Protein AF-A0A942N7I1-F1 (afdb_monomer)

Radius of gyration: 23.76 Å; Cα contacts (8 Å, |Δi|>4): 567; chains: 1; bounding box: 70×74×56 Å

Foldseek 3Di:
DVVVVVVVVVVVVVVVVVLVVCLVPLLLQLLVLLQVLLPALVCCCQPVVQADPDLDGPNVVSLVSNVSSVVSVVFPVVVVVPLPLNVVLLVLLVVLVCLLLPQLQPVLCVVVVQHPNVVVCSVLVLLVSLSSLLVSLLRSLLVDCLSNVVSLLVSLLVSLVQLVCCLQVVPCSGRWDWDQDDPDDDRPVDIFIARPTNRLNLLLLLLLLLLVLVVVPDVFDDPCNVSSVVSNLSSVLRLLSRLDLLSVLLSVLSNVLLVVLCCVLPVCPPSPPVCVVCVSVVVSLVVCCVRPVVSSVSSVLSVQQSVCCVPPCAGPVRHHDCLVVCDDLSVLLVVQLVVPAAFANSDDQPDDDPDDPDGRPVDPSVVSNCVSQLQPQVSNQSNSGHPNSVVSLVVSLVSLVVLLVLLSVLCSVCVVVVSVVVVLVSLNSSLNSVNVCCVPSVVSCSNPCSRSVNSNVNSSSVSSSSSSSVSSVVVVVCVVVVVDDDDDD

pLDDT: mean 83.3, std 14.59, range [28.11, 98.31]

Secondary structure (DSSP, 8-state):
-HHHHHHHHHHHHHHHHHHHHHHHSHHHHHHHHHHHHT-GGGHHHHHH-SEEETTEEHHHHHHHHHHHHHHHTT--HHHHTT-HHHHHHHHHHHHHHHIIIIIIIIIHHHTTT---HHHHHHHHHHHHHHHHHHHHHHHHHHH-SHHHHHHHHHHHHHHHHHHHHHHHH---SS-EEEEES--SSS----EEEEES--TTGGGHHHHHHHHHHHHTTS----TTHHHHHHHHHHHHHHHHHTT-HHHHHHHHHHHHHHHHHHHHHH--TT---HHHHHHHHHHHHHHHHHH-HHHHHHHHHHHHHHHHHHHHSB-TTSPBPHHHHT-THHHHHHHHHHTTTTT----------TTS----TT-HHHHHHHHHHHTSHHHHHHHHHHHHHHHHHHHHHHHHHHHHHHHHHHHHHTHHHHTTSHHHHHHHHHHHHHHHHHTTTTGGGGGTTTSHHHHHHHHHHHHHHHHHHHHHHHHHHHHHHTTS-----

Solvent-accessible surface area (backbone atoms only — not comparable to full-atom values): 26107 Å² total; per-residue (Å²): 108,72,67,59,54,50,52,50,51,53,50,51,51,54,51,52,51,49,52,53,57,34,52,77,42,18,68,55,50,30,45,48,29,54,44,55,50,46,27,58,30,11,53,46,56,65,74,55,69,37,56,70,60,84,95,42,35,56,53,56,56,26,50,51,48,36,52,52,18,52,63,51,56,65,68,64,58,73,63,58,68,64,38,58,70,59,49,53,50,52,51,51,52,50,53,46,47,49,42,47,57,45,44,27,46,37,51,44,17,50,82,64,80,62,62,53,52,69,64,47,49,66,70,44,43,43,35,58,47,10,54,54,41,21,57,47,35,23,59,47,41,57,74,50,52,64,50,48,52,53,51,42,49,54,52,36,36,53,40,50,51,34,42,53,48,21,74,75,69,68,49,86,70,51,42,69,41,80,42,74,51,60,89,58,103,60,76,72,80,45,66,26,45,37,67,63,22,60,38,70,36,65,51,35,36,58,51,26,50,51,52,53,60,50,46,76,80,40,93,72,85,57,86,65,51,69,57,39,45,51,36,14,51,49,46,52,53,52,49,57,54,28,68,41,65,69,58,54,53,48,52,56,48,50,52,52,44,46,50,52,50,49,33,72,64,63,70,49,82,77,70,82,48,61,66,74,67,45,46,62,53,52,52,48,52,54,54,37,49,76,74,43,50,75,52,48,58,52,48,51,54,50,49,51,33,53,50,33,34,77,76,71,51,19,38,81,85,70,51,65,47,50,79,81,70,50,45,72,51,42,46,54,32,51,52,54,21,68,78,23,46,57,54,19,55,27,67,69,87,55,76,94,58,101,80,72,86,62,66,63,92,76,44,67,71,51,53,50,20,47,60,46,19,50,66,36,22,68,49,25,24,30,34,39,31,1,53,58,43,41,54,52,53,49,51,54,49,53,51,52,52,51,50,43,55,54,38,53,54,49,49,53,75,42,42,82,63,40,65,76,40,52,63,60,46,51,51,49,52,49,39,48,36,51,55,52,34,40,76,59,81,37,40,41,46,62,40,42,41,81,33,39,91,34,16,43,65,44,18,45,53,50,14,40,44,54,17,50,43,46,47,62,48,49,56,48,54,44,67,74,39,68,88,59,90,80,83,87,128

Sequence (489 aa):
MLPLIFTALVGVIIFTAFIIIIHNKPDFWFWLFLNLYFDPGGYIRGYLGGALIGPLNMSDIFIVGIVICLISARVNWNLIGKDKLFVNFLSMLIIFGVYHFVIFGGIVPYYKDDLNYFSFLIKNRIYIYGIIIFVSVYAFALRNLNYYYTITLSVGIICLTAYWITLTTGINLIPVVELKRYSGKVDTGMTRLGIYSFGIFYQLFLLALICFLLTQKEKIKLYYKTWLYYGGILMVMTALVSLTRRLQIDILASVLLVIILIVYLYGLEKLFKPLKLVLPIILIVIAMLFTLPEYTDHIVKTGEDTFSILFTGEDAGGVEEYRVKGTGDLEIVKNLIGDNLFFGNGFSHIDWGNENGITSTRGDKFAVAWDAAEEVPIYFSLFAYGIAGVILIALLYVFLIKLSFNLLKKIKMHYAINLKEPLILLFSIYFLSSVAKMFTSNLYQLGSAFFATNLSSTAVLIGIGFALYSKIFFDLVQGIQNNIRYSFK

Structure (mmCIF, N/CA/C/O backbone):
data_AF-A0A942N7I1-F1
#
_entry.id   AF-A0A942N7I1-F1
#
loop_
_atom_site.group_PDB
_atom_site.id
_atom_site.type_symbol
_atom_site.label_atom_id
_atom_site.label_alt_id
_atom_site.label_comp_id
_atom_site.label_asym_id
_atom_site.label_entity_id
_atom_site.label_seq_id
_atom_site.pdbx_PDB_ins_code
_atom_site.Cartn_x
_atom_site.Cartn_y
_atom_site.Cartn_z
_atom_site.occupancy
_atom_site.B_iso_or_equiv
_atom_site.auth_seq_id
_atom_site.auth_comp_id
_atom_site.auth_asym_id
_atom_site.auth_atom_id
_atom_site.pdbx_PDB_model_num
ATOM 1 N N . MET A 1 1 ? 6.686 -46.224 1.872 1.00 70.94 1 MET A N 1
ATOM 2 C CA . MET A 1 1 ? 5.259 -45.817 1.864 1.00 70.94 1 MET A CA 1
ATOM 3 C C . MET A 1 1 ? 4.736 -45.425 3.245 1.00 70.94 1 MET A C 1
ATOM 5 O O . MET A 1 1 ? 4.178 -44.344 3.343 1.00 70.94 1 MET A O 1
ATOM 9 N N . LEU A 1 2 ? 4.943 -46.224 4.304 1.00 74.25 2 LEU A N 1
ATOM 10 C CA . LEU A 1 2 ? 4.469 -45.907 5.668 1.00 74.25 2 LEU A CA 1
ATOM 11 C C . LEU A 1 2 ? 4.855 -44.496 6.183 1.00 74.25 2 LEU A C 1
ATOM 13 O O . LEU A 1 2 ? 3.980 -43.813 6.710 1.00 74.25 2 LEU A O 1
ATOM 17 N N . PRO A 1 3 ? 6.099 -44.007 5.974 1.00 81.25 3 PRO A N 1
ATOM 18 C CA . PRO A 1 3 ? 6.486 -42.660 6.405 1.00 81.25 3 PRO A CA 1
ATOM 19 C C . PRO A 1 3 ? 5.725 -41.556 5.665 1.00 81.25 3 PRO A C 1
ATOM 21 O O . PRO A 1 3 ? 5.311 -40.584 6.278 1.00 81.25 3 PRO A O 1
ATOM 24 N N . LEU A 1 4 ? 5.467 -41.738 4.365 1.00 80.69 4 LEU A N 1
ATOM 25 C CA . LEU A 1 4 ? 4.742 -40.768 3.540 1.00 80.69 4 LEU A CA 1
ATOM 26 C C . LEU A 1 4 ? 3.269 -40.661 3.964 1.00 80.69 4 LEU A C 1
ATOM 28 O O . LEU A 1 4 ? 2.732 -39.563 4.064 1.00 80.69 4 LEU A O 1
ATOM 32 N N . ILE A 1 5 ? 2.633 -41.801 4.256 1.00 86.44 5 ILE A N 1
ATOM 33 C CA . ILE A 1 5 ? 1.253 -41.854 4.758 1.00 86.44 5 ILE A CA 1
ATOM 34 C C . ILE A 1 5 ? 1.169 -41.195 6.138 1.00 86.44 5 ILE A C 1
ATOM 36 O O . ILE A 1 5 ? 0.253 -40.416 6.386 1.00 86.44 5 ILE A O 1
ATOM 40 N N . PHE A 1 6 ? 2.141 -41.455 7.018 1.00 87.50 6 PHE A N 1
ATOM 41 C CA . PHE A 1 6 ? 2.201 -40.825 8.335 1.00 87.50 6 PHE A CA 1
ATOM 42 C C . PHE A 1 6 ? 2.376 -39.303 8.233 1.00 87.50 6 PHE A C 1
ATOM 44 O O . PHE A 1 6 ? 1.618 -38.561 8.852 1.00 87.50 6 PHE A O 1
ATOM 51 N N . THR A 1 7 ? 3.302 -38.818 7.399 1.00 84.88 7 THR A N 1
ATOM 52 C CA . THR A 1 7 ? 3.489 -37.378 7.159 1.00 84.88 7 THR A CA 1
ATOM 53 C C . THR A 1 7 ? 2.235 -36.733 6.569 1.00 84.88 7 THR A C 1
ATOM 55 O O . THR A 1 7 ? 1.842 -35.655 7.013 1.00 84.88 7 THR A O 1
ATOM 58 N N . ALA A 1 8 ? 1.564 -37.397 5.623 1.00 86.00 8 ALA A N 1
ATOM 59 C CA . ALA A 1 8 ? 0.307 -36.913 5.059 1.00 86.00 8 ALA A CA 1
ATOM 60 C C . ALA A 1 8 ? -0.800 -36.828 6.123 1.00 86.00 8 ALA A C 1
ATOM 62 O O . ALA A 1 8 ? -1.489 -35.814 6.210 1.00 86.00 8 ALA A O 1
ATOM 63 N N . LEU A 1 9 ? -0.933 -37.848 6.975 1.00 90.44 9 LEU A N 1
ATOM 64 C CA . LEU A 1 9 ? -1.921 -37.876 8.054 1.00 90.44 9 LEU A CA 1
ATOM 65 C C . LEU A 1 9 ? -1.673 -36.758 9.078 1.00 90.44 9 LEU A C 1
ATOM 67 O O . LEU A 1 9 ? -2.599 -36.032 9.432 1.00 90.44 9 LEU A O 1
ATOM 71 N N . VAL A 1 10 ? -0.421 -36.570 9.506 1.00 89.19 10 VAL A N 1
ATOM 72 C CA . VAL A 1 10 ? -0.031 -35.467 10.400 1.00 89.19 10 VAL A CA 1
ATOM 73 C C . VAL A 1 10 ? -0.324 -34.113 9.750 1.00 89.19 10 VAL A C 1
ATOM 75 O O . VAL A 1 10 ? -0.893 -33.237 10.399 1.00 89.19 10 VAL A O 1
ATOM 78 N N . GLY A 1 11 ? -0.017 -33.953 8.459 1.00 87.44 11 GLY A N 1
ATOM 79 C CA . GLY A 1 11 ? -0.333 -32.742 7.701 1.00 87.44 11 GLY A CA 1
ATOM 80 C C . GLY A 1 11 ? -1.832 -32.434 7.675 1.00 87.44 11 GLY A C 1
ATOM 81 O O . GLY A 1 11 ? -2.229 -31.300 7.942 1.00 87.44 11 GLY A O 1
ATOM 82 N N . VAL A 1 12 ? -2.676 -33.444 7.441 1.00 90.75 12 VAL A N 1
ATOM 83 C CA . VAL A 1 12 ? -4.143 -33.304 7.475 1.00 90.75 12 VAL A CA 1
ATOM 84 C C . VAL A 1 12 ? -4.634 -32.921 8.871 1.00 90.75 12 VAL A C 1
ATOM 86 O O . VAL A 1 12 ? -5.493 -32.046 8.990 1.00 90.75 12 VAL A O 1
ATOM 89 N N . ILE A 1 13 ? -4.082 -33.517 9.932 1.00 91.12 13 ILE A N 1
ATOM 90 C CA . ILE A 1 13 ? -4.443 -33.182 11.318 1.00 91.12 13 ILE A CA 1
ATOM 91 C C . ILE A 1 13 ? -4.093 -31.723 11.628 1.00 91.12 13 ILE A C 1
ATOM 93 O O . ILE A 1 13 ? -4.948 -30.989 12.124 1.00 91.12 13 ILE A O 1
ATOM 97 N N . ILE A 1 14 ? -2.877 -31.280 11.293 1.00 88.56 14 ILE A N 1
ATOM 98 C CA . ILE A 1 14 ? -2.432 -29.894 11.509 1.00 88.56 14 ILE A CA 1
ATOM 99 C C . ILE A 1 14 ? -3.312 -28.922 10.720 1.00 88.56 14 ILE A C 1
ATOM 101 O O . ILE A 1 14 ? -3.793 -27.937 11.279 1.00 88.56 14 ILE A O 1
ATOM 105 N N . PHE A 1 15 ? -3.577 -29.215 9.446 1.00 87.94 15 PHE A N 1
ATOM 106 C CA . PHE A 1 15 ? -4.423 -28.382 8.595 1.00 87.94 15 PHE A CA 1
ATOM 107 C C . PHE A 1 15 ? -5.856 -28.276 9.135 1.00 87.94 15 PHE A C 1
ATOM 109 O O . PHE A 1 15 ? -6.416 -27.183 9.218 1.00 87.94 15 PHE A O 1
ATOM 116 N N . THR A 1 16 ? -6.431 -29.392 9.585 1.00 88.94 16 THR A N 1
ATOM 117 C CA . THR A 1 16 ? -7.782 -29.424 10.162 1.00 88.94 16 THR A CA 1
ATOM 118 C C . THR A 1 16 ? -7.842 -28.653 11.480 1.00 88.94 16 THR A C 1
ATOM 120 O O . THR A 1 16 ? -8.740 -27.834 11.676 1.00 88.94 16 THR A O 1
ATOM 123 N N . ALA A 1 17 ? -6.861 -28.849 12.367 1.00 89.06 17 ALA A N 1
ATOM 124 C CA . ALA A 1 17 ? -6.750 -28.092 13.612 1.00 89.06 17 ALA A CA 1
ATOM 125 C C . ALA A 1 17 ? -6.636 -26.584 13.340 1.00 89.06 17 ALA A C 1
ATOM 127 O O . ALA A 1 17 ? -7.290 -25.776 14.001 1.00 89.06 17 ALA A O 1
ATOM 128 N N . PHE A 1 18 ? -5.867 -26.203 12.322 1.00 89.44 18 PHE A N 1
ATOM 129 C CA . PHE A 1 18 ? -5.709 -24.814 11.919 1.00 89.44 18 PHE A CA 1
ATOM 130 C C . PHE A 1 18 ? -7.012 -24.202 11.388 1.00 89.44 18 PHE A C 1
ATOM 132 O O . PHE A 1 18 ? -7.368 -23.092 11.783 1.00 89.44 18 PHE A O 1
ATOM 139 N N . ILE A 1 19 ? -7.782 -24.940 10.580 1.00 90.56 19 ILE A N 1
ATOM 140 C CA . ILE A 1 19 ? -9.118 -24.507 10.137 1.00 90.56 19 ILE A CA 1
ATOM 141 C C . ILE A 1 19 ? -10.048 -24.279 11.334 1.00 90.56 19 ILE A C 1
ATOM 143 O O . ILE A 1 19 ? -10.744 -23.266 11.374 1.00 90.56 19 ILE A O 1
ATOM 147 N N . ILE A 1 20 ? -10.042 -25.171 12.330 1.00 91.19 20 ILE A N 1
ATOM 148 C CA . ILE A 1 20 ? -10.860 -25.020 13.546 1.00 91.19 20 ILE A CA 1
ATOM 149 C C . ILE A 1 20 ? -10.468 -23.744 14.307 1.00 91.19 20 ILE A C 1
ATOM 151 O O . ILE A 1 20 ? -11.331 -22.979 14.741 1.00 91.19 20 ILE A O 1
ATOM 155 N N . ILE A 1 21 ? -9.166 -23.476 14.432 1.00 92.06 21 ILE A N 1
ATOM 156 C CA . ILE A 1 21 ? -8.651 -22.265 15.081 1.00 92.06 21 ILE A CA 1
ATOM 157 C C . ILE A 1 21 ? -9.087 -20.999 14.324 1.00 92.06 21 ILE A C 1
ATOM 159 O O . ILE A 1 21 ? -9.518 -20.031 14.961 1.00 92.06 21 ILE A O 1
ATOM 163 N N . ILE A 1 22 ? -9.023 -21.009 12.987 1.00 93.06 22 ILE A N 1
ATOM 164 C CA . ILE A 1 22 ? -9.508 -19.904 12.148 1.00 93.06 22 ILE A CA 1
ATOM 165 C C . ILE A 1 22 ? -11.011 -19.704 12.344 1.00 93.06 22 ILE A C 1
ATOM 167 O O . ILE A 1 22 ? -11.453 -18.571 12.537 1.00 93.06 22 ILE A O 1
ATOM 171 N N . HIS A 1 23 ? -11.789 -20.789 12.355 1.00 91.69 23 HIS A N 1
ATOM 172 C CA . HIS A 1 23 ? -13.243 -20.737 12.482 1.00 91.69 23 HIS A CA 1
ATOM 173 C C . HIS A 1 23 ? -13.707 -20.041 13.766 1.00 91.69 23 HIS A C 1
ATOM 175 O O . HIS A 1 23 ? -14.714 -19.336 13.760 1.00 91.69 23 HIS A O 1
ATOM 181 N N . ASN A 1 24 ? -12.944 -20.180 14.852 1.00 92.56 24 ASN A N 1
ATOM 182 C CA . ASN A 1 24 ? -13.268 -19.560 16.135 1.00 92.56 24 ASN A CA 1
ATOM 183 C C . ASN A 1 24 ? -13.072 -18.036 16.147 1.00 92.56 24 ASN A C 1
ATOM 185 O O . ASN A 1 24 ? -13.769 -17.337 16.882 1.00 92.56 24 ASN A O 1
ATOM 189 N N . LYS A 1 25 ? -12.103 -17.505 15.385 1.00 94.31 25 LYS A N 1
ATOM 190 C CA . LYS A 1 25 ? -11.774 -16.064 15.350 1.00 94.31 25 LYS A CA 1
ATOM 191 C C . LYS A 1 25 ? -11.382 -15.598 13.939 1.00 94.31 25 LYS A C 1
ATOM 193 O O . LYS A 1 25 ? -10.256 -15.126 13.751 1.00 94.31 25 LYS A O 1
ATOM 198 N N . PRO A 1 26 ? -12.286 -15.689 12.948 1.00 95.50 26 PRO A N 1
ATOM 199 C CA . PRO A 1 26 ? -11.938 -15.465 11.546 1.00 95.50 26 PRO A CA 1
ATOM 200 C C . PRO A 1 26 ? -11.440 -14.038 11.289 1.00 95.50 26 PRO A C 1
ATOM 202 O O . PRO A 1 26 ? -10.501 -13.853 10.522 1.00 95.50 26 PRO A O 1
ATOM 205 N N . ASP A 1 27 ? -11.995 -13.040 11.982 1.00 95.19 27 ASP A N 1
ATOM 206 C CA . ASP A 1 27 ? -11.598 -11.635 11.854 1.00 95.19 27 ASP A CA 1
ATOM 207 C C . ASP A 1 27 ? -10.133 -11.418 12.268 1.00 95.19 27 ASP A C 1
ATOM 209 O O . ASP A 1 27 ? -9.376 -10.776 11.546 1.00 95.19 27 ASP A O 1
ATOM 213 N N . PHE A 1 28 ? -9.703 -11.990 13.399 1.00 96.44 28 PHE A N 1
ATOM 214 C CA . PHE A 1 28 ? -8.315 -11.881 13.863 1.00 96.44 28 PHE A CA 1
ATOM 215 C C . PHE A 1 28 ? -7.341 -12.497 12.851 1.00 96.44 28 PHE A C 1
ATOM 217 O O . PHE A 1 28 ? -6.376 -11.850 12.443 1.00 96.44 28 PHE A O 1
ATOM 224 N N . TRP A 1 29 ? -7.617 -13.731 12.421 1.00 97.19 29 TRP A N 1
ATOM 225 C CA . TRP A 1 29 ? -6.749 -14.457 11.495 1.00 97.19 29 TRP A CA 1
ATOM 226 C C . TRP A 1 29 ? -6.712 -13.821 10.111 1.00 97.19 29 TRP A C 1
ATOM 228 O O . TRP A 1 29 ? -5.642 -13.752 9.514 1.00 97.19 29 TRP A O 1
ATOM 238 N N . PHE A 1 30 ? -7.835 -13.289 9.620 1.00 97.88 30 PHE A N 1
ATOM 239 C CA . PHE A 1 30 ? -7.871 -12.531 8.371 1.00 97.88 30 PHE A CA 1
ATOM 240 C C . PHE A 1 30 ? -6.875 -11.366 8.391 1.00 97.88 30 PHE A C 1
ATOM 242 O O . PHE A 1 30 ? -6.022 -11.269 7.511 1.00 97.88 30 PHE A O 1
ATOM 249 N N . TRP A 1 31 ? -6.946 -10.507 9.411 1.00 97.81 31 TRP A N 1
ATOM 250 C CA . TRP A 1 31 ? -6.069 -9.339 9.506 1.00 97.81 31 TRP A CA 1
ATOM 251 C C . TRP A 1 31 ? -4.599 -9.717 9.735 1.00 97.81 31 TRP A C 1
ATOM 253 O O . TRP A 1 31 ? -3.709 -8.985 9.290 1.00 97.81 31 TRP A O 1
ATOM 263 N N . LEU A 1 32 ? -4.335 -10.860 10.378 1.00 97.00 32 LEU A N 1
ATOM 264 C CA . LEU A 1 32 ? -2.989 -11.414 10.514 1.00 97.00 32 LEU A CA 1
ATOM 265 C C . LEU A 1 32 ? -2.440 -11.911 9.170 1.00 97.00 32 LEU A C 1
ATOM 267 O O . LEU A 1 32 ? -1.355 -11.486 8.782 1.00 97.00 32 LEU A O 1
ATOM 271 N N . PHE A 1 33 ? -3.183 -12.742 8.431 1.00 97.69 33 PHE A N 1
ATOM 272 C CA . PHE A 1 33 ? -2.763 -13.198 7.100 1.00 97.69 33 PHE A CA 1
ATOM 273 C C . PHE A 1 33 ? -2.589 -12.042 6.129 1.00 97.69 33 PHE A C 1
ATOM 275 O O . PHE A 1 33 ? -1.636 -12.041 5.357 1.00 97.69 33 PHE A O 1
ATOM 282 N N . LEU A 1 34 ? -3.470 -11.041 6.195 1.00 97.75 34 LEU A N 1
ATOM 283 C CA . LEU A 1 34 ? -3.332 -9.842 5.387 1.00 97.75 34 LEU A CA 1
ATOM 284 C C . LEU A 1 34 ? -2.019 -9.121 5.705 1.00 97.75 34 LEU A C 1
ATOM 286 O O . LEU A 1 34 ? -1.301 -8.778 4.780 1.00 97.75 34 LEU A O 1
ATOM 290 N N . ASN A 1 35 ? -1.664 -8.934 6.981 1.00 96.75 35 ASN A N 1
ATOM 291 C CA . ASN A 1 35 ? -0.376 -8.332 7.332 1.00 96.75 35 ASN A CA 1
ATOM 292 C C . ASN A 1 35 ? 0.799 -9.168 6.808 1.00 96.75 35 ASN A C 1
ATOM 294 O O . ASN A 1 35 ? 1.676 -8.606 6.162 1.00 96.75 35 ASN A O 1
ATOM 298 N N . LEU A 1 36 ? 0.785 -10.488 7.023 1.00 95.56 36 LEU A N 1
ATOM 299 C CA . LEU A 1 36 ? 1.840 -11.403 6.568 1.00 95.56 36 LEU A CA 1
ATOM 300 C C . LEU A 1 36 ? 1.987 -11.444 5.040 1.00 95.56 36 LEU A C 1
ATOM 302 O O . LEU A 1 36 ? 3.103 -11.553 4.541 1.00 95.56 36 LEU A O 1
ATOM 306 N N . TYR A 1 37 ? 0.889 -11.293 4.294 1.00 95.44 37 TYR A N 1
ATOM 307 C CA . TYR A 1 37 ? 0.902 -11.225 2.831 1.00 95.44 37 TYR A CA 1
ATOM 308 C C . TYR A 1 37 ? 1.780 -10.086 2.295 1.00 95.44 37 TYR A C 1
ATOM 310 O O . TYR A 1 37 ? 2.457 -10.259 1.283 1.00 95.44 37 TYR A O 1
ATOM 318 N N . PHE A 1 38 ? 1.811 -8.941 2.983 1.00 94.56 38 PHE A N 1
ATOM 319 C CA . PHE A 1 38 ? 2.667 -7.812 2.606 1.00 94.56 38 PHE A CA 1
ATOM 320 C C . PHE A 1 38 ? 4.103 -7.921 3.141 1.00 94.56 38 PHE A C 1
ATOM 322 O O . PHE A 1 38 ? 4.867 -6.967 3.004 1.00 94.56 38 PHE A O 1
ATOM 329 N N . ASP A 1 39 ? 4.471 -9.065 3.728 1.00 94.06 39 ASP A N 1
ATOM 330 C CA . ASP A 1 39 ? 5.815 -9.370 4.223 1.00 94.06 39 ASP A CA 1
ATOM 331 C C . ASP A 1 39 ? 6.380 -8.245 5.115 1.00 94.06 39 ASP A C 1
ATOM 333 O O . ASP A 1 39 ? 7.296 -7.522 4.718 1.00 94.06 39 ASP A O 1
ATOM 337 N N . PRO A 1 40 ? 5.790 -8.010 6.299 1.00 94.06 40 PRO A N 1
ATOM 338 C CA . PRO A 1 40 ? 6.158 -6.889 7.147 1.00 94.06 40 PRO A CA 1
ATOM 339 C C . PRO A 1 40 ? 7.583 -7.097 7.668 1.00 94.06 40 PRO A C 1
ATOM 341 O O . PRO A 1 40 ? 7.886 -8.116 8.283 1.00 94.06 40 PRO A O 1
ATOM 344 N N . GLY A 1 41 ? 8.468 -6.138 7.411 1.00 91.50 41 GLY A N 1
ATOM 345 C CA . GLY A 1 41 ? 9.893 -6.256 7.713 1.00 91.50 41 GLY A CA 1
ATOM 346 C C . GLY A 1 41 ? 10.704 -6.977 6.635 1.00 91.50 41 GLY A C 1
ATOM 347 O O . GLY A 1 41 ? 11.923 -6.883 6.652 1.00 91.50 41 GLY A O 1
ATOM 348 N N . GLY A 1 42 ? 10.055 -7.638 5.672 1.00 90.38 42 GLY A N 1
ATOM 349 C CA . GLY A 1 42 ? 10.714 -8.317 4.559 1.00 90.38 42 GLY A CA 1
ATOM 350 C C . GLY A 1 42 ? 11.346 -9.663 4.909 1.00 90.38 42 GLY A C 1
ATOM 351 O O . GLY A 1 42 ? 12.257 -10.089 4.211 1.00 90.38 42 GLY A O 1
ATOM 352 N N . TYR A 1 43 ? 10.919 -10.327 5.986 1.00 90.62 43 TYR A N 1
ATOM 353 C CA . TYR A 1 43 ? 11.484 -11.613 6.415 1.00 90.62 43 TYR A CA 1
ATOM 354 C C . TYR A 1 43 ? 11.372 -12.694 5.336 1.00 90.62 43 TYR A C 1
ATOM 356 O O . TYR A 1 43 ? 12.288 -13.495 5.156 1.00 90.62 43 TYR A O 1
ATOM 364 N N . ILE A 1 44 ? 10.257 -12.726 4.610 1.00 87.56 44 ILE A N 1
ATOM 365 C CA . ILE A 1 44 ? 9.989 -13.774 3.628 1.00 87.56 44 ILE A CA 1
ATOM 366 C C . ILE A 1 44 ? 10.874 -13.584 2.404 1.00 87.56 44 ILE A C 1
ATOM 368 O O . ILE A 1 44 ? 11.556 -14.516 1.992 1.00 87.56 44 ILE A O 1
ATOM 372 N N . ARG A 1 45 ? 10.898 -12.386 1.825 1.00 84.31 45 ARG A N 1
ATOM 373 C CA . ARG A 1 45 ? 11.726 -12.128 0.642 1.00 84.31 45 ARG A CA 1
ATOM 374 C C . ARG A 1 45 ? 13.206 -11.982 0.994 1.00 84.31 45 ARG A C 1
ATOM 376 O O . ARG A 1 45 ? 14.051 -12.497 0.275 1.00 84.31 45 ARG A O 1
ATOM 383 N N . GLY A 1 46 ? 13.512 -11.316 2.104 1.00 83.44 46 GLY A N 1
ATOM 384 C CA . GLY A 1 46 ? 14.873 -10.996 2.530 1.00 83.44 46 GLY A CA 1
ATOM 385 C C . GLY A 1 46 ? 15.656 -12.176 3.108 1.00 83.44 46 GLY A C 1
ATOM 386 O O . GLY A 1 46 ? 16.863 -12.231 2.902 1.00 83.44 46 GLY A O 1
ATOM 387 N N . TYR A 1 47 ? 15.007 -13.127 3.795 1.00 85.56 47 TYR A N 1
ATOM 388 C CA . TYR A 1 47 ? 15.695 -14.309 4.344 1.00 85.56 47 TYR A CA 1
ATOM 389 C C . TYR A 1 47 ? 15.293 -15.638 3.700 1.00 85.56 47 TYR A C 1
ATOM 391 O O . TYR A 1 47 ? 16.114 -16.550 3.666 1.00 85.56 47 TYR A O 1
ATOM 399 N N . LEU A 1 48 ? 14.054 -15.779 3.214 1.00 82.06 48 LEU A N 1
ATOM 400 C CA . LEU A 1 48 ? 13.548 -17.048 2.667 1.00 82.06 48 LEU A CA 1
ATOM 401 C C . LEU A 1 48 ? 13.478 -17.069 1.130 1.00 82.06 48 LEU A C 1
ATOM 403 O O . LEU A 1 48 ? 12.995 -18.048 0.573 1.00 82.06 48 LEU A O 1
ATOM 407 N N . GLY A 1 49 ? 13.888 -15.999 0.436 1.00 74.12 49 GLY A N 1
ATOM 408 C CA . GLY A 1 49 ? 13.847 -15.890 -1.035 1.00 74.12 49 GLY A CA 1
ATOM 409 C C . GLY A 1 49 ? 12.443 -15.717 -1.640 1.00 74.12 49 GLY A C 1
ATOM 410 O O . GLY A 1 49 ? 12.295 -15.314 -2.787 1.00 74.12 49 GLY A O 1
ATOM 411 N N . GLY A 1 50 ? 11.378 -15.941 -0.865 1.00 70.69 50 GLY A N 1
ATOM 412 C CA . GLY A 1 50 ? 9.982 -15.711 -1.258 1.00 70.69 50 GLY A CA 1
ATOM 413 C C . GLY A 1 50 ? 9.289 -16.869 -1.986 1.00 70.69 50 GLY A C 1
ATOM 414 O O . GLY A 1 50 ? 8.056 -16.976 -1.901 1.00 70.69 50 GLY A O 1
ATOM 415 N N . ALA A 1 51 ? 10.047 -17.754 -2.635 1.00 75.81 51 ALA A N 1
ATOM 416 C CA . ALA A 1 51 ? 9.541 -18.991 -3.223 1.00 75.81 51 ALA A CA 1
ATOM 417 C C . ALA A 1 51 ? 9.343 -20.075 -2.150 1.00 75.81 51 ALA A C 1
ATOM 419 O O . ALA A 1 51 ? 10.138 -20.208 -1.223 1.00 75.81 51 ALA A O 1
ATOM 420 N N . LEU A 1 52 ? 8.267 -20.857 -2.268 1.00 73.62 52 LEU A N 1
ATOM 421 C CA . LEU A 1 52 ? 8.024 -22.014 -1.406 1.00 73.62 52 LEU A CA 1
ATOM 422 C C . LEU A 1 52 ? 8.484 -23.300 -2.104 1.00 73.62 52 LEU A C 1
ATOM 424 O O . LEU A 1 52 ? 9.415 -23.955 -1.646 1.00 73.62 52 LEU A O 1
ATOM 428 N N . ILE A 1 53 ? 7.806 -23.676 -3.197 1.00 76.19 53 ILE A N 1
ATOM 429 C CA . ILE A 1 53 ? 8.097 -24.868 -4.010 1.00 76.19 53 ILE A CA 1
ATOM 430 C C . ILE A 1 53 ? 7.661 -24.592 -5.456 1.00 76.19 53 ILE A C 1
ATOM 432 O O . ILE A 1 53 ? 6.474 -24.398 -5.729 1.00 76.19 53 ILE A O 1
ATOM 436 N N . GLY A 1 54 ? 8.604 -24.624 -6.402 1.00 74.81 54 GLY A N 1
ATOM 437 C CA . GLY A 1 54 ? 8.317 -24.372 -7.817 1.00 74.81 54 GLY A CA 1
ATOM 438 C C . GLY A 1 54 ? 7.674 -22.989 -8.029 1.00 74.81 54 GLY A C 1
ATOM 439 O O . GLY A 1 54 ? 8.209 -22.005 -7.529 1.00 74.81 54 GLY A O 1
ATOM 440 N N . PRO A 1 55 ? 6.531 -22.876 -8.737 1.00 74.25 55 PRO A N 1
ATOM 441 C CA . PRO A 1 55 ? 5.866 -21.588 -8.959 1.00 74.25 55 PRO A CA 1
ATOM 442 C C . PRO A 1 55 ? 5.069 -21.070 -7.744 1.00 74.25 55 PRO A C 1
ATOM 444 O O . PRO A 1 55 ? 4.537 -19.956 -7.807 1.00 74.25 55 PRO A O 1
ATOM 447 N N . LEU A 1 56 ? 4.937 -21.867 -6.672 1.00 81.56 56 LEU A N 1
ATOM 448 C CA . LEU A 1 56 ? 4.198 -21.490 -5.466 1.00 81.56 56 LEU A CA 1
ATOM 449 C C . LEU A 1 56 ? 5.049 -20.591 -4.570 1.00 81.56 56 LEU A C 1
ATOM 451 O O . LEU A 1 56 ? 6.153 -20.964 -4.172 1.00 81.56 56 LEU A O 1
ATOM 455 N N . ASN A 1 57 ? 4.482 -19.450 -4.185 1.00 85.44 57 ASN A N 1
ATOM 456 C CA . ASN A 1 57 ? 5.090 -18.478 -3.280 1.00 85.44 57 ASN A CA 1
ATOM 457 C C . ASN A 1 57 ? 4.368 -18.460 -1.931 1.00 85.44 57 ASN A C 1
ATOM 459 O O . ASN A 1 57 ? 3.193 -18.814 -1.818 1.00 85.44 57 ASN A O 1
ATOM 463 N N . MET A 1 58 ? 5.042 -17.938 -0.907 1.00 86.94 58 MET A N 1
ATOM 464 C CA . MET A 1 58 ? 4.446 -17.734 0.423 1.00 86.94 58 MET A CA 1
ATOM 465 C C . MET A 1 58 ? 3.190 -16.846 0.390 1.00 86.94 58 MET A C 1
ATOM 467 O O . MET A 1 58 ? 2.246 -17.074 1.148 1.00 86.94 58 MET A O 1
ATOM 471 N N . SER A 1 59 ? 3.128 -15.882 -0.537 1.00 89.88 59 SER A N 1
ATOM 472 C CA . SER A 1 59 ? 1.932 -15.063 -0.781 1.00 89.88 59 SER A CA 1
ATOM 473 C C . SER A 1 59 ? 0.686 -15.899 -1.067 1.00 89.88 59 SER A C 1
ATOM 475 O O . SER A 1 59 ? -0.413 -15.528 -0.660 1.00 89.88 59 SER A O 1
ATOM 477 N N . ASP A 1 60 ? 0.853 -17.036 -1.741 1.00 91.75 60 ASP A N 1
ATOM 478 C CA . ASP A 1 60 ? -0.246 -17.880 -2.198 1.00 91.75 60 ASP A CA 1
ATOM 479 C C . ASP A 1 60 ? -0.887 -18.589 -0.993 1.00 91.75 60 ASP A C 1
ATOM 481 O O . ASP A 1 60 ? -2.112 -18.660 -0.888 1.00 91.75 60 ASP A O 1
ATOM 485 N N . ILE A 1 61 ? -0.069 -19.003 -0.016 1.00 92.00 61 ILE A N 1
ATOM 486 C CA . ILE A 1 61 ? -0.526 -19.578 1.258 1.00 92.00 61 ILE A CA 1
ATOM 487 C C . ILE A 1 61 ? -1.344 -18.555 2.050 1.00 92.00 61 ILE A C 1
ATOM 489 O O . ILE A 1 61 ? -2.422 -18.880 2.552 1.00 92.00 61 ILE A O 1
ATOM 493 N N . PHE A 1 62 ? -0.873 -17.309 2.151 1.00 95.12 62 PHE A N 1
ATOM 494 C CA . PHE A 1 62 ? -1.615 -16.273 2.875 1.00 95.12 62 PHE A CA 1
ATOM 495 C C . PHE A 1 62 ? -2.935 -15.916 2.193 1.00 95.12 62 PHE A C 1
ATOM 497 O O . PHE A 1 62 ? -3.923 -15.677 2.885 1.00 95.12 62 PHE A O 1
ATOM 504 N N . ILE A 1 63 ? -2.992 -15.945 0.858 1.00 96.94 63 ILE A N 1
ATOM 505 C CA . ILE A 1 63 ? -4.245 -15.759 0.117 1.00 96.94 63 ILE A CA 1
ATOM 506 C C . ILE A 1 63 ? -5.221 -16.904 0.382 1.00 96.94 63 ILE A C 1
ATOM 508 O O . ILE A 1 63 ? -6.397 -16.643 0.635 1.00 96.94 63 ILE A O 1
ATOM 512 N N . VAL A 1 64 ? -4.755 -18.155 0.408 1.00 95.69 64 VAL A N 1
ATOM 513 C CA . VAL A 1 64 ? -5.591 -19.295 0.817 1.00 95.69 64 VAL A CA 1
ATOM 514 C C . VAL A 1 64 ? -6.111 -19.094 2.245 1.00 95.69 64 VAL A C 1
ATOM 516 O O . VAL A 1 64 ? -7.306 -19.261 2.486 1.00 95.69 64 VAL A O 1
ATOM 519 N N . GLY A 1 65 ? -5.260 -18.646 3.173 1.00 96.12 65 GLY A N 1
ATOM 520 C CA . GLY A 1 65 ? -5.661 -18.283 4.536 1.00 96.12 65 GLY A CA 1
ATOM 521 C C . GLY A 1 65 ? -6.747 -17.201 4.574 1.00 96.12 65 GLY A C 1
ATOM 522 O O . GLY A 1 65 ? -7.755 -17.367 5.260 1.00 96.12 65 GLY A O 1
ATOM 523 N N . ILE A 1 66 ? -6.600 -16.131 3.784 1.00 97.88 66 ILE A N 1
ATOM 524 C CA . ILE A 1 66 ? -7.604 -15.063 3.636 1.00 97.88 66 ILE A CA 1
ATOM 525 C C . ILE A 1 66 ? -8.946 -15.625 3.145 1.00 97.88 66 ILE A C 1
ATOM 527 O O . ILE A 1 66 ? -9.988 -15.302 3.719 1.00 97.88 66 ILE A O 1
ATOM 531 N N . VAL A 1 67 ? -8.936 -16.493 2.129 1.00 97.19 67 VAL A N 1
ATOM 532 C CA . VAL A 1 67 ? -10.156 -17.117 1.588 1.00 97.19 67 VAL A CA 1
ATOM 533 C C . VAL A 1 67 ? -10.821 -18.031 2.624 1.00 97.19 67 VAL A C 1
ATOM 535 O O . VAL A 1 67 ? -12.037 -17.965 2.803 1.00 97.19 67 VAL A O 1
ATOM 538 N N . ILE A 1 68 ? -10.049 -18.834 3.365 1.00 96.44 68 ILE A N 1
ATOM 539 C CA . ILE A 1 68 ? -10.577 -19.680 4.450 1.00 96.44 68 ILE A CA 1
ATOM 540 C C . ILE A 1 68 ? -11.223 -18.821 5.545 1.00 96.44 68 ILE A C 1
ATOM 542 O O . ILE A 1 68 ? -12.313 -19.157 6.021 1.00 96.44 68 ILE A O 1
ATOM 546 N N . CYS A 1 69 ? -10.603 -17.698 5.925 1.00 97.12 69 CYS A N 1
ATOM 547 C CA . CYS A 1 69 ? -11.193 -16.752 6.871 1.00 97.12 69 CYS A CA 1
ATOM 548 C C . CYS A 1 69 ? -12.510 -16.176 6.342 1.00 97.12 69 CYS A C 1
ATOM 550 O O . CYS A 1 69 ? -13.489 -16.119 7.085 1.00 97.12 69 CYS A O 1
ATOM 552 N N . LEU A 1 70 ? -12.558 -15.786 5.064 1.00 95.31 70 LEU A N 1
ATOM 553 C CA . LEU A 1 70 ? -13.753 -15.233 4.425 1.00 95.31 70 LEU A CA 1
ATOM 554 C C . LEU A 1 70 ? -14.923 -16.232 4.427 1.00 95.31 70 LEU A C 1
ATOM 556 O O . LEU A 1 70 ? -16.045 -15.864 4.779 1.00 95.31 70 LEU A O 1
ATOM 560 N N . ILE A 1 71 ? -14.656 -17.502 4.104 1.00 95.06 71 ILE A N 1
ATOM 561 C CA . ILE A 1 71 ? -15.646 -18.591 4.173 1.00 95.06 71 ILE A CA 1
ATOM 562 C C . ILE A 1 71 ? -16.096 -18.806 5.626 1.00 95.06 71 ILE A C 1
ATOM 564 O O . ILE A 1 71 ? -17.293 -18.859 5.916 1.00 95.06 71 ILE A O 1
ATOM 568 N N . SER A 1 72 ? -15.143 -18.871 6.559 1.00 94.56 72 SER A N 1
ATOM 569 C CA . SER A 1 72 ? -15.405 -19.110 7.984 1.00 94.56 72 SER A CA 1
ATOM 570 C C . SER A 1 72 ? -16.208 -17.991 8.644 1.00 94.56 72 SER A C 1
ATOM 572 O O . SER A 1 72 ? -17.010 -18.256 9.535 1.00 94.56 72 SER A O 1
ATOM 574 N N . ALA A 1 73 ? -16.042 -16.750 8.184 1.00 91.00 73 ALA A N 1
ATOM 575 C CA . ALA A 1 73 ? -16.744 -15.584 8.704 1.00 91.00 73 ALA A CA 1
ATOM 576 C C . ALA A 1 73 ? -18.248 -15.565 8.379 1.00 91.00 73 ALA A C 1
ATOM 578 O O . ALA A 1 73 ? -18.961 -14.742 8.959 1.00 91.00 73 ALA A O 1
ATOM 579 N N . ARG A 1 74 ? -18.733 -16.440 7.479 1.00 90.06 74 ARG A N 1
ATOM 580 C CA . ARG A 1 74 ? -20.142 -16.518 7.039 1.00 90.06 74 ARG A CA 1
ATOM 581 C C . ARG A 1 74 ? -20.700 -15.148 6.635 1.00 90.06 74 ARG A C 1
ATOM 583 O O . ARG A 1 74 ? -21.743 -14.706 7.114 1.00 90.06 74 ARG A O 1
ATOM 590 N N . VAL A 1 75 ? -19.957 -14.448 5.779 1.00 88.62 75 VAL A N 1
ATOM 591 C CA . VAL A 1 75 ? -20.296 -13.096 5.320 1.00 88.62 75 VAL A CA 1
ATOM 592 C C . VAL A 1 75 ? -21.664 -13.076 4.627 1.00 88.62 75 VAL A C 1
ATOM 594 O O . VAL A 1 75 ? -21.961 -13.915 3.778 1.00 88.62 75 VAL A O 1
ATOM 597 N N . ASN A 1 76 ? -22.499 -12.088 4.966 1.00 87.25 76 ASN A N 1
ATOM 598 C CA . ASN A 1 76 ? -23.796 -11.890 4.324 1.00 87.25 76 ASN A CA 1
ATOM 599 C C . ASN A 1 76 ? -23.629 -11.210 2.954 1.00 87.25 76 ASN A C 1
ATOM 601 O O . ASN A 1 76 ? -23.712 -9.985 2.829 1.00 87.25 76 ASN A O 1
ATOM 605 N N . TRP A 1 77 ? -23.416 -12.018 1.917 1.00 88.38 77 TRP A N 1
ATOM 606 C CA . TRP A 1 77 ? -23.236 -11.550 0.540 1.00 88.38 77 TRP A CA 1
ATOM 607 C C . TRP A 1 77 ? -24.430 -10.762 -0.008 1.00 88.38 77 TRP A C 1
ATOM 609 O O . TRP A 1 77 ? -24.238 -9.855 -0.813 1.00 88.38 77 TRP A O 1
ATOM 619 N N . ASN A 1 78 ? -25.648 -11.022 0.482 1.00 87.31 78 ASN A N 1
ATOM 620 C CA . ASN A 1 78 ? -26.834 -10.266 0.074 1.00 87.31 78 ASN A CA 1
ATOM 621 C C . ASN A 1 78 ? -26.779 -8.808 0.543 1.00 87.31 78 ASN A C 1
ATOM 623 O O . ASN A 1 78 ? -27.311 -7.931 -0.132 1.00 87.31 78 ASN A O 1
ATOM 627 N N . LEU A 1 79 ? -26.159 -8.532 1.696 1.00 83.62 79 LEU A N 1
ATOM 628 C CA . LEU A 1 79 ? -25.948 -7.159 2.154 1.00 83.62 79 LEU A CA 1
ATOM 629 C C . LEU A 1 79 ? -24.885 -6.457 1.303 1.00 83.62 79 LEU A C 1
ATOM 631 O O . LEU A 1 79 ? -25.109 -5.331 0.870 1.00 83.62 79 LEU A O 1
ATOM 635 N N . ILE A 1 80 ? -23.776 -7.143 1.018 1.00 88.56 80 ILE A N 1
ATOM 636 C CA . ILE A 1 80 ? -22.692 -6.624 0.169 1.00 88.56 80 ILE A CA 1
ATOM 637 C C . ILE A 1 80 ? -23.215 -6.290 -1.233 1.00 88.56 80 ILE A C 1
ATOM 639 O O . ILE A 1 80 ? -22.960 -5.206 -1.748 1.00 88.56 80 ILE A O 1
ATOM 643 N N . GLY A 1 81 ? -24.027 -7.172 -1.821 1.00 88.38 81 GLY A N 1
ATOM 644 C CA . GLY A 1 81 ? -24.626 -6.963 -3.141 1.00 88.38 81 GLY A CA 1
ATOM 645 C C . GLY A 1 81 ? -25.592 -5.773 -3.228 1.00 88.38 81 GLY A C 1
ATOM 646 O O . GLY A 1 81 ? -25.894 -5.314 -4.328 1.00 88.38 81 GLY A O 1
ATOM 647 N N . LYS A 1 82 ? -26.077 -5.241 -2.094 1.00 88.81 82 LYS A N 1
ATOM 648 C CA . LYS A 1 82 ? -26.932 -4.041 -2.065 1.00 88.81 82 LYS A CA 1
ATOM 649 C C . LYS A 1 82 ? -26.140 -2.736 -2.148 1.00 88.81 82 LYS A C 1
ATOM 651 O O . LYS A 1 82 ? -26.723 -1.712 -2.514 1.00 88.81 82 LYS A O 1
ATOM 656 N N . ASP A 1 83 ? -24.845 -2.745 -1.833 1.00 90.81 83 ASP A N 1
ATOM 657 C CA . ASP A 1 83 ? -23.990 -1.572 -2.005 1.00 90.81 83 ASP A CA 1
ATOM 658 C C . ASP A 1 83 ? -23.639 -1.388 -3.487 1.00 90.81 83 ASP A C 1
ATOM 660 O O . ASP A 1 83 ? -22.644 -1.895 -4.005 1.00 90.81 83 ASP A O 1
ATOM 664 N N . LYS A 1 84 ? -24.485 -0.623 -4.186 1.00 91.94 84 LYS A N 1
ATOM 665 C CA . LYS A 1 84 ? -24.324 -0.342 -5.618 1.00 91.94 84 LYS A CA 1
ATOM 666 C C . LYS A 1 84 ? -22.985 0.318 -5.944 1.00 91.94 84 LYS A C 1
ATOM 668 O O . LYS A 1 84 ? -22.458 0.088 -7.027 1.00 91.94 84 LYS A O 1
ATOM 673 N N . LEU A 1 85 ? -22.450 1.162 -5.058 1.00 92.25 85 LEU A N 1
ATOM 674 C CA . LEU A 1 85 ? -21.187 1.849 -5.323 1.00 92.25 85 LEU A CA 1
ATOM 675 C C . LEU A 1 85 ? -20.043 0.825 -5.324 1.00 92.25 85 LEU A C 1
ATOM 677 O O . LEU A 1 85 ? -19.249 0.814 -6.264 1.00 92.25 85 LEU A O 1
ATOM 681 N N . PHE A 1 86 ? -20.003 -0.049 -4.313 1.00 94.88 86 PHE A N 1
ATOM 682 C CA . PHE A 1 86 ? -19.029 -1.138 -4.214 1.00 94.88 86 PHE A CA 1
ATOM 683 C C . PHE A 1 86 ? -19.147 -2.126 -5.378 1.00 94.88 86 PHE A C 1
ATOM 685 O O . PHE A 1 86 ? -18.152 -2.405 -6.044 1.00 94.88 86 PHE A O 1
ATOM 692 N N . VAL A 1 87 ? -20.357 -2.608 -5.678 1.00 96.06 87 VAL A N 1
ATOM 693 C CA . VAL A 1 87 ? -20.590 -3.585 -6.757 1.00 96.06 87 VAL A CA 1
ATOM 694 C C . VAL A 1 87 ? -20.202 -3.019 -8.124 1.00 96.06 87 VAL A C 1
ATOM 696 O O . VAL A 1 87 ? -19.565 -3.714 -8.915 1.00 96.06 87 VAL A O 1
ATOM 699 N N . ASN A 1 88 ? -20.526 -1.753 -8.402 1.00 96.62 88 ASN A N 1
ATOM 700 C CA . ASN A 1 88 ? -20.147 -1.114 -9.663 1.00 96.62 88 ASN A CA 1
ATOM 701 C C . ASN A 1 88 ? -18.626 -0.966 -9.782 1.00 96.62 88 ASN A C 1
ATOM 703 O O . ASN A 1 88 ? -18.070 -1.232 -10.845 1.00 96.62 88 ASN A O 1
ATOM 707 N N . PHE A 1 89 ? -17.946 -0.586 -8.696 1.00 97.12 89 PHE A N 1
ATOM 708 C CA . PHE A 1 89 ? -16.488 -0.506 -8.687 1.00 97.12 89 PHE A CA 1
ATOM 709 C C . PHE A 1 89 ? -15.839 -1.879 -8.882 1.00 97.12 89 PHE A C 1
ATOM 711 O O . PHE A 1 89 ? -14.954 -2.016 -9.720 1.00 97.12 89 PHE A O 1
ATOM 718 N N . LEU A 1 90 ? -16.315 -2.907 -8.170 1.00 97.25 90 LEU A N 1
ATOM 719 C CA . LEU A 1 90 ? -15.846 -4.284 -8.329 1.00 97.25 90 LEU A CA 1
ATOM 720 C C . LEU A 1 90 ? -16.041 -4.778 -9.767 1.00 97.25 90 LEU A C 1
ATOM 722 O O . LEU A 1 90 ? -15.139 -5.383 -10.335 1.00 97.25 90 LEU A O 1
ATOM 726 N N . SER A 1 91 ? -17.192 -4.479 -10.371 1.00 97.06 91 SER A N 1
ATOM 727 C CA . SER A 1 91 ? -17.482 -4.842 -11.761 1.00 97.06 91 SER A CA 1
ATOM 728 C C . SER A 1 91 ? -16.499 -4.178 -12.723 1.00 97.06 91 SER A C 1
ATOM 730 O O . SER A 1 91 ? -15.945 -4.848 -13.588 1.00 97.06 91 SER A O 1
ATOM 732 N N . MET A 1 92 ? -16.212 -2.885 -12.538 1.00 96.94 92 MET A N 1
ATOM 733 C CA . MET A 1 92 ? -15.203 -2.182 -13.337 1.00 96.94 92 MET A CA 1
ATOM 734 C C . MET A 1 92 ? -13.793 -2.732 -13.120 1.00 96.94 92 MET A C 1
ATOM 736 O O . MET A 1 92 ? -13.033 -2.839 -14.079 1.00 96.94 92 MET A O 1
ATOM 740 N N . LEU A 1 93 ? -13.449 -3.119 -11.890 1.00 96.19 93 LEU A N 1
ATOM 741 C CA . LEU A 1 93 ? -12.161 -3.736 -11.585 1.00 96.19 93 LEU A CA 1
ATOM 742 C C . LEU A 1 93 ? -12.026 -5.103 -12.269 1.00 96.19 93 LEU A C 1
ATOM 744 O O . LEU A 1 93 ? -10.975 -5.410 -12.817 1.00 96.19 93 LEU A O 1
ATOM 748 N N . ILE A 1 94 ? -13.099 -5.899 -12.309 1.00 96.94 94 ILE A N 1
ATOM 749 C CA . ILE A 1 94 ? -13.137 -7.171 -13.044 1.00 96.94 94 ILE A CA 1
ATOM 750 C C . ILE A 1 94 ? -13.025 -6.930 -14.553 1.00 96.94 94 ILE A C 1
ATOM 752 O O . ILE A 1 94 ? -12.256 -7.626 -15.207 1.00 96.94 94 ILE A O 1
ATOM 756 N N . ILE A 1 95 ? -13.729 -5.937 -15.110 1.00 97.19 95 ILE A N 1
ATOM 757 C CA . ILE A 1 95 ? -13.612 -5.564 -16.532 1.00 97.19 95 ILE A CA 1
ATOM 758 C C . ILE A 1 95 ? -12.167 -5.179 -16.863 1.00 97.19 95 ILE A C 1
ATOM 760 O O . ILE A 1 95 ? -11.614 -5.650 -17.857 1.00 97.19 95 ILE A O 1
ATOM 764 N N . PHE A 1 96 ? -11.530 -4.372 -16.012 1.00 95.44 96 PHE A N 1
ATOM 765 C CA . PHE A 1 96 ? -10.121 -4.032 -16.174 1.00 95.44 96 PHE A CA 1
ATOM 766 C C . PHE A 1 96 ? -9.212 -5.263 -16.018 1.00 95.44 96 PHE A C 1
ATOM 768 O O . PHE A 1 96 ? -8.246 -5.401 -16.759 1.00 95.44 96 PHE A O 1
ATOM 775 N N . GLY A 1 97 ? -9.552 -6.212 -15.145 1.00 95.25 97 GLY A N 1
ATOM 776 C CA . GLY A 1 97 ? -8.844 -7.486 -15.023 1.00 95.25 97 GLY A CA 1
ATOM 777 C C . GLY A 1 97 ? -8.947 -8.348 -16.278 1.00 95.25 97 GLY A C 1
ATOM 778 O O . GLY A 1 97 ? -7.945 -8.890 -16.734 1.00 95.25 97 GLY A O 1
ATOM 779 N N . VAL A 1 98 ? -10.129 -8.429 -16.892 1.00 96.19 98 VAL A N 1
ATOM 780 C CA . VAL A 1 98 ? -10.314 -9.104 -18.185 1.00 96.19 98 VAL A CA 1
ATOM 781 C C . VAL A 1 98 ? -9.467 -8.422 -19.257 1.00 96.19 98 VAL A C 1
ATOM 783 O O . VAL A 1 98 ? -8.775 -9.107 -20.005 1.00 96.19 98 VAL A O 1
ATOM 786 N N . TYR A 1 99 ? -9.446 -7.087 -19.294 1.00 95.75 99 TYR A N 1
ATOM 787 C CA . TYR A 1 99 ? -8.552 -6.346 -20.183 1.00 95.75 99 TYR A CA 1
ATOM 788 C C . TYR A 1 99 ? -7.074 -6.698 -19.937 1.00 95.75 99 TYR A C 1
ATOM 790 O O . TYR A 1 99 ? -6.354 -7.023 -20.881 1.00 95.75 99 TYR A O 1
ATOM 798 N N . HIS A 1 100 ? -6.639 -6.708 -18.673 1.00 92.81 100 HIS A N 1
ATOM 799 C CA . HIS A 1 100 ? -5.267 -7.028 -18.266 1.00 92.81 100 HIS A CA 1
ATOM 800 C C . HIS A 1 100 ? -4.843 -8.437 -18.698 1.00 92.81 100 HIS A C 1
ATOM 802 O O . HIS A 1 100 ? -3.783 -8.629 -19.288 1.00 92.81 100 HIS A O 1
ATOM 808 N N . PHE A 1 101 ? -5.679 -9.442 -18.442 1.00 94.00 101 PHE A N 1
ATOM 809 C CA . PHE A 1 101 ? -5.332 -10.834 -18.723 1.00 94.00 101 PHE A CA 1
ATOM 810 C C . PHE A 1 101 ? -5.552 -11.247 -20.176 1.00 94.00 101 PHE A C 1
ATOM 812 O O . PHE A 1 101 ? -4.808 -12.090 -20.670 1.00 94.00 101 PHE A O 1
ATOM 819 N N . VAL A 1 102 ? -6.555 -10.701 -20.864 1.00 95.00 102 VAL A N 1
ATOM 820 C CA . VAL A 1 102 ? -6.882 -11.103 -22.239 1.00 95.00 102 VAL A CA 1
ATOM 821 C C . VAL A 1 102 ? -6.164 -10.213 -23.241 1.00 95.00 102 VAL A C 1
ATOM 823 O O . VAL A 1 102 ? -5.430 -10.721 -24.083 1.00 95.00 102 VAL A O 1
ATOM 826 N N . ILE A 1 103 ? -6.338 -8.893 -23.151 1.00 93.75 103 ILE A N 1
ATOM 827 C CA . ILE A 1 103 ? -5.779 -7.960 -24.135 1.00 93.75 103 ILE A CA 1
ATOM 828 C C . ILE A 1 103 ? -4.288 -7.753 -23.877 1.00 93.75 103 ILE A C 1
ATOM 830 O O . ILE A 1 103 ? -3.469 -8.081 -24.733 1.00 93.75 103 ILE A O 1
ATOM 834 N N . PHE A 1 104 ? -3.942 -7.257 -22.687 1.00 90.62 104 PHE A N 1
ATOM 835 C CA . PHE A 1 104 ? -2.569 -6.882 -22.342 1.00 90.62 104 PHE A CA 1
ATOM 836 C C . PHE A 1 104 ? -1.636 -8.097 -22.240 1.00 90.62 104 PHE A C 1
ATOM 838 O O . PHE A 1 104 ? -0.540 -8.057 -22.786 1.00 90.62 104 PHE A O 1
ATOM 845 N N . GLY A 1 105 ? -2.065 -9.183 -21.591 1.00 89.12 105 GLY A N 1
ATOM 846 C CA . GLY A 1 105 ? -1.238 -10.380 -21.401 1.00 89.12 105 GLY A CA 1
ATOM 847 C C . GLY A 1 105 ? -1.316 -11.443 -22.496 1.00 89.12 105 GLY A C 1
ATOM 848 O O . GLY A 1 105 ? -0.418 -12.274 -22.594 1.00 89.12 105 GLY A O 1
ATOM 849 N N . GLY A 1 106 ? -2.393 -11.459 -23.286 1.00 90.69 106 GLY A N 1
ATOM 850 C CA . GLY A 1 106 ? -2.662 -12.508 -24.273 1.00 90.69 106 GLY A CA 1
ATOM 851 C C . GLY A 1 106 ? -2.546 -12.008 -25.708 1.00 90.69 106 GLY A C 1
ATOM 852 O O . GLY A 1 106 ? -1.623 -12.371 -26.431 1.00 90.69 106 GLY A O 1
ATOM 853 N N . ILE A 1 107 ? -3.486 -11.159 -26.122 1.00 92.69 107 ILE A N 1
ATOM 854 C CA . ILE A 1 107 ? -3.631 -10.730 -27.517 1.00 92.69 107 ILE A CA 1
ATOM 855 C C . ILE A 1 107 ? -2.441 -9.884 -27.979 1.00 92.69 107 ILE A C 1
ATOM 857 O O . ILE A 1 107 ? -1.875 -10.157 -29.035 1.00 92.69 107 ILE A O 1
ATOM 861 N N . VAL A 1 108 ? -2.046 -8.864 -27.210 1.00 90.31 108 VAL A N 1
ATOM 862 C CA . VAL A 1 108 ? -0.957 -7.960 -27.616 1.00 90.31 108 VAL A CA 1
ATOM 863 C C . VAL A 1 108 ? 0.385 -8.705 -27.735 1.00 90.31 108 VAL A C 1
ATOM 865 O O . VAL A 1 108 ? 1.030 -8.552 -28.773 1.00 90.31 108 VAL A O 1
ATOM 868 N N . PRO A 1 109 ? 0.810 -9.546 -26.768 1.00 87.62 109 PRO A N 1
ATOM 869 C CA . PRO A 1 109 ? 2.032 -10.342 -26.906 1.00 87.62 109 PRO A CA 1
ATOM 870 C C . PRO A 1 109 ? 1.967 -11.381 -28.031 1.00 87.62 109 PRO A C 1
ATOM 872 O O . PRO A 1 109 ? 2.981 -11.613 -28.682 1.00 87.62 109 PRO A O 1
ATOM 875 N N . TYR A 1 110 ? 0.791 -11.966 -28.304 1.00 88.81 110 TYR A N 1
ATOM 876 C CA . TYR A 1 110 ? 0.596 -12.909 -29.414 1.00 88.81 110 TYR A CA 1
ATOM 877 C C . TYR A 1 110 ? 0.899 -12.280 -30.776 1.00 88.81 110 TYR A C 1
ATOM 879 O O . TYR A 1 110 ? 1.670 -12.840 -31.542 1.00 88.81 110 TYR A O 1
ATOM 887 N N . TYR A 1 111 ? 0.371 -11.084 -31.055 1.00 87.81 111 TYR A N 1
ATOM 888 C CA . TYR A 1 111 ? 0.654 -10.369 -32.311 1.00 87.81 111 TYR A CA 1
ATOM 889 C C . TYR A 1 111 ? 2.096 -9.860 -32.434 1.00 87.81 111 TYR A C 1
ATOM 891 O O . TYR A 1 111 ? 2.479 -9.330 -33.473 1.00 87.81 111 TYR A O 1
ATOM 899 N N . LYS A 1 112 ? 2.873 -9.961 -31.356 1.00 83.31 112 LYS A N 1
ATOM 900 C CA . LYS A 1 112 ? 4.244 -9.463 -31.244 1.00 83.31 112 LYS A CA 1
ATOM 901 C C . LYS A 1 112 ? 5.262 -10.597 -31.103 1.00 83.31 112 LYS A C 1
ATOM 903 O O . LYS A 1 112 ? 6.409 -10.310 -30.771 1.00 83.31 112 LYS A O 1
ATOM 908 N N . ASP A 1 113 ? 4.828 -11.841 -31.317 1.00 82.00 113 ASP A N 1
ATOM 909 C CA . ASP A 1 113 ? 5.634 -13.062 -31.227 1.00 82.00 113 ASP A CA 1
ATOM 910 C C . ASP A 1 113 ? 6.384 -13.232 -29.883 1.00 82.00 113 ASP A C 1
ATOM 912 O O . ASP A 1 113 ? 7.435 -13.863 -29.823 1.00 82.00 113 ASP A O 1
ATOM 916 N N . ASP A 1 114 ? 5.830 -12.702 -28.780 1.00 77.75 114 ASP A N 1
ATOM 917 C CA . ASP A 1 114 ? 6.409 -12.759 -27.416 1.00 77.75 114 ASP A CA 1
ATOM 918 C C . ASP A 1 114 ? 5.435 -13.399 -26.403 1.00 77.75 114 ASP A C 1
ATOM 920 O O . ASP A 1 114 ? 5.443 -13.105 -25.205 1.00 77.75 114 ASP A O 1
ATOM 924 N N . LEU A 1 115 ? 4.516 -14.253 -26.870 1.00 82.75 115 LEU A N 1
ATOM 925 C CA . LEU A 1 115 ? 3.511 -14.855 -25.995 1.00 82.75 115 LEU A CA 1
ATOM 926 C C . LEU A 1 115 ? 4.103 -15.983 -25.139 1.00 82.75 115 LEU A C 1
ATOM 928 O O . LEU A 1 115 ? 4.218 -17.126 -25.575 1.00 82.75 115 LEU A O 1
ATOM 932 N N . ASN A 1 116 ? 4.324 -15.692 -23.858 1.00 84.12 116 ASN A N 1
ATOM 933 C CA . ASN A 1 116 ? 4.444 -16.706 -22.811 1.00 84.12 116 ASN A CA 1
ATOM 934 C C . ASN A 1 116 ? 3.315 -16.553 -21.781 1.00 84.12 116 ASN A C 1
ATOM 936 O O . ASN A 1 116 ? 3.496 -16.036 -20.673 1.00 84.12 116 ASN A O 1
ATOM 940 N N . TYR A 1 117 ? 2.119 -17.007 -22.167 1.00 86.12 117 TYR A N 1
ATOM 941 C CA . TYR A 1 117 ? 0.909 -16.764 -21.385 1.00 86.12 117 TYR A CA 1
ATOM 942 C C . TYR A 1 117 ? 0.936 -17.424 -20.003 1.00 86.12 117 TYR A C 1
ATOM 944 O O . TYR A 1 117 ? 0.498 -16.835 -19.020 1.00 86.12 117 TYR A O 1
ATOM 952 N N . PHE A 1 118 ? 1.493 -18.631 -19.888 1.00 84.75 118 PHE A N 1
ATOM 953 C CA . PHE A 1 118 ? 1.547 -19.339 -18.609 1.00 84.75 118 PHE A CA 1
ATOM 954 C C . PHE A 1 118 ? 2.434 -18.612 -17.590 1.00 84.75 118 PHE A C 1
ATOM 956 O O . PHE A 1 118 ? 2.020 -18.380 -16.452 1.00 84.75 118 PHE A O 1
ATOM 963 N N . SER A 1 119 ? 3.631 -18.178 -18.000 1.00 81.94 119 SER A N 1
ATOM 964 C CA . SER A 1 119 ? 4.499 -17.377 -17.133 1.00 81.94 119 SER A CA 1
ATOM 965 C C . SER A 1 119 ? 3.894 -16.009 -16.819 1.00 81.94 119 SER A C 1
ATOM 967 O O . SER A 1 119 ? 4.027 -15.536 -15.687 1.00 81.94 119 SER A O 1
ATOM 969 N N . PHE A 1 120 ? 3.188 -15.403 -17.779 1.00 84.62 120 PHE A N 1
ATOM 970 C CA . PHE A 1 120 ? 2.424 -14.180 -17.550 1.00 84.62 120 PHE A CA 1
ATOM 971 C C . PHE A 1 120 ? 1.370 -14.375 -16.450 1.00 84.62 120 PHE A C 1
ATOM 973 O O . PHE A 1 120 ? 1.337 -13.581 -15.509 1.00 84.62 120 PHE A O 1
ATOM 980 N N . LEU A 1 121 ? 0.566 -15.445 -16.517 1.00 88.38 121 LEU A N 1
ATOM 981 C CA . LEU A 1 121 ? -0.461 -15.769 -15.520 1.00 88.38 121 LEU A CA 1
ATOM 982 C C . LEU A 1 121 ? 0.136 -15.975 -14.128 1.00 88.38 121 LEU A C 1
ATOM 984 O O . LEU A 1 121 ? -0.359 -15.396 -13.162 1.00 88.38 121 LEU A O 1
ATOM 988 N N . ILE A 1 122 ? 1.217 -16.755 -14.018 1.00 84.25 122 ILE A N 1
ATOM 989 C CA . ILE A 1 122 ? 1.892 -16.985 -12.735 1.00 84.25 122 ILE A CA 1
ATOM 990 C C . ILE A 1 122 ? 2.352 -15.656 -12.137 1.00 84.25 122 ILE A C 1
ATOM 992 O O . ILE A 1 122 ? 2.089 -15.397 -10.967 1.00 84.25 122 ILE A O 1
ATOM 996 N N . LYS A 1 123 ? 3.006 -14.784 -12.907 1.00 80.31 123 LYS A N 1
ATOM 997 C CA . LYS A 1 123 ? 3.541 -13.516 -12.379 1.00 80.31 123 LYS A CA 1
ATOM 998 C C . LYS A 1 123 ? 2.445 -12.508 -12.054 1.00 80.31 123 LYS A C 1
ATOM 1000 O O . LYS A 1 123 ? 2.496 -11.849 -11.019 1.00 80.31 123 LYS A O 1
ATOM 1005 N N . ASN A 1 124 ? 1.413 -12.445 -12.887 1.00 86.62 124 ASN A N 1
ATOM 1006 C CA . ASN A 1 124 ? 0.313 -11.500 -12.730 1.00 86.62 124 ASN A CA 1
ATOM 1007 C C . ASN A 1 124 ? -0.814 -12.012 -11.823 1.00 86.62 124 ASN A C 1
ATOM 1009 O O . ASN A 1 124 ? -1.780 -11.285 -11.602 1.00 86.62 124 ASN A O 1
ATOM 1013 N N . ARG A 1 125 ? -0.692 -13.201 -11.212 1.00 89.38 125 ARG A N 1
ATOM 1014 C CA . ARG A 1 125 ? -1.668 -13.721 -10.232 1.00 89.38 125 ARG A CA 1
ATOM 1015 C C . ARG A 1 125 ? -1.931 -12.767 -9.064 1.00 89.38 125 ARG A C 1
ATOM 1017 O O . ARG A 1 125 ? -3.027 -12.765 -8.510 1.00 89.38 125 ARG A O 1
ATOM 1024 N N . ILE A 1 126 ? -0.956 -11.914 -8.737 1.00 90.00 126 ILE A N 1
ATOM 1025 C CA . ILE A 1 126 ? -1.068 -10.861 -7.716 1.00 90.00 126 ILE A CA 1
ATOM 1026 C C . ILE A 1 126 ? -2.225 -9.902 -8.040 1.00 90.00 126 ILE A C 1
ATOM 1028 O O . ILE A 1 126 ? -2.890 -9.415 -7.132 1.00 90.00 126 ILE A O 1
ATOM 1032 N N . TYR A 1 127 ? -2.562 -9.714 -9.318 1.00 92.50 127 TYR A N 1
ATOM 1033 C CA . TYR A 1 127 ? -3.749 -8.963 -9.714 1.00 92.50 127 TYR A CA 1
ATOM 1034 C C . TYR A 1 127 ? -5.041 -9.612 -9.179 1.00 92.50 127 TYR A C 1
ATOM 1036 O O . TYR A 1 127 ? -5.888 -8.958 -8.571 1.00 92.50 127 TYR A O 1
ATOM 1044 N N . ILE A 1 128 ? -5.185 -10.930 -9.345 1.00 95.38 128 ILE A N 1
ATOM 1045 C CA . ILE A 1 128 ? -6.337 -11.680 -8.818 1.00 95.38 128 ILE A CA 1
ATOM 1046 C C . ILE A 1 128 ? -6.344 -11.611 -7.286 1.00 95.38 128 ILE A C 1
ATOM 1048 O O . ILE A 1 128 ? -7.399 -11.428 -6.677 1.00 95.38 128 ILE A O 1
ATOM 1052 N N . TYR A 1 129 ? -5.167 -11.681 -6.659 1.00 96.06 129 TYR A N 1
ATOM 1053 C CA . TYR A 1 129 ? -5.023 -11.497 -5.214 1.00 96.06 129 TYR A CA 1
ATOM 1054 C C . TYR A 1 129 ? -5.511 -10.124 -4.765 1.00 96.06 129 TYR A C 1
ATOM 1056 O O . TYR A 1 129 ? -6.230 -10.044 -3.775 1.00 96.06 129 TYR A O 1
ATOM 1064 N N . GLY A 1 130 ? -5.219 -9.069 -5.524 1.00 96.50 130 GLY A N 1
ATOM 1065 C CA . GLY A 1 130 ? -5.743 -7.730 -5.287 1.00 96.50 130 GLY A CA 1
ATOM 1066 C C . GLY A 1 130 ? -7.274 -7.673 -5.282 1.00 96.50 130 GLY A C 1
ATOM 1067 O O . GLY A 1 130 ? -7.851 -7.067 -4.382 1.00 96.50 130 GLY A O 1
ATOM 1068 N N . ILE A 1 131 ? -7.953 -8.368 -6.203 1.00 97.38 131 ILE A N 1
ATOM 1069 C CA . ILE A 1 131 ? -9.427 -8.467 -6.203 1.00 97.38 131 ILE A CA 1
ATOM 1070 C C . ILE A 1 131 ? -9.932 -9.211 -4.957 1.00 97.38 131 ILE A C 1
ATOM 1072 O O . ILE A 1 131 ? -10.856 -8.742 -4.288 1.00 97.38 131 ILE A O 1
ATOM 1076 N N . ILE A 1 132 ? -9.321 -10.351 -4.614 1.00 97.75 132 ILE A N 1
ATOM 1077 C CA . ILE A 1 132 ? -9.689 -11.136 -3.421 1.00 97.75 132 ILE A CA 1
ATOM 1078 C C . ILE A 1 132 ? -9.500 -10.298 -2.151 1.00 97.75 132 ILE A C 1
ATOM 1080 O O . ILE A 1 132 ? -10.389 -10.260 -1.296 1.00 97.75 132 ILE A O 1
ATOM 1084 N N . ILE A 1 133 ? -8.370 -9.598 -2.038 1.00 98.31 133 ILE A N 1
ATOM 1085 C CA . ILE A 1 133 ? -8.057 -8.691 -0.933 1.00 98.31 133 ILE A CA 1
ATOM 1086 C C . ILE A 1 133 ? -9.080 -7.560 -0.882 1.00 98.31 133 ILE A C 1
ATOM 1088 O O . ILE A 1 133 ? -9.614 -7.306 0.190 1.00 98.31 133 ILE A O 1
ATOM 1092 N N . PHE A 1 134 ? -9.411 -6.924 -2.007 1.00 98.12 134 PHE A N 1
ATOM 1093 C CA . PHE A 1 134 ? -10.385 -5.832 -2.051 1.00 98.12 134 PHE A CA 1
ATOM 1094 C C . PHE A 1 134 ? -11.741 -6.255 -1.467 1.00 98.12 134 PHE A C 1
ATOM 1096 O O . PHE A 1 134 ? -12.261 -5.602 -0.558 1.00 98.12 134 PHE A O 1
ATOM 1103 N N . VAL A 1 135 ? -12.283 -7.384 -1.939 1.00 97.75 135 VAL A N 1
ATOM 1104 C CA . VAL A 1 135 ? -13.567 -7.923 -1.463 1.00 97.75 135 VAL A CA 1
ATOM 1105 C C . VAL A 1 135 ? -13.490 -8.316 0.013 1.00 97.75 135 VAL A C 1
ATOM 1107 O O . VAL A 1 135 ? -14.386 -7.989 0.794 1.00 97.75 135 VAL A O 1
ATOM 1110 N N . SER A 1 136 ? -12.410 -8.989 0.413 1.00 97.88 136 SER A N 1
ATOM 1111 C CA . SER A 1 136 ? -12.243 -9.471 1.786 1.00 97.88 136 SER A CA 1
ATOM 1112 C C . SER A 1 136 ? -12.070 -8.315 2.771 1.00 97.88 136 SER A C 1
ATOM 1114 O O . SER A 1 136 ? -12.749 -8.268 3.793 1.00 97.88 136 SER A O 1
ATOM 1116 N N . VAL A 1 137 ? -11.221 -7.339 2.446 1.00 98.19 137 VAL A N 1
ATOM 1117 C CA . VAL A 1 137 ? -10.995 -6.146 3.270 1.00 98.19 137 VAL A CA 1
ATOM 1118 C C . VAL A 1 137 ? -12.288 -5.369 3.445 1.00 98.19 137 VAL A C 1
ATOM 1120 O O . VAL A 1 137 ? -12.599 -5.004 4.573 1.00 98.19 137 VAL A O 1
ATOM 1123 N N . TYR A 1 138 ? -13.073 -5.167 2.382 1.00 97.56 138 TYR A N 1
ATOM 1124 C CA . TYR A 1 138 ? -14.387 -4.534 2.501 1.00 97.56 138 TYR A CA 1
ATOM 1125 C C . TYR A 1 138 ? -15.292 -5.283 3.495 1.00 97.56 138 TYR A C 1
ATOM 1127 O O . TYR A 1 138 ? -15.819 -4.680 4.434 1.00 97.56 138 TYR A O 1
ATOM 1135 N N . ALA A 1 139 ? -15.418 -6.606 3.348 1.00 95.62 139 ALA A N 1
ATOM 1136 C CA . ALA A 1 139 ? -16.270 -7.431 4.204 1.00 95.62 139 ALA A CA 1
ATOM 1137 C C . ALA A 1 139 ? -15.842 -7.417 5.684 1.00 95.62 139 ALA A C 1
ATOM 1139 O O . ALA A 1 139 ? -16.683 -7.284 6.575 1.00 95.62 139 ALA A O 1
ATOM 1140 N N . PHE A 1 140 ? -14.543 -7.533 5.967 1.00 95.94 140 PHE A N 1
ATOM 1141 C CA . PHE A 1 140 ? -14.026 -7.538 7.338 1.00 95.94 140 PHE A CA 1
ATOM 1142 C C . PHE A 1 140 ? -13.961 -6.136 7.960 1.00 95.94 140 PHE A C 1
ATOM 1144 O O . PHE A 1 140 ? -14.216 -5.993 9.156 1.00 95.94 140 PHE A O 1
ATOM 1151 N N . ALA A 1 141 ? -13.695 -5.089 7.174 1.00 95.25 141 ALA A N 1
ATOM 1152 C CA . ALA A 1 141 ? -13.715 -3.706 7.654 1.00 95.25 141 ALA A CA 1
ATOM 1153 C C . ALA A 1 141 ? -15.129 -3.243 8.039 1.00 95.25 141 ALA A C 1
ATOM 1155 O O . ALA A 1 141 ? -15.274 -2.488 9.001 1.00 95.25 141 ALA A O 1
ATOM 1156 N N . LEU A 1 142 ? -16.169 -3.730 7.348 1.00 91.62 142 LEU A N 1
ATOM 1157 C CA . LEU A 1 142 ? -17.566 -3.508 7.739 1.00 91.62 142 LEU A CA 1
ATOM 1158 C C . LEU A 1 142 ? -17.894 -4.102 9.113 1.00 91.62 142 LEU A C 1
ATOM 1160 O O . LEU A 1 142 ? -18.683 -3.523 9.857 1.00 91.62 142 LEU A O 1
ATOM 1164 N N . ARG A 1 143 ? -17.287 -5.246 9.453 1.00 90.00 143 ARG A N 1
ATOM 1165 C CA . ARG A 1 143 ? -17.479 -5.913 10.747 1.00 90.00 143 ARG A CA 1
ATOM 1166 C C . ARG A 1 143 ? -16.732 -5.175 11.848 1.00 90.00 143 ARG A C 1
ATOM 1168 O O . ARG A 1 143 ? -17.345 -4.725 12.813 1.00 90.00 143 ARG A O 1
ATOM 1175 N N . ASN A 1 144 ? -15.406 -5.068 11.727 1.00 87.56 144 ASN A N 1
ATOM 1176 C CA . ASN A 1 144 ? -14.584 -4.477 12.777 1.00 87.56 144 ASN A CA 1
ATOM 1177 C C . ASN A 1 144 ? -13.175 -4.066 12.307 1.00 87.56 144 ASN A C 1
ATOM 1179 O O . ASN A 1 144 ? -12.381 -4.899 11.871 1.00 87.56 144 ASN A O 1
ATOM 1183 N N . LEU A 1 145 ? -12.821 -2.793 12.520 1.00 93.50 145 LEU A N 1
ATOM 1184 C CA . LEU A 1 145 ? -11.476 -2.252 12.276 1.00 93.50 145 LEU A CA 1
ATOM 1185 C C . LEU A 1 145 ? -10.524 -2.381 13.477 1.00 93.50 145 LEU A C 1
ATOM 1187 O O . LEU A 1 145 ? -9.332 -2.121 13.328 1.00 93.50 145 LEU A O 1
ATOM 1191 N N . ASN A 1 146 ? -11.006 -2.789 14.659 1.00 94.38 146 ASN A N 1
ATOM 1192 C CA . ASN A 1 146 ? -10.169 -2.934 15.856 1.00 94.38 146 ASN A CA 1
ATOM 1193 C C . ASN A 1 146 ? -9.014 -3.904 15.608 1.00 94.38 146 ASN A C 1
ATOM 1195 O O . ASN A 1 146 ? -7.870 -3.555 15.877 1.00 94.38 146 ASN A O 1
ATOM 1199 N N . TYR A 1 147 ? -9.303 -5.089 15.061 1.00 95.50 147 TYR A N 1
ATOM 1200 C CA . TYR A 1 147 ? -8.278 -6.096 14.787 1.00 95.50 147 TYR A CA 1
ATOM 1201 C C . TYR A 1 147 ? -7.267 -5.618 13.745 1.00 95.50 147 TYR A C 1
ATOM 1203 O O . TYR A 1 147 ? -6.069 -5.793 13.954 1.00 95.50 147 TYR A O 1
ATOM 1211 N N . TYR A 1 148 ? -7.727 -4.951 12.679 1.00 96.56 148 TYR A N 1
ATOM 1212 C CA . TYR A 1 148 ? -6.838 -4.333 11.695 1.00 96.56 148 TYR A CA 1
ATOM 1213 C C . TYR A 1 148 ? -5.865 -3.357 12.355 1.00 96.56 148 TYR A C 1
ATOM 1215 O O . TYR A 1 148 ? -4.652 -3.457 12.164 1.00 96.56 148 TYR A O 1
ATOM 1223 N N . TYR A 1 149 ? -6.401 -2.446 13.170 1.00 96.88 149 TYR A N 1
ATOM 1224 C CA . TYR A 1 149 ? -5.617 -1.454 13.890 1.00 96.88 149 TYR A CA 1
ATOM 1225 C C . TYR A 1 149 ? -4.614 -2.107 14.843 1.00 96.88 149 TYR A C 1
ATOM 1227 O O . TYR A 1 149 ? -3.425 -1.813 14.759 1.00 96.88 149 TYR A O 1
ATOM 1235 N N . THR A 1 150 ? -5.061 -3.014 15.718 1.00 96.69 150 THR A N 1
ATOM 1236 C CA . THR A 1 150 ? -4.191 -3.616 16.736 1.00 96.69 150 THR A CA 1
ATOM 1237 C C . THR A 1 150 ? -3.109 -4.494 16.125 1.00 96.69 150 THR A C 1
ATOM 1239 O O . THR A 1 150 ? -1.961 -4.391 16.534 1.00 96.69 150 THR A O 1
ATOM 1242 N N . ILE A 1 151 ? -3.441 -5.326 15.131 1.00 96.81 151 ILE A N 1
ATOM 1243 C CA . ILE A 1 151 ? -2.466 -6.232 14.508 1.00 96.81 151 ILE A CA 1
ATOM 1244 C C . ILE A 1 151 ? -1.433 -5.427 13.725 1.00 96.81 151 ILE A C 1
ATOM 1246 O O . ILE A 1 151 ? -0.239 -5.620 13.932 1.00 96.81 151 ILE A O 1
ATOM 1250 N N . THR A 1 152 ? -1.870 -4.478 12.890 1.00 96.88 152 THR A N 1
ATOM 1251 C CA . THR A 1 152 ? -0.940 -3.659 12.098 1.00 96.88 152 THR A CA 1
ATOM 1252 C C . THR A 1 152 ? -0.046 -2.799 12.993 1.00 96.88 152 THR A C 1
ATOM 1254 O O . THR A 1 152 ? 1.136 -2.627 12.705 1.00 96.88 152 THR A O 1
ATOM 1257 N N . LEU A 1 153 ? -0.583 -2.292 14.109 1.00 97.50 153 LEU A N 1
ATOM 1258 C CA . LEU A 1 153 ? 0.187 -1.560 15.111 1.00 97.50 153 LEU A CA 1
ATOM 1259 C C . LEU A 1 153 ? 1.237 -2.446 15.789 1.00 97.50 153 LEU A C 1
ATOM 1261 O O . LEU A 1 153 ? 2.403 -2.065 15.840 1.00 97.50 153 LEU A O 1
ATOM 1265 N N . SER A 1 154 ? 0.841 -3.617 16.291 1.00 96.88 154 SER A N 1
ATOM 1266 C CA . SER A 1 154 ? 1.758 -4.541 16.962 1.00 96.88 154 SER A CA 1
ATOM 1267 C C . SER A 1 154 ? 2.860 -5.029 16.026 1.00 96.88 154 SER A C 1
ATOM 1269 O O . SER A 1 154 ? 4.030 -4.949 16.386 1.00 96.88 154 SER A O 1
ATOM 1271 N N . VAL A 1 155 ? 2.504 -5.469 14.815 1.00 96.19 155 VAL A N 1
ATOM 1272 C CA . VAL A 1 155 ? 3.468 -5.908 13.795 1.00 96.19 155 VAL A CA 1
ATOM 1273 C C . VAL A 1 155 ? 4.421 -4.769 13.435 1.00 96.19 155 VAL A C 1
ATOM 1275 O O . VAL A 1 155 ? 5.633 -4.956 13.465 1.00 96.19 155 VAL A O 1
ATOM 1278 N N . GLY A 1 156 ? 3.892 -3.572 13.168 1.00 96.62 156 GLY A N 1
ATOM 1279 C CA . GLY A 1 156 ? 4.715 -2.422 12.809 1.00 96.62 156 GLY A CA 1
ATOM 1280 C C . GLY A 1 156 ? 5.691 -2.009 13.905 1.00 96.62 156 GLY A C 1
ATOM 1281 O O . GLY A 1 156 ? 6.852 -1.755 13.607 1.00 96.62 156 GLY A O 1
ATOM 1282 N N . ILE A 1 157 ? 5.266 -1.993 15.172 1.00 96.94 157 ILE A N 1
ATOM 1283 C CA . ILE A 1 157 ? 6.172 -1.705 16.292 1.00 96.94 157 ILE A CA 1
ATOM 1284 C C . ILE A 1 157 ? 7.266 -2.762 16.396 1.00 96.94 157 ILE A C 1
ATOM 1286 O O . ILE A 1 157 ? 8.429 -2.395 16.510 1.00 96.94 157 ILE A O 1
ATOM 1290 N N . ILE A 1 158 ? 6.918 -4.050 16.324 1.00 96.56 158 ILE A N 1
ATOM 1291 C CA . ILE A 1 158 ? 7.904 -5.134 16.405 1.00 96.56 158 ILE A CA 1
ATOM 1292 C C . ILE A 1 158 ? 8.954 -4.976 15.298 1.00 96.56 158 ILE A C 1
ATOM 1294 O O . ILE A 1 158 ? 10.147 -4.958 15.597 1.00 96.56 158 ILE A O 1
ATOM 1298 N N . CYS A 1 159 ? 8.527 -4.787 14.046 1.00 96.56 159 CYS A N 1
ATOM 1299 C CA . CYS A 1 159 ? 9.437 -4.626 12.911 1.00 96.56 159 CYS A CA 1
ATOM 1300 C C . CYS A 1 159 ? 10.284 -3.350 13.017 1.00 96.56 159 CYS A C 1
ATOM 1302 O O . CYS A 1 159 ? 11.494 -3.399 12.820 1.00 96.56 159 CYS A O 1
ATOM 1304 N N . LEU A 1 160 ? 9.679 -2.206 13.350 1.00 96.06 160 LEU A N 1
ATOM 1305 C CA . LEU A 1 160 ? 10.403 -0.938 13.463 1.00 96.06 160 LEU A CA 1
ATOM 1306 C C . LEU A 1 160 ? 11.404 -0.962 14.626 1.00 96.06 160 LEU A C 1
ATOM 1308 O O . LEU A 1 160 ? 12.532 -0.504 14.469 1.00 96.06 160 LEU A O 1
ATOM 1312 N N . THR A 1 161 ? 11.037 -1.526 15.778 1.00 96.00 161 THR A N 1
ATOM 1313 C CA . THR A 1 161 ? 11.959 -1.683 16.908 1.00 96.00 161 THR A CA 1
ATOM 1314 C C . THR A 1 161 ? 13.096 -2.645 16.560 1.00 96.00 161 THR A C 1
ATOM 1316 O O . THR A 1 161 ? 14.252 -2.315 16.814 1.00 96.00 161 THR A O 1
ATOM 1319 N N . ALA A 1 162 ? 12.808 -3.788 15.924 1.00 95.75 162 ALA A N 1
ATOM 1320 C CA . ALA A 1 162 ? 13.837 -4.725 15.464 1.00 95.75 162 ALA A CA 1
ATOM 1321 C C . ALA A 1 162 ? 14.800 -4.079 14.454 1.00 95.75 162 ALA A C 1
ATOM 1323 O O . ALA A 1 162 ? 16.009 -4.296 14.537 1.00 95.75 162 ALA A O 1
ATOM 1324 N N . TYR A 1 163 ? 14.286 -3.237 13.552 1.00 95.00 163 TYR A N 1
ATOM 1325 C CA . TYR A 1 163 ? 15.094 -2.457 12.614 1.00 95.00 163 TYR A CA 1
ATOM 1326 C C . TYR A 1 163 ? 16.050 -1.507 13.325 1.00 95.00 163 TYR A C 1
ATOM 1328 O O . TYR A 1 163 ? 17.247 -1.530 13.060 1.00 95.00 163 TYR A O 1
ATOM 1336 N N . TRP A 1 164 ? 15.553 -0.720 14.277 1.00 92.62 164 TRP A N 1
ATOM 1337 C CA . TRP A 1 164 ? 16.399 0.210 15.022 1.00 92.62 164 TRP A CA 1
ATOM 1338 C C . TRP A 1 164 ? 17.435 -0.494 15.900 1.00 92.62 164 TRP A C 1
ATOM 1340 O O . TRP A 1 164 ? 18.575 -0.035 15.970 1.00 92.62 164 TRP A O 1
ATOM 1350 N N . ILE A 1 165 ? 17.089 -1.628 16.516 1.00 93.81 165 ILE A N 1
ATOM 1351 C CA . ILE A 1 165 ? 18.070 -2.478 17.209 1.00 93.81 165 ILE A CA 1
ATOM 1352 C C . ILE A 1 165 ? 19.124 -2.985 16.218 1.00 93.81 165 ILE A C 1
ATOM 1354 O O . ILE A 1 165 ? 20.312 -2.894 16.512 1.00 93.81 165 ILE A O 1
ATOM 1358 N N . THR A 1 166 ? 18.718 -3.451 15.034 1.00 92.81 166 THR A N 1
ATOM 1359 C CA . THR A 1 166 ? 19.649 -3.933 13.999 1.00 92.81 166 THR A CA 1
ATOM 1360 C C . THR A 1 166 ? 20.627 -2.841 13.575 1.00 92.81 166 THR A C 1
ATOM 1362 O O . THR A 1 166 ? 21.831 -3.076 13.578 1.00 92.81 166 THR A O 1
ATOM 1365 N N . LEU A 1 167 ? 20.139 -1.625 13.311 1.00 89.94 167 LEU A N 1
ATOM 1366 C CA . LEU A 1 167 ? 20.988 -0.493 12.928 1.00 89.94 167 LEU A CA 1
ATOM 1367 C C . LEU A 1 167 ? 21.960 -0.055 14.031 1.00 89.94 167 LEU A C 1
ATOM 1369 O O . LEU A 1 167 ? 23.087 0.322 13.737 1.00 89.94 167 LEU A O 1
ATOM 1373 N N . THR A 1 168 ? 21.528 -0.067 15.293 1.00 88.75 168 THR A N 1
ATOM 1374 C CA . THR A 1 168 ? 22.330 0.472 16.407 1.00 88.75 168 THR A CA 1
ATOM 1375 C C . THR A 1 168 ? 23.295 -0.541 17.012 1.00 88.75 168 THR A C 1
ATOM 1377 O O . THR A 1 168 ? 24.332 -0.154 17.540 1.00 88.75 168 THR A O 1
ATOM 1380 N N . THR A 1 169 ? 22.964 -1.832 16.955 1.00 90.38 169 THR A N 1
ATOM 1381 C CA . THR A 1 169 ? 23.762 -2.902 17.580 1.00 90.38 169 THR A CA 1
ATOM 1382 C C . THR A 1 169 ? 24.509 -3.767 16.570 1.00 90.38 169 THR A C 1
ATOM 1384 O O . THR A 1 169 ? 25.408 -4.508 16.958 1.00 90.38 169 THR A O 1
ATOM 1387 N N . GLY A 1 170 ? 24.122 -3.725 15.291 1.00 86.69 170 GLY A N 1
ATOM 1388 C CA . GLY A 1 170 ? 24.611 -4.639 14.258 1.00 86.69 170 GLY A CA 1
ATOM 1389 C C . GLY A 1 170 ? 24.039 -6.061 14.350 1.00 86.69 170 GLY A C 1
ATOM 1390 O O . GLY A 1 170 ? 24.384 -6.910 13.531 1.00 86.69 170 GLY A O 1
ATOM 1391 N N . ILE A 1 171 ? 23.162 -6.356 15.320 1.00 93.31 171 ILE A N 1
ATOM 1392 C CA . ILE A 1 171 ? 22.520 -7.672 15.439 1.00 93.31 171 ILE A CA 1
ATOM 1393 C C . ILE A 1 171 ? 21.457 -7.800 14.347 1.00 93.31 171 ILE A C 1
ATOM 1395 O O . ILE A 1 171 ? 20.466 -7.078 14.360 1.00 93.31 171 ILE A O 1
ATOM 1399 N N . ASN A 1 172 ? 21.633 -8.750 13.429 1.00 91.19 172 ASN A N 1
ATOM 1400 C CA . ASN A 1 172 ? 20.743 -8.965 12.286 1.00 91.19 172 ASN A CA 1
ATOM 1401 C C . ASN A 1 172 ? 19.386 -9.575 12.710 1.00 91.19 172 ASN A C 1
ATOM 1403 O O . ASN A 1 172 ? 19.194 -10.788 12.634 1.00 91.19 172 ASN A O 1
ATOM 1407 N N . LEU A 1 173 ? 18.462 -8.739 13.202 1.00 92.38 173 LEU A N 1
ATOM 1408 C CA . LEU A 1 173 ? 17.112 -9.151 13.623 1.00 92.38 173 LEU A CA 1
ATOM 1409 C C . LEU A 1 173 ? 16.062 -9.013 12.515 1.00 92.38 173 LEU A C 1
ATOM 1411 O O . LEU A 1 173 ? 14.997 -9.628 12.603 1.00 92.38 173 LEU A O 1
ATOM 1415 N N . ILE A 1 174 ? 16.314 -8.165 11.519 1.00 93.88 174 ILE A N 1
ATOM 1416 C CA . ILE A 1 174 ? 15.427 -7.888 10.384 1.00 93.88 174 ILE A CA 1
ATOM 1417 C C . ILE A 1 174 ? 16.286 -7.611 9.140 1.00 93.88 174 ILE A C 1
ATOM 1419 O O . ILE A 1 174 ? 17.370 -7.037 9.286 1.00 93.88 174 ILE A O 1
ATOM 1423 N N . PRO A 1 175 ? 15.847 -7.977 7.920 1.00 91.56 175 PRO A N 1
ATOM 1424 C CA . PRO A 1 175 ? 16.653 -7.728 6.737 1.00 91.56 175 PRO A CA 1
ATOM 1425 C C . PRO A 1 175 ? 16.692 -6.230 6.422 1.00 91.56 175 PRO A C 1
ATOM 1427 O O . PRO A 1 175 ? 15.662 -5.576 6.218 1.00 91.56 175 PRO A O 1
ATOM 1430 N N . VAL A 1 176 ? 17.911 -5.700 6.374 1.00 90.00 176 VAL A N 1
ATOM 1431 C CA . VAL A 1 176 ? 18.212 -4.316 6.006 1.00 90.00 176 VAL A CA 1
ATOM 1432 C C . VAL A 1 176 ? 18.769 -4.298 4.591 1.00 90.00 176 VAL A C 1
ATOM 1434 O O . VAL A 1 176 ? 19.606 -5.120 4.227 1.00 90.00 176 VAL A O 1
ATOM 1437 N N . VAL A 1 177 ? 18.273 -3.367 3.784 1.00 86.25 177 VAL A N 1
ATOM 1438 C CA . VAL A 1 177 ? 18.744 -3.133 2.421 1.00 86.25 177 VAL A CA 1
ATOM 1439 C C . VAL A 1 177 ? 19.680 -1.938 2.435 1.00 86.25 177 VAL A C 1
ATOM 1441 O O . VAL A 1 177 ? 19.286 -0.846 2.854 1.00 86.25 177 VAL A O 1
ATOM 1444 N N . GLU A 1 178 ? 20.895 -2.150 1.939 1.00 83.94 178 GLU A N 1
ATOM 1445 C CA . GLU A 1 178 ? 21.911 -1.115 1.786 1.00 83.94 178 GLU A CA 1
ATOM 1446 C C . GLU A 1 178 ? 22.097 -0.792 0.304 1.00 83.94 178 GLU A C 1
ATOM 1448 O O . GLU A 1 178 ? 22.410 -1.668 -0.503 1.00 83.94 178 GLU A O 1
ATOM 1453 N N . LEU A 1 179 ? 21.891 0.468 -0.077 1.00 77.38 179 LEU A N 1
ATOM 1454 C CA . LEU A 1 179 ? 22.067 0.916 -1.460 1.00 77.38 179 LEU A CA 1
ATOM 1455 C C . LEU A 1 179 ? 22.957 2.149 -1.499 1.00 77.38 179 LEU A C 1
ATOM 1457 O O . LEU A 1 179 ? 22.615 3.185 -0.929 1.00 77.38 179 LEU A O 1
ATOM 1461 N N . LYS A 1 180 ? 24.079 2.074 -2.218 1.00 72.19 180 LYS A N 1
ATOM 1462 C CA . LYS A 1 180 ? 24.938 3.242 -2.436 1.00 72.19 180 LYS A CA 1
ATOM 1463 C C . LYS A 1 180 ? 24.191 4.295 -3.250 1.00 72.19 180 LYS A C 1
ATOM 1465 O O . LYS A 1 180 ? 23.629 4.010 -4.307 1.00 72.19 180 LYS A O 1
ATOM 1470 N N . ARG A 1 181 ? 24.182 5.529 -2.756 1.00 57.16 181 ARG A N 1
ATOM 1471 C CA . ARG A 1 181 ? 23.601 6.679 -3.439 1.00 57.16 181 ARG A CA 1
ATOM 1472 C C . ARG A 1 181 ? 24.711 7.369 -4.228 1.00 57.16 181 ARG A C 1
ATOM 1474 O O . ARG A 1 181 ? 25.675 7.830 -3.632 1.00 57.16 181 ARG A O 1
ATOM 1481 N N . TYR A 1 182 ? 24.544 7.443 -5.550 1.00 58.94 182 TYR A N 1
ATOM 1482 C CA . TYR A 1 182 ? 25.549 7.929 -6.509 1.00 58.94 182 TYR A CA 1
ATOM 1483 C C . TYR A 1 182 ? 26.723 6.955 -6.718 1.00 58.94 182 TYR A C 1
ATOM 1485 O O . TYR A 1 182 ? 27.868 7.254 -6.397 1.00 58.94 182 TYR A O 1
ATOM 1493 N N . SER A 1 183 ? 26.458 5.780 -7.299 1.00 44.62 183 SER A N 1
ATOM 1494 C CA . SER A 1 183 ? 27.526 4.948 -7.868 1.00 44.62 183 SER A CA 1
ATOM 1495 C C . SER A 1 183 ? 28.018 5.590 -9.172 1.00 44.62 183 SER A C 1
ATOM 1497 O O . SER A 1 183 ? 27.349 5.496 -10.201 1.00 44.62 183 SER A O 1
ATOM 1499 N N . GLY A 1 184 ? 29.146 6.302 -9.130 1.00 55.75 184 GLY A N 1
ATOM 1500 C CA . GLY A 1 184 ? 29.679 7.029 -10.286 1.00 55.75 184 GLY A CA 1
ATOM 1501 C C . GLY A 1 184 ? 30.854 7.952 -9.946 1.00 55.75 184 GLY A C 1
ATOM 1502 O O . GLY A 1 184 ? 31.470 7.810 -8.897 1.00 55.75 184 GLY A O 1
ATOM 1503 N N . LYS A 1 185 ? 31.161 8.902 -10.847 1.00 38.78 185 LYS A N 1
ATOM 1504 C CA . LYS A 1 185 ? 32.377 9.756 -10.856 1.00 38.78 185 LYS A CA 1
ATOM 1505 C C . LYS A 1 185 ? 32.666 10.563 -9.574 1.00 38.78 185 LYS A C 1
ATOM 1507 O O . LYS A 1 185 ? 33.758 11.110 -9.466 1.00 38.78 185 LYS A O 1
ATOM 1512 N N . VAL A 1 186 ? 31.740 10.634 -8.619 1.00 48.28 186 VAL A N 1
ATOM 1513 C CA . VAL A 1 186 ? 31.965 11.214 -7.289 1.00 48.28 186 VAL A CA 1
ATOM 1514 C C . VAL A 1 186 ? 31.373 10.253 -6.263 1.00 48.28 186 VAL A C 1
ATOM 1516 O O . VAL A 1 186 ? 30.165 10.259 -6.030 1.00 48.28 186 VAL A O 1
ATOM 1519 N N . ASP A 1 187 ? 32.215 9.402 -5.677 1.00 52.34 187 ASP A N 1
ATOM 1520 C CA . ASP A 1 187 ? 31.802 8.534 -4.576 1.00 52.34 187 ASP A CA 1
ATOM 1521 C C . ASP A 1 187 ? 31.592 9.414 -3.339 1.00 52.34 187 ASP A C 1
ATOM 1523 O O . ASP A 1 187 ? 32.537 9.882 -2.706 1.00 52.34 187 ASP A O 1
ATOM 1527 N N . THR A 1 188 ? 30.334 9.741 -3.052 1.00 55.81 188 THR A N 1
ATOM 1528 C CA . THR A 1 188 ? 29.987 10.600 -1.907 1.00 55.81 188 THR A CA 1
ATOM 1529 C C . THR A 1 188 ? 30.001 9.845 -0.577 1.00 55.81 188 THR A C 1
ATOM 1531 O O . THR A 1 188 ? 29.749 10.461 0.456 1.00 55.81 188 THR A O 1
ATOM 1534 N N . GLY A 1 189 ? 30.228 8.523 -0.589 1.00 62.66 189 GLY A N 1
ATOM 1535 C CA . GLY A 1 189 ? 30.150 7.662 0.597 1.00 62.66 189 GLY A CA 1
ATOM 1536 C C . GLY A 1 189 ? 28.729 7.457 1.145 1.00 62.66 189 GLY A C 1
ATOM 1537 O O . GLY A 1 189 ? 28.542 6.703 2.096 1.00 62.66 189 GLY A O 1
ATOM 1538 N N . MET A 1 190 ? 27.708 8.084 0.547 1.00 69.31 190 MET A N 1
ATOM 1539 C CA . MET A 1 190 ? 26.332 8.025 1.037 1.00 69.31 190 MET A CA 1
ATOM 1540 C C . MET A 1 190 ? 25.704 6.653 0.793 1.00 69.31 190 MET A C 1
ATOM 1542 O O . MET A 1 190 ? 25.429 6.275 -0.348 1.00 69.31 190 MET A O 1
ATOM 1546 N N . THR A 1 191 ? 25.378 5.943 1.867 1.00 77.88 191 THR A N 1
ATOM 1547 C CA . THR A 1 191 ? 24.624 4.685 1.803 1.00 77.88 191 THR A CA 1
ATOM 1548 C C . THR A 1 191 ? 23.183 4.933 2.242 1.00 77.88 191 THR A C 1
ATOM 1550 O O . THR A 1 191 ? 22.931 5.675 3.183 1.00 77.88 191 THR A O 1
ATOM 1553 N N . ARG A 1 192 ? 22.207 4.377 1.524 1.00 78.25 192 ARG A N 1
ATOM 1554 C CA . ARG A 1 192 ? 20.798 4.355 1.931 1.00 78.25 192 ARG A CA 1
ATOM 1555 C C . ARG A 1 192 ? 20.555 3.090 2.729 1.00 78.25 192 ARG A C 1
ATOM 1557 O O . ARG A 1 192 ? 20.869 2.013 2.229 1.00 78.25 192 ARG A O 1
ATOM 1564 N N . LEU A 1 193 ? 19.940 3.226 3.898 1.00 85.12 193 LEU A N 1
ATOM 1565 C CA . LEU A 1 193 ? 19.524 2.096 4.723 1.00 85.12 193 LEU A CA 1
ATOM 1566 C C . LEU A 1 193 ? 18.002 2.041 4.771 1.00 85.12 193 LEU A C 1
ATOM 1568 O O . LEU A 1 193 ? 17.344 2.996 5.189 1.00 85.12 193 LEU A O 1
ATOM 1572 N N . GLY A 1 194 ? 17.436 0.930 4.316 1.00 85.81 194 GLY A N 1
ATOM 1573 C CA . GLY A 1 194 ? 15.996 0.713 4.293 1.00 85.81 194 GLY A CA 1
ATOM 1574 C C . GLY A 1 194 ? 15.603 -0.615 4.919 1.00 85.81 194 GLY A C 1
ATOM 1575 O O . GLY A 1 194 ? 16.366 -1.577 4.915 1.00 85.81 194 GLY A O 1
ATOM 1576 N N . ILE A 1 195 ? 14.368 -0.684 5.414 1.00 89.25 195 ILE A N 1
ATOM 1577 C CA . ILE A 1 195 ? 13.720 -1.971 5.678 1.00 89.25 195 ILE A CA 1
ATOM 1578 C C . ILE A 1 195 ? 13.385 -2.599 4.325 1.00 89.25 195 ILE A C 1
ATOM 1580 O O . ILE A 1 195 ? 12.863 -1.908 3.449 1.00 89.25 195 ILE A O 1
ATOM 1584 N N . TYR A 1 196 ? 13.635 -3.900 4.171 1.00 87.00 196 TYR A N 1
ATOM 1585 C CA . TYR A 1 196 ? 13.358 -4.612 2.921 1.00 87.00 196 TYR A CA 1
ATOM 1586 C C . TYR A 1 196 ? 11.884 -4.492 2.480 1.00 87.00 196 TYR A C 1
ATOM 1588 O O . TYR A 1 196 ? 11.594 -4.302 1.301 1.00 87.00 196 TYR A O 1
ATOM 1596 N N . SER A 1 197 ? 10.936 -4.552 3.421 1.00 89.88 197 SER A N 1
ATOM 1597 C CA . SER A 1 197 ? 9.519 -4.263 3.165 1.00 89.88 197 SER A CA 1
ATOM 1598 C C . SER A 1 197 ? 8.840 -3.605 4.367 1.00 89.88 197 SER A C 1
ATOM 1600 O O . SER A 1 197 ? 8.887 -4.107 5.490 1.00 89.88 197 SER A O 1
ATOM 1602 N N . PHE A 1 198 ? 8.145 -2.491 4.129 1.00 87.06 198 PHE A N 1
ATOM 1603 C CA . PHE A 1 198 ? 7.335 -1.806 5.145 1.00 87.06 198 PHE A CA 1
ATOM 1604 C C . PHE A 1 198 ? 5.958 -2.449 5.373 1.00 87.06 198 PHE A C 1
ATOM 1606 O O . PHE A 1 198 ? 5.233 -2.061 6.289 1.00 87.06 198 PHE A O 1
ATOM 1613 N N . GLY A 1 199 ? 5.557 -3.392 4.518 1.00 91.00 199 GLY A N 1
ATOM 1614 C CA . GLY A 1 199 ? 4.216 -3.963 4.509 1.00 91.00 199 GLY A CA 1
ATOM 1615 C C . GLY A 1 199 ? 3.091 -2.916 4.600 1.00 91.00 199 GLY A C 1
ATOM 1616 O O . GLY A 1 199 ? 3.158 -1.843 4.000 1.00 91.00 199 GLY A O 1
ATOM 1617 N N . ILE A 1 200 ? 2.047 -3.212 5.384 1.00 92.50 200 ILE A N 1
ATOM 1618 C CA . ILE A 1 200 ? 0.920 -2.285 5.616 1.00 92.50 200 ILE A CA 1
ATOM 1619 C C . ILE A 1 200 ? 1.264 -1.223 6.675 1.00 92.50 200 ILE A C 1
ATOM 1621 O O . ILE A 1 200 ? 0.678 -0.139 6.696 1.00 92.50 200 ILE A O 1
ATOM 1625 N N . PHE A 1 201 ? 2.226 -1.492 7.564 1.00 92.81 201 PHE A N 1
ATOM 1626 C CA . PHE A 1 201 ? 2.496 -0.628 8.717 1.00 92.81 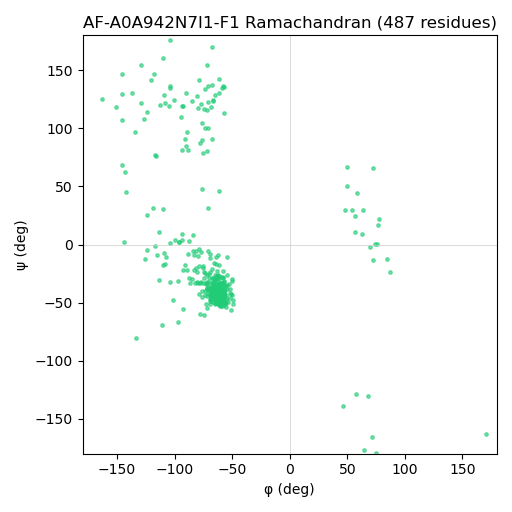201 PHE A CA 1
ATOM 1627 C C . PHE A 1 201 ? 3.138 0.720 8.355 1.00 92.81 201 PHE A C 1
ATOM 1629 O O . PHE A 1 201 ? 3.219 1.598 9.213 1.00 92.81 201 PHE A O 1
ATOM 1636 N N . TYR A 1 202 ? 3.488 0.953 7.085 1.00 89.56 202 TYR A N 1
ATOM 1637 C CA . TYR A 1 202 ? 3.825 2.287 6.570 1.00 89.56 202 TYR A CA 1
ATOM 1638 C C . TYR A 1 202 ? 2.761 3.350 6.929 1.00 89.56 202 TYR A C 1
ATOM 1640 O O . TYR A 1 202 ? 3.077 4.518 7.155 1.00 89.56 202 TYR A O 1
ATOM 1648 N N . GLN A 1 203 ? 1.490 2.949 7.069 1.00 93.50 203 GLN A N 1
ATOM 1649 C CA . GLN A 1 203 ? 0.396 3.847 7.455 1.00 93.50 203 GLN A CA 1
ATOM 1650 C C . GLN A 1 203 ? 0.495 4.412 8.887 1.00 93.50 203 GLN A C 1
ATOM 1652 O O . GLN A 1 203 ? -0.213 5.369 9.210 1.00 93.50 203 GLN A O 1
ATOM 1657 N N . LEU A 1 204 ? 1.335 3.839 9.762 1.00 94.94 204 LEU A N 1
ATOM 1658 C CA . LEU A 1 204 ? 1.391 4.203 11.184 1.00 94.94 204 LEU A CA 1
ATOM 1659 C C . LEU A 1 204 ? 1.754 5.670 11.412 1.00 94.94 204 LEU A C 1
ATOM 1661 O O . LEU A 1 204 ? 1.166 6.295 12.293 1.00 94.94 204 LEU A O 1
ATOM 1665 N N . PHE A 1 205 ? 2.650 6.238 10.599 1.00 93.25 205 PHE A N 1
ATOM 1666 C CA . PHE A 1 205 ? 2.966 7.666 10.660 1.00 93.25 205 PHE A CA 1
ATOM 1667 C C . PHE A 1 205 ? 1.707 8.522 10.473 1.00 93.25 205 PHE A C 1
ATOM 1669 O O . PHE A 1 205 ? 1.398 9.387 11.296 1.00 93.25 205 PHE A O 1
ATOM 1676 N N . LEU A 1 206 ? 0.946 8.244 9.413 1.00 93.44 206 LEU A N 1
ATOM 1677 C CA . LEU A 1 206 ? -0.213 9.048 9.053 1.00 93.44 206 LEU A CA 1
ATOM 1678 C C . LEU A 1 206 ? -1.335 8.905 10.086 1.00 93.44 206 LEU A C 1
ATOM 1680 O O . LEU A 1 206 ? -1.930 9.898 10.504 1.00 93.44 206 LEU A O 1
ATOM 1684 N N . LEU A 1 207 ? -1.574 7.684 10.571 1.00 95.50 207 LEU A N 1
ATOM 1685 C CA . LEU A 1 207 ? -2.530 7.428 11.649 1.00 95.50 207 LEU A CA 1
ATOM 1686 C C . LEU A 1 207 ? -2.118 8.123 12.957 1.00 95.50 207 LEU A C 1
ATOM 1688 O O . LEU A 1 207 ? -2.962 8.725 13.623 1.00 95.50 207 LEU A O 1
ATOM 1692 N N . ALA A 1 208 ? -0.835 8.090 13.325 1.00 95.06 208 ALA A N 1
ATOM 1693 C CA . ALA A 1 208 ? -0.331 8.782 14.509 1.00 95.06 208 ALA A CA 1
ATOM 1694 C C . ALA A 1 208 ? -0.530 10.298 14.403 1.00 95.06 208 ALA A C 1
ATOM 1696 O O . ALA A 1 208 ? -1.018 10.917 15.352 1.00 95.06 208 ALA A O 1
ATOM 1697 N N . LEU A 1 209 ? -0.237 10.882 13.238 1.00 92.00 209 LEU A N 1
ATOM 1698 C CA . LEU A 1 209 ? -0.436 12.304 12.974 1.00 92.00 209 LEU A CA 1
ATOM 1699 C C . LEU A 1 209 ? -1.912 12.709 13.091 1.00 92.00 209 LEU A C 1
ATOM 1701 O O . LEU A 1 209 ? -2.233 13.674 13.787 1.00 92.00 209 LEU A O 1
ATOM 1705 N N . ILE A 1 210 ? -2.817 11.965 12.447 1.00 92.94 210 ILE A N 1
ATOM 1706 C CA . ILE A 1 210 ? -4.257 12.245 12.513 1.00 92.94 210 ILE A CA 1
ATOM 1707 C C . ILE A 1 210 ? -4.735 12.144 13.967 1.00 92.94 210 ILE A C 1
ATOM 1709 O O . ILE A 1 210 ? -5.398 13.053 14.465 1.00 92.94 210 ILE A O 1
ATOM 1713 N N . CYS A 1 211 ? -4.359 11.079 14.684 1.00 92.88 211 CYS A N 1
ATOM 1714 C CA . CYS A 1 211 ? -4.717 10.902 16.091 1.00 92.88 211 CYS A CA 1
ATOM 1715 C C . CYS A 1 211 ? -4.197 12.056 16.965 1.00 92.88 211 CYS A C 1
ATOM 1717 O O . CYS A 1 211 ? -4.930 12.559 17.824 1.00 92.88 211 CYS A O 1
ATOM 1719 N N . PHE A 1 212 ? -2.957 12.500 16.740 1.00 90.38 212 PHE A N 1
ATOM 1720 C CA . PHE A 1 212 ? -2.349 13.617 17.459 1.00 90.38 212 PHE A CA 1
ATOM 1721 C C . PHE A 1 212 ? -3.128 14.915 17.244 1.00 90.38 212 PHE A C 1
ATOM 1723 O O . PHE A 1 212 ? -3.520 15.558 18.221 1.00 90.38 212 PHE A O 1
ATOM 1730 N N . LEU A 1 213 ? -3.401 15.267 15.986 1.00 87.31 213 LEU A N 1
ATOM 1731 C CA . LEU A 1 213 ? -4.107 16.493 15.617 1.00 87.31 213 LEU A CA 1
ATOM 1732 C C . LEU A 1 213 ? -5.537 16.520 16.154 1.00 87.31 213 LEU A C 1
ATOM 1734 O O . LEU A 1 213 ? -5.956 17.517 16.742 1.00 87.31 213 LEU A O 1
ATOM 1738 N N . LEU A 1 214 ? -6.267 15.413 16.027 1.00 86.69 214 LEU A N 1
ATOM 1739 C CA . LEU A 1 214 ? -7.623 15.322 16.559 1.00 86.69 214 LEU A CA 1
ATOM 1740 C C . LEU A 1 214 ? -7.654 15.404 18.095 1.00 86.69 214 LEU A C 1
ATOM 1742 O O . LEU A 1 214 ? -8.550 16.030 18.659 1.00 86.69 214 LEU A O 1
ATOM 1746 N N . THR A 1 215 ? -6.647 14.840 18.775 1.00 86.94 215 THR A N 1
ATOM 1747 C CA . THR A 1 215 ? -6.538 14.888 20.245 1.00 86.94 215 THR A CA 1
ATOM 1748 C C . THR A 1 215 ? -6.372 16.311 20.788 1.00 86.94 215 THR A C 1
ATOM 1750 O O . THR A 1 215 ? -6.753 16.575 21.926 1.00 86.94 215 THR A O 1
ATOM 1753 N N . GLN A 1 216 ? -5.815 17.241 20.003 1.00 80.25 216 GLN A N 1
ATOM 1754 C CA . GLN A 1 216 ? -5.659 18.636 20.437 1.00 80.25 216 GLN A CA 1
ATOM 1755 C C . GLN A 1 216 ? -7.007 19.340 20.648 1.00 80.25 216 GLN A C 1
ATOM 1757 O O . GLN A 1 216 ? -7.075 20.290 21.426 1.00 80.25 216 GLN A O 1
ATOM 1762 N N . LYS A 1 217 ? -8.063 18.891 19.957 1.00 74.25 217 LYS A N 1
ATOM 1763 C CA . LYS A 1 217 ? -9.416 19.448 20.069 1.00 74.25 217 LYS A CA 1
ATOM 1764 C C . LYS A 1 217 ? -10.314 18.578 20.943 1.00 74.25 217 LYS A C 1
ATOM 1766 O O . LYS A 1 217 ? -10.990 19.091 21.826 1.00 74.25 217 LYS A O 1
ATOM 1771 N N . GLU A 1 218 ? -10.309 17.271 20.695 1.00 76.56 218 GLU A N 1
ATOM 1772 C CA . GLU A 1 218 ? -11.258 16.324 21.277 1.00 76.56 218 GLU A CA 1
ATOM 1773 C C . GLU A 1 218 ? -10.531 15.253 22.086 1.00 76.56 218 GLU A C 1
ATOM 1775 O O . GLU A 1 218 ? -9.489 14.734 21.681 1.00 76.56 218 GLU A O 1
ATOM 1780 N N . LYS A 1 219 ? -11.100 14.835 23.220 1.00 79.94 219 LYS A N 1
ATOM 1781 C CA . LYS A 1 219 ? -10.542 13.723 24.006 1.00 79.94 219 LYS A CA 1
ATOM 1782 C C . LYS A 1 219 ? -10.839 12.380 23.329 1.00 79.94 219 LYS A C 1
ATOM 1784 O O . LYS A 1 219 ? -11.724 11.642 23.754 1.00 79.94 219 LYS A O 1
ATOM 1789 N N . ILE A 1 220 ? -10.067 12.044 22.295 1.00 83.50 220 ILE A N 1
ATOM 1790 C CA . ILE A 1 220 ? -10.141 10.740 21.627 1.00 83.50 220 ILE A CA 1
ATOM 1791 C C . ILE A 1 220 ? -9.634 9.638 22.559 1.00 83.50 220 ILE A C 1
ATOM 1793 O O . ILE A 1 220 ? -8.454 9.614 22.937 1.00 83.50 220 ILE A O 1
ATOM 1797 N N . LYS A 1 221 ? -10.535 8.700 22.873 1.00 86.06 221 LYS A N 1
ATOM 1798 C CA . LYS A 1 221 ? -10.249 7.450 23.584 1.00 86.06 221 LYS A CA 1
ATOM 1799 C C . LYS A 1 221 ? -9.930 6.352 22.570 1.00 86.06 221 LYS A C 1
ATOM 1801 O O . LYS A 1 221 ? -10.825 5.667 22.091 1.00 86.06 221 LYS A O 1
ATOM 1806 N N . LEU A 1 222 ? -8.652 6.210 22.235 1.00 89.81 222 LEU A N 1
ATOM 1807 C CA . LEU A 1 222 ? -8.151 5.145 21.368 1.00 89.81 222 LEU A CA 1
ATOM 1808 C C . LEU A 1 222 ? -7.335 4.153 22.205 1.00 89.81 222 LEU A C 1
ATOM 1810 O O . LEU A 1 222 ? -6.438 4.564 22.946 1.00 89.81 222 LEU A O 1
ATOM 1814 N N . TYR A 1 223 ? -7.638 2.860 22.094 1.00 89.25 223 TYR A N 1
ATOM 1815 C CA . TYR A 1 223 ? -6.807 1.811 22.692 1.00 89.25 223 TYR A CA 1
ATOM 1816 C C . TYR A 1 223 ? -5.402 1.856 22.087 1.00 89.25 223 TYR A C 1
ATOM 1818 O O . TYR A 1 223 ? -5.259 2.140 20.908 1.00 89.25 223 TYR A O 1
ATOM 1826 N N . TYR A 1 224 ? -4.361 1.612 22.887 1.00 93.25 224 TYR A N 1
ATOM 1827 C CA . TYR A 1 224 ? -2.961 1.631 22.430 1.00 93.25 224 TYR A CA 1
ATOM 1828 C C . TYR A 1 224 ? -2.491 2.949 21.780 1.00 93.25 224 TYR A C 1
ATOM 1830 O O . TYR A 1 224 ? -1.504 2.976 21.051 1.00 93.25 224 TYR A O 1
ATOM 1838 N N . LYS A 1 225 ? -3.130 4.079 22.104 1.00 94.12 225 LYS A N 1
ATOM 1839 C CA . LYS A 1 225 ? -2.755 5.414 21.606 1.00 94.12 225 LYS A CA 1
ATOM 1840 C C . LYS A 1 225 ? -1.267 5.752 21.769 1.00 94.12 225 LYS A C 1
ATOM 1842 O O . LYS A 1 225 ? -0.660 6.284 20.847 1.00 94.12 225 LYS A O 1
ATOM 1847 N N . THR A 1 226 ? -0.674 5.439 22.921 1.00 94.00 226 THR A N 1
ATOM 1848 C CA . THR A 1 226 ? 0.756 5.685 23.178 1.00 94.00 226 THR A CA 1
ATOM 1849 C C . THR A 1 226 ? 1.646 4.864 22.249 1.00 94.00 226 THR A C 1
ATOM 1851 O O . THR A 1 226 ? 2.606 5.388 21.694 1.00 94.00 226 THR A O 1
ATOM 1854 N N . TRP A 1 227 ? 1.284 3.602 22.022 1.00 96.19 227 TRP A N 1
ATOM 1855 C CA . TRP A 1 227 ? 1.974 2.718 21.087 1.00 96.19 227 TRP A CA 1
ATOM 1856 C C . TRP A 1 227 ? 1.853 3.225 19.647 1.00 96.19 227 TRP A C 1
ATOM 1858 O O . TRP A 1 227 ? 2.836 3.203 18.916 1.00 96.19 227 TRP A O 1
ATOM 1868 N N . LEU A 1 228 ? 0.697 3.771 19.250 1.00 96.50 228 LEU A N 1
ATOM 1869 C CA . LEU A 1 228 ? 0.545 4.417 17.943 1.00 96.50 228 LEU A CA 1
ATOM 1870 C C . LEU A 1 228 ? 1.506 5.599 17.768 1.00 96.50 228 LEU A C 1
ATOM 1872 O O . LEU A 1 228 ? 2.136 5.710 16.721 1.00 96.50 228 LEU A O 1
ATOM 1876 N N . TYR A 1 229 ? 1.650 6.461 18.778 1.00 94.62 229 TYR A N 1
ATOM 1877 C CA . TYR A 1 229 ? 2.616 7.560 18.711 1.00 94.62 229 TYR A CA 1
ATOM 1878 C C . TYR A 1 229 ? 4.057 7.063 18.643 1.00 94.62 229 TYR A C 1
ATOM 1880 O O . TYR A 1 229 ? 4.824 7.567 17.828 1.00 94.62 229 TYR A O 1
ATOM 1888 N N . TYR A 1 230 ? 4.404 6.047 19.433 1.00 94.62 230 TYR A N 1
ATOM 1889 C CA . TYR A 1 230 ? 5.720 5.417 19.375 1.00 94.62 230 TYR A CA 1
ATOM 1890 C C . TYR A 1 230 ? 6.022 4.851 17.978 1.00 94.62 230 TYR A C 1
ATOM 1892 O O . TYR A 1 230 ? 7.030 5.212 17.376 1.00 94.62 230 TYR A O 1
ATOM 1900 N N . GLY A 1 231 ? 5.109 4.056 17.409 1.00 95.50 231 GLY A N 1
ATOM 1901 C CA . GLY A 1 231 ? 5.252 3.513 16.056 1.00 95.50 231 GLY A CA 1
ATOM 1902 C C . GLY A 1 231 ? 5.312 4.600 14.977 1.00 95.50 231 GLY A C 1
ATOM 1903 O O . GLY A 1 231 ? 6.109 4.503 14.050 1.00 95.50 231 GLY A O 1
ATOM 1904 N N . GLY A 1 232 ? 4.527 5.673 15.119 1.00 94.00 232 GLY A N 1
ATOM 1905 C CA . GLY A 1 232 ? 4.575 6.824 14.217 1.00 94.00 232 GLY A CA 1
ATOM 1906 C C . GLY A 1 232 ? 5.924 7.547 14.236 1.00 94.00 232 GLY A C 1
ATOM 1907 O O . GLY A 1 232 ? 6.438 7.886 13.174 1.00 94.00 232 GLY A O 1
ATOM 1908 N N . ILE A 1 233 ? 6.520 7.738 15.419 1.00 91.38 233 ILE A N 1
ATOM 1909 C CA . ILE A 1 233 ? 7.857 8.334 15.568 1.00 91.38 233 ILE A CA 1
ATOM 1910 C C . ILE A 1 233 ? 8.913 7.437 14.922 1.00 91.38 233 ILE A C 1
ATOM 1912 O O . ILE A 1 233 ? 9.676 7.919 14.086 1.00 91.38 233 ILE A O 1
ATOM 1916 N N . LEU A 1 234 ? 8.923 6.138 15.243 1.00 92.81 234 LEU A N 1
ATOM 1917 C CA . LEU A 1 234 ? 9.877 5.199 14.648 1.00 92.81 234 LEU A CA 1
ATOM 1918 C C . LEU A 1 234 ? 9.774 5.172 13.120 1.00 92.81 234 LEU A C 1
ATOM 1920 O O . LEU A 1 234 ? 10.797 5.155 12.443 1.00 92.81 234 LEU A O 1
ATOM 1924 N N . MET A 1 235 ? 8.555 5.230 12.575 1.00 92.75 235 MET A N 1
ATOM 1925 C CA . MET A 1 235 ? 8.328 5.265 11.132 1.00 92.75 235 MET A CA 1
ATOM 1926 C C . MET A 1 235 ? 8.929 6.523 10.483 1.00 92.75 235 MET A C 1
ATOM 1928 O O . MET A 1 235 ? 9.545 6.419 9.424 1.00 92.75 235 MET A O 1
ATOM 1932 N N . VAL A 1 236 ? 8.803 7.699 11.115 1.00 88.94 236 VAL A N 1
ATOM 1933 C CA . VAL A 1 236 ? 9.446 8.943 10.640 1.00 88.94 236 VAL A CA 1
ATOM 1934 C C . VAL A 1 236 ? 10.965 8.842 10.719 1.00 88.94 236 VAL A C 1
ATOM 1936 O O . VAL A 1 236 ? 11.653 9.252 9.789 1.00 88.94 236 VAL A O 1
ATOM 1939 N N . MET A 1 237 ? 11.506 8.274 11.794 1.00 87.19 237 MET A N 1
ATOM 1940 C CA . MET A 1 237 ? 12.951 8.087 11.901 1.00 87.19 237 MET A CA 1
ATOM 1941 C C . MET A 1 237 ? 13.461 7.154 10.792 1.00 87.19 237 MET A C 1
ATOM 1943 O O . MET A 1 237 ? 14.411 7.490 10.089 1.00 87.19 237 MET A O 1
ATOM 1947 N N . THR A 1 238 ? 12.810 6.005 10.586 1.00 89.75 238 THR A N 1
ATOM 1948 C CA . THR A 1 238 ? 13.173 5.051 9.525 1.00 89.75 238 THR A CA 1
ATOM 1949 C C . THR A 1 238 ? 13.080 5.694 8.141 1.00 89.75 238 THR A C 1
ATOM 1951 O O . THR A 1 238 ? 13.955 5.509 7.298 1.00 89.75 238 THR A O 1
ATOM 1954 N N . ALA A 1 239 ? 12.041 6.495 7.917 1.00 85.38 239 ALA A N 1
ATOM 1955 C CA . ALA A 1 239 ? 11.868 7.274 6.705 1.00 85.38 239 ALA A CA 1
ATOM 1956 C C . ALA A 1 239 ? 13.040 8.229 6.424 1.00 85.38 239 ALA A C 1
ATOM 1958 O O . ALA A 1 239 ? 13.503 8.309 5.286 1.00 85.38 239 ALA A O 1
ATOM 1959 N N . LEU A 1 240 ? 13.537 8.930 7.444 1.00 82.38 240 LEU A N 1
ATOM 1960 C CA . LEU A 1 240 ? 14.670 9.848 7.311 1.00 82.38 240 LEU A CA 1
ATOM 1961 C C . LEU A 1 240 ? 15.976 9.105 7.001 1.00 82.38 240 LEU A C 1
ATOM 1963 O O . LEU A 1 240 ? 16.691 9.508 6.084 1.00 82.38 240 LEU A O 1
ATOM 1967 N N . VAL A 1 241 ? 16.238 7.987 7.687 1.00 82.81 241 VAL A N 1
ATOM 1968 C CA . VAL A 1 241 ? 17.422 7.132 7.460 1.00 82.81 241 VAL A CA 1
ATOM 1969 C C . VAL A 1 241 ? 17.445 6.519 6.057 1.00 82.81 241 VAL A C 1
ATOM 1971 O O . VAL A 1 241 ? 18.514 6.331 5.482 1.00 82.81 241 VAL A O 1
ATOM 1974 N N . SER A 1 242 ? 16.280 6.291 5.443 1.00 82.38 242 SER A N 1
ATOM 1975 C CA . SER A 1 242 ? 16.219 5.804 4.057 1.00 82.38 242 SER A CA 1
ATOM 1976 C C . SER A 1 242 ? 16.847 6.752 3.031 1.00 82.38 242 SER A C 1
ATOM 1978 O O . SER A 1 242 ? 17.099 6.338 1.897 1.00 82.38 242 SER A O 1
ATOM 1980 N N . LEU A 1 243 ? 17.047 8.033 3.388 1.00 73.50 243 LEU A N 1
ATOM 1981 C CA . LEU A 1 243 ? 17.565 9.089 2.510 1.00 73.50 243 LEU A CA 1
ATOM 1982 C C . LEU A 1 243 ? 16.861 9.123 1.136 1.00 73.50 243 LEU A C 1
ATOM 1984 O O . LEU A 1 243 ? 17.449 9.470 0.109 1.00 73.50 243 LEU A O 1
ATOM 1988 N N . THR A 1 244 ? 15.589 8.724 1.090 1.00 75.81 244 THR A N 1
ATOM 1989 C CA . THR A 1 244 ? 14.811 8.658 -0.147 1.00 75.81 244 THR A CA 1
ATOM 1990 C C . THR A 1 244 ? 14.031 9.957 -0.318 1.00 75.81 244 THR A C 1
ATOM 1992 O O . THR A 1 244 ? 13.059 10.194 0.399 1.00 75.81 244 THR A O 1
ATOM 1995 N N . ARG A 1 245 ? 14.426 10.793 -1.296 1.00 73.62 245 ARG A N 1
ATOM 1996 C CA . ARG A 1 245 ? 13.811 12.116 -1.562 1.00 73.62 245 ARG A CA 1
ATOM 1997 C C . ARG A 1 245 ? 12.282 12.048 -1.650 1.00 73.62 245 ARG A C 1
ATOM 1999 O O . ARG A 1 245 ? 11.589 12.805 -0.979 1.00 73.62 245 ARG A O 1
ATOM 2006 N N . ARG A 1 246 ? 11.750 11.088 -2.420 1.00 74.94 246 ARG A N 1
ATOM 2007 C CA . ARG A 1 246 ? 10.295 10.888 -2.586 1.00 74.94 246 ARG A CA 1
ATOM 2008 C C . ARG A 1 246 ? 9.588 10.669 -1.249 1.00 74.94 246 ARG A C 1
ATOM 2010 O O . ARG A 1 246 ? 8.524 11.223 -1.020 1.00 74.94 246 ARG A O 1
ATOM 2017 N N . LEU A 1 247 ? 10.208 9.911 -0.348 1.00 78.44 247 LEU A N 1
ATOM 2018 C CA . LEU A 1 247 ? 9.629 9.566 0.944 1.00 78.44 247 LEU A CA 1
ATOM 2019 C C . LEU A 1 247 ? 9.612 10.773 1.904 1.00 78.44 247 LEU A C 1
ATOM 2021 O O . LEU A 1 247 ? 8.660 10.945 2.663 1.00 78.44 247 LEU A O 1
ATOM 2025 N N . GLN A 1 248 ? 10.608 11.660 1.812 1.00 76.81 248 GLN A N 1
ATOM 2026 C CA . GLN A 1 248 ? 10.635 12.933 2.545 1.00 76.81 248 GLN A CA 1
ATOM 2027 C C . GLN A 1 248 ? 9.561 13.912 2.040 1.00 76.81 248 GLN A C 1
ATOM 2029 O O . GLN A 1 248 ? 8.807 14.461 2.848 1.00 76.81 248 GLN A O 1
ATOM 2034 N N . ILE A 1 249 ? 9.440 14.080 0.715 1.00 77.38 249 ILE A N 1
ATOM 2035 C CA . ILE A 1 249 ? 8.364 14.875 0.092 1.00 77.38 249 ILE A CA 1
ATOM 2036 C C . ILE A 1 249 ? 6.999 14.332 0.526 1.00 77.38 249 ILE A C 1
ATOM 2038 O O . ILE A 1 249 ? 6.114 15.090 0.918 1.00 77.38 249 ILE A O 1
ATOM 2042 N N . ASP A 1 250 ? 6.852 13.009 0.527 1.00 81.81 250 ASP A N 1
ATOM 2043 C CA . ASP A 1 250 ? 5.627 12.331 0.923 1.00 81.81 250 ASP A CA 1
ATOM 2044 C C . ASP A 1 250 ? 5.229 12.583 2.374 1.00 81.81 250 ASP A C 1
ATOM 2046 O O . ASP A 1 250 ? 4.037 12.735 2.650 1.00 81.81 250 ASP A O 1
ATOM 2050 N N . ILE A 1 251 ? 6.186 12.649 3.302 1.00 83.69 251 ILE A N 1
ATOM 2051 C CA . ILE A 1 251 ? 5.915 13.006 4.700 1.00 83.69 251 ILE A CA 1
ATOM 2052 C C . ILE A 1 251 ? 5.367 14.430 4.780 1.00 83.69 251 ILE A C 1
ATOM 2054 O O . ILE A 1 251 ? 4.311 14.640 5.381 1.00 83.69 251 ILE A O 1
ATOM 2058 N N . LEU A 1 252 ? 6.038 15.394 4.145 1.00 82.06 252 LEU A N 1
ATOM 2059 C CA . LEU A 1 252 ? 5.630 16.802 4.164 1.00 82.06 252 LEU A CA 1
ATOM 2060 C C . LEU A 1 252 ? 4.245 16.999 3.534 1.00 82.06 252 LEU A C 1
ATOM 2062 O O . LEU A 1 252 ? 3.373 17.632 4.135 1.00 82.06 252 LEU A O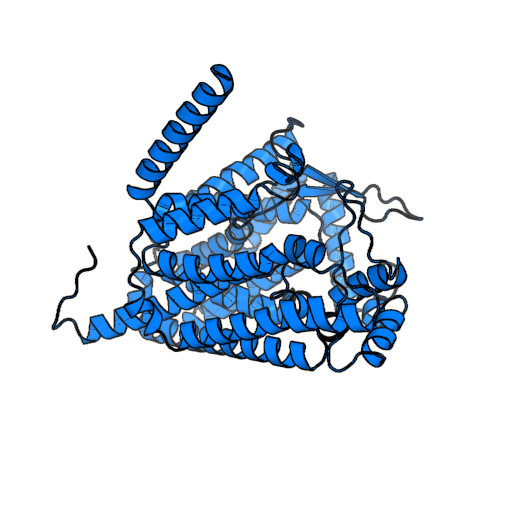 1
ATOM 2066 N N . ALA A 1 253 ? 4.015 16.396 2.367 1.00 84.25 253 ALA A N 1
ATOM 2067 C CA . ALA A 1 253 ? 2.726 16.427 1.687 1.00 84.25 253 ALA A CA 1
ATOM 2068 C C . ALA A 1 253 ? 1.621 15.801 2.549 1.00 84.25 253 ALA A C 1
ATOM 2070 O O . ALA A 1 253 ? 0.541 16.375 2.688 1.00 84.25 253 ALA A O 1
ATOM 2071 N N . SER A 1 254 ? 1.898 14.664 3.194 1.00 88.38 254 SER A N 1
ATOM 2072 C CA . SER A 1 254 ? 0.936 14.002 4.082 1.00 88.38 254 SER A CA 1
ATOM 2073 C C . SER A 1 254 ? 0.570 14.872 5.286 1.00 88.38 254 SER A C 1
ATOM 2075 O O . SER A 1 254 ? -0.605 14.944 5.652 1.00 88.38 254 SER A O 1
ATOM 2077 N N . VAL A 1 255 ? 1.545 15.577 5.876 1.00 88.69 255 VAL A N 1
ATOM 2078 C CA . VAL A 1 255 ? 1.296 16.527 6.971 1.00 88.69 255 VAL A CA 1
ATOM 2079 C C . VAL A 1 255 ? 0.366 17.646 6.517 1.00 88.69 255 VAL A C 1
ATOM 2081 O O . VAL A 1 255 ? -0.658 17.889 7.158 1.00 88.69 255 VAL A O 1
ATOM 2084 N N . LEU A 1 256 ? 0.687 18.287 5.391 1.00 87.12 256 LEU A N 1
ATOM 2085 C CA . LEU A 1 256 ? -0.105 19.384 4.843 1.00 87.12 256 LEU A CA 1
ATOM 2086 C C . LEU A 1 256 ? -1.539 18.941 4.521 1.00 87.12 256 LEU A C 1
ATOM 2088 O O . LEU A 1 256 ? -2.494 19.591 4.942 1.00 87.12 256 LEU A O 1
ATOM 2092 N N . LEU A 1 257 ? -1.702 17.810 3.829 1.00 90.88 257 LEU A N 1
ATOM 2093 C CA . LEU A 1 257 ? -3.010 17.284 3.435 1.00 90.88 257 LEU A CA 1
ATOM 2094 C C . LEU A 1 257 ? -3.883 16.930 4.639 1.00 90.88 257 LEU A C 1
ATOM 2096 O O . LEU A 1 257 ? -5.069 17.263 4.653 1.00 90.88 257 LEU A O 1
ATOM 2100 N N . VAL A 1 258 ? -3.319 16.292 5.669 1.00 91.56 258 VAL A N 1
ATOM 2101 C CA . VAL A 1 258 ? -4.071 15.983 6.894 1.00 91.56 258 VAL A CA 1
ATOM 2102 C C . VAL A 1 258 ? -4.486 17.258 7.618 1.00 91.56 258 VAL A C 1
ATOM 2104 O O . VAL A 1 258 ? -5.630 17.344 8.066 1.00 91.56 258 VAL A O 1
ATOM 2107 N N . ILE A 1 259 ? -3.605 18.259 7.708 1.00 87.69 259 ILE A N 1
ATOM 2108 C CA . ILE A 1 259 ? -3.949 19.555 8.306 1.00 87.69 259 ILE A CA 1
ATOM 2109 C C . ILE A 1 259 ? -5.086 20.209 7.524 1.00 87.69 259 ILE A C 1
ATOM 2111 O O . ILE A 1 259 ? -6.075 20.594 8.138 1.00 87.69 259 ILE A O 1
ATOM 2115 N N . ILE A 1 260 ? -4.998 20.283 6.192 1.00 89.38 260 ILE A N 1
ATOM 2116 C CA . ILE A 1 260 ? -6.050 20.860 5.342 1.00 89.38 260 ILE A CA 1
ATOM 2117 C C . ILE A 1 260 ? -7.378 20.127 5.554 1.00 89.38 260 ILE A C 1
ATOM 2119 O O . ILE A 1 260 ? -8.403 20.770 5.780 1.00 89.38 260 ILE A O 1
ATOM 2123 N N . LEU A 1 261 ? -7.372 18.791 5.537 1.00 90.56 261 LEU A N 1
ATOM 2124 C CA . LEU A 1 261 ? -8.578 17.985 5.738 1.00 90.56 261 LEU A CA 1
ATOM 2125 C C . LEU A 1 261 ? -9.188 18.200 7.124 1.00 90.56 261 LEU A C 1
ATOM 2127 O O . LEU A 1 261 ? -10.402 18.365 7.237 1.00 90.56 261 LEU A O 1
ATOM 2131 N N . ILE A 1 262 ? -8.371 18.232 8.177 1.00 87.75 262 ILE A N 1
ATOM 2132 C CA . ILE A 1 262 ? -8.838 18.483 9.543 1.00 87.75 262 ILE A CA 1
ATOM 2133 C C . ILE A 1 262 ? -9.304 19.942 9.702 1.00 87.75 262 ILE A C 1
ATOM 2135 O O . ILE A 1 262 ? -10.310 20.206 10.349 1.00 87.75 262 ILE A O 1
ATOM 2139 N N . VAL A 1 263 ? -8.659 20.927 9.086 1.00 86.44 263 VAL A N 1
ATOM 2140 C CA . VAL A 1 263 ? -9.157 22.311 9.121 1.00 86.44 263 VAL A CA 1
ATOM 2141 C C . VAL A 1 263 ? -10.503 22.405 8.401 1.00 86.44 263 VAL A C 1
ATOM 2143 O O . VAL A 1 263 ? -11.452 22.953 8.960 1.00 86.44 263 VAL A O 1
ATOM 2146 N N . TYR A 1 264 ? -10.630 21.797 7.220 1.00 87.56 264 TYR A N 1
ATOM 2147 C CA . TYR A 1 264 ? -11.869 21.782 6.441 1.00 87.56 264 TYR A CA 1
ATOM 2148 C C . TYR A 1 264 ? -13.029 21.082 7.163 1.00 87.56 264 TYR A C 1
ATOM 2150 O O . TYR A 1 264 ? -14.165 21.564 7.149 1.00 87.56 264 TYR A O 1
ATOM 2158 N N . LEU A 1 265 ? -12.759 19.928 7.779 1.00 85.56 265 LEU A N 1
ATOM 2159 C CA . LEU A 1 265 ? -13.774 19.140 8.472 1.00 85.56 265 LEU A CA 1
ATOM 2160 C C . LEU A 1 265 ? -14.177 19.761 9.821 1.00 85.56 265 LEU A C 1
ATOM 2162 O O . LEU A 1 265 ? -15.319 19.582 10.236 1.00 85.56 265 LEU A O 1
ATOM 2166 N N . TYR A 1 266 ? -13.278 20.492 10.494 1.00 78.00 266 TYR A N 1
ATOM 2167 C CA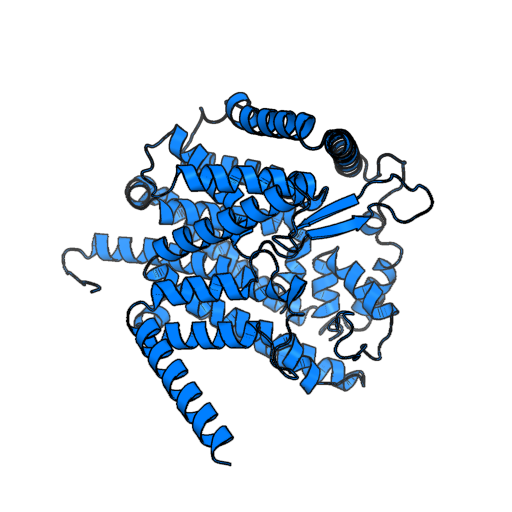 . TYR A 1 266 ? -13.446 20.856 11.908 1.00 78.00 266 TYR A CA 1
ATOM 2168 C C . TYR A 1 266 ? -13.393 22.359 12.211 1.00 78.00 266 TYR A C 1
ATOM 2170 O O . TYR A 1 266 ? -13.589 22.720 13.376 1.00 78.00 266 TYR A O 1
ATOM 2178 N N . GLY A 1 267 ? -13.104 23.223 11.232 1.00 70.25 267 GLY A N 1
ATOM 2179 C CA . GLY A 1 267 ? -13.034 24.680 11.417 1.00 70.25 267 GLY A CA 1
ATOM 2180 C C . GLY A 1 267 ? -12.001 25.100 12.467 1.00 70.25 267 GLY A C 1
ATOM 2181 O O . GLY A 1 267 ? -12.300 25.869 13.375 1.00 70.25 267 GLY A O 1
ATOM 2182 N N . LEU A 1 268 ? -10.805 24.509 12.429 1.00 65.38 268 LEU A N 1
ATOM 2183 C CA . LEU A 1 268 ? -9.802 24.672 13.483 1.00 65.38 268 LEU A CA 1
ATOM 2184 C C . LEU A 1 268 ? -8.865 25.860 13.225 1.00 65.38 268 LEU A C 1
ATOM 2186 O O . LEU A 1 268 ? -7.742 25.687 12.763 1.00 65.38 268 LEU A O 1
ATOM 2190 N N . GLU A 1 269 ? -9.292 27.059 13.621 1.00 60.97 269 GLU A N 1
ATOM 2191 C CA . GLU A 1 269 ? -8.481 28.290 13.543 1.00 60.97 269 GLU A CA 1
ATOM 2192 C C . GLU A 1 269 ? -7.188 28.216 14.385 1.00 60.97 269 GLU A C 1
ATOM 2194 O O . GLU A 1 269 ? -6.182 28.841 14.064 1.00 60.97 269 GLU A O 1
ATOM 2199 N N . LYS A 1 270 ? -7.177 27.405 15.456 1.00 56.91 270 LYS A N 1
ATOM 2200 C CA . LYS A 1 270 ? -6.069 27.322 16.434 1.00 56.91 270 LYS A CA 1
ATOM 2201 C C . LYS A 1 270 ? -5.058 26.190 16.189 1.00 56.91 270 LYS A C 1
ATOM 2203 O O . LYS A 1 270 ? -4.138 26.033 16.994 1.00 56.91 270 LYS A O 1
ATOM 2208 N N . LEU A 1 271 ? -5.205 25.397 15.119 1.00 55.84 271 LEU A N 1
ATOM 2209 C CA . LEU A 1 271 ? -4.250 24.325 14.781 1.00 55.84 271 LEU A CA 1
ATOM 2210 C C . LEU A 1 271 ? -2.934 24.849 14.182 1.00 55.84 271 LEU A C 1
ATOM 2212 O O . LEU A 1 271 ? -1.922 24.155 14.251 1.00 55.84 271 LEU A O 1
ATOM 2216 N N . PHE A 1 272 ? -2.908 26.089 13.688 1.00 56.72 272 PHE A N 1
ATOM 2217 C CA . PHE A 1 272 ? -1.703 26.767 13.199 1.00 56.72 272 PHE A CA 1
ATOM 2218 C C . PHE A 1 272 ? -0.807 27.274 14.341 1.00 56.72 272 PHE A C 1
ATOM 2220 O O . PHE A 1 272 ? -0.358 28.414 14.340 1.00 56.72 272 PHE A O 1
ATOM 2227 N N . LYS A 1 273 ? -0.515 26.434 15.341 1.00 63.25 273 LYS A N 1
ATOM 2228 C CA . LYS A 1 273 ? 0.673 26.635 16.181 1.00 63.25 273 LYS A CA 1
ATOM 2229 C C . LYS A 1 273 ? 1.802 25.800 15.572 1.00 63.25 273 LYS A C 1
ATOM 2231 O O . LYS A 1 273 ? 2.024 24.690 16.060 1.00 63.25 273 LYS A O 1
ATOM 2236 N N . PRO A 1 274 ? 2.497 26.290 14.520 1.00 58.09 274 PRO A N 1
ATOM 2237 C CA . PRO A 1 274 ? 3.508 25.523 13.788 1.00 58.09 274 PRO A CA 1
ATOM 2238 C C . PRO A 1 274 ? 4.561 24.934 14.731 1.00 58.09 274 PRO A C 1
ATOM 2240 O O . PRO A 1 274 ? 4.974 23.793 14.561 1.00 58.09 274 PRO A O 1
ATOM 2243 N N . LEU A 1 275 ? 4.884 25.644 15.816 1.00 55.84 275 LEU A N 1
ATOM 2244 C CA . LEU A 1 275 ? 5.833 25.201 16.834 1.00 55.84 275 LEU A CA 1
ATOM 2245 C C . LEU A 1 275 ? 5.507 23.817 17.433 1.00 55.84 275 LEU A C 1
ATOM 2247 O O . LEU A 1 275 ? 6.415 23.027 17.655 1.00 55.84 275 LEU A O 1
ATOM 2251 N N . LYS A 1 276 ? 4.226 23.477 17.657 1.00 66.06 276 LYS A N 1
ATOM 2252 C CA . LYS A 1 276 ? 3.840 22.168 18.229 1.00 66.06 276 LYS A CA 1
ATOM 2253 C C . LYS A 1 276 ? 3.958 21.009 17.236 1.00 66.06 276 LYS A C 1
ATOM 2255 O O . LYS A 1 276 ? 4.071 19.867 17.667 1.00 66.06 276 LYS A O 1
ATOM 2260 N N . LEU A 1 277 ? 3.899 21.299 15.938 1.00 66.69 277 LEU A N 1
ATOM 2261 C CA . LEU A 1 277 ? 4.067 20.321 14.859 1.00 66.69 277 LEU A CA 1
ATOM 2262 C C . LEU A 1 277 ? 5.537 20.129 14.487 1.00 66.69 277 LEU A C 1
ATOM 2264 O O . LEU A 1 277 ? 5.946 19.027 14.138 1.00 66.69 277 LEU A O 1
ATOM 2268 N N . VAL A 1 278 ? 6.323 21.199 14.600 1.00 67.81 278 VAL A N 1
ATOM 2269 C CA . VAL A 1 278 ? 7.754 21.206 14.289 1.00 67.81 278 VAL A CA 1
ATOM 2270 C C . VAL A 1 278 ? 8.582 20.636 15.447 1.00 67.81 278 VAL A C 1
ATOM 2272 O O . VAL A 1 278 ? 9.578 19.967 15.199 1.00 67.81 278 VAL A O 1
ATOM 2275 N N . LEU A 1 279 ? 8.158 20.814 16.706 1.00 69.75 279 LEU A N 1
ATOM 2276 C CA . LEU A 1 279 ? 8.901 20.337 17.880 1.00 69.75 279 LEU A CA 1
ATOM 2277 C C . LEU A 1 279 ? 9.227 18.825 17.848 1.00 69.75 279 LEU A C 1
ATOM 2279 O O . LEU A 1 279 ? 10.383 18.486 18.085 1.00 69.75 279 LEU A O 1
ATOM 2283 N N . PRO A 1 280 ? 8.295 17.906 17.520 1.00 68.19 280 PRO A N 1
ATOM 2284 C CA . PRO A 1 280 ? 8.624 16.485 17.388 1.00 68.19 280 PRO A CA 1
ATOM 2285 C C . PRO A 1 280 ? 9.650 16.203 16.286 1.00 68.19 280 PRO A C 1
ATOM 2287 O O . PRO A 1 280 ? 10.500 15.340 16.461 1.00 68.19 280 PRO A O 1
ATOM 2290 N N . ILE A 1 281 ? 9.603 16.946 15.174 1.00 71.50 281 ILE A N 1
ATOM 2291 C CA . ILE A 1 281 ? 10.561 16.808 14.068 1.00 71.50 281 ILE A CA 1
ATOM 2292 C C . ILE A 1 281 ? 11.948 17.271 14.521 1.00 71.50 281 ILE A C 1
ATOM 2294 O O . ILE A 1 281 ? 12.922 16.560 14.302 1.00 71.50 281 ILE A O 1
ATOM 2298 N N . ILE A 1 282 ? 12.036 18.409 15.218 1.00 72.94 282 ILE A N 1
ATOM 2299 C CA . ILE A 1 282 ? 13.291 18.898 15.807 1.00 72.94 282 ILE A CA 1
ATOM 2300 C C . ILE A 1 282 ? 13.863 17.862 16.779 1.00 72.94 282 ILE A C 1
ATOM 2302 O O . ILE A 1 282 ? 15.043 17.542 16.698 1.00 72.94 282 ILE A O 1
ATOM 2306 N N . LEU A 1 283 ? 13.038 17.298 17.666 1.00 73.00 283 LEU A N 1
ATOM 2307 C CA . LEU A 1 283 ? 13.479 16.266 18.609 1.00 73.00 283 LEU A CA 1
ATOM 2308 C C . LEU A 1 283 ? 13.982 15.004 17.897 1.00 73.00 283 LEU A C 1
ATOM 2310 O O . LEU A 1 283 ? 14.966 14.418 18.338 1.00 73.00 283 LEU A O 1
ATOM 2314 N N . ILE A 1 284 ? 13.348 14.610 16.788 1.00 75.31 284 ILE A N 1
ATOM 2315 C CA . ILE A 1 284 ? 13.806 13.494 15.951 1.00 75.31 284 ILE A CA 1
ATOM 2316 C C . ILE A 1 284 ? 15.166 13.808 15.323 1.00 75.31 284 ILE A C 1
ATOM 2318 O O . ILE A 1 284 ? 16.068 12.982 15.407 1.00 75.31 284 ILE A O 1
ATOM 2322 N N . VAL A 1 285 ? 15.344 14.998 14.744 1.00 73.31 285 VAL A N 1
ATOM 2323 C CA . VAL A 1 285 ? 16.628 15.412 14.152 1.00 73.31 285 VAL A CA 1
ATOM 2324 C C . VAL A 1 285 ? 17.726 15.460 15.215 1.00 73.31 285 VAL A C 1
ATOM 2326 O O . VAL A 1 285 ? 18.816 14.952 14.979 1.00 73.31 285 VAL A O 1
ATOM 2329 N N . ILE A 1 286 ? 17.431 15.978 16.411 1.00 73.88 286 ILE A N 1
ATOM 2330 C CA . ILE A 1 286 ? 18.365 15.967 17.545 1.00 73.88 286 ILE A CA 1
ATOM 2331 C C . ILE A 1 286 ? 18.717 14.530 17.950 1.00 73.88 286 ILE A C 1
ATOM 2333 O O . ILE A 1 286 ? 19.889 14.220 18.128 1.00 73.88 286 ILE A O 1
ATOM 2337 N N . ALA A 1 287 ? 17.741 13.626 18.054 1.00 73.31 287 ALA A N 1
ATOM 2338 C CA . ALA A 1 287 ? 18.014 12.220 18.355 1.00 73.31 287 ALA A CA 1
ATOM 2339 C C . ALA A 1 287 ? 18.884 11.553 17.273 1.00 73.31 287 ALA A C 1
ATOM 2341 O O . ALA A 1 287 ? 19.768 10.758 17.596 1.00 73.31 287 ALA A O 1
ATOM 2342 N N . MET A 1 288 ? 18.679 11.903 16.000 1.00 72.38 288 MET A N 1
ATOM 2343 C CA . MET A 1 288 ? 19.514 11.436 14.891 1.00 72.38 288 MET A CA 1
ATOM 2344 C C . MET A 1 288 ? 20.935 12.004 14.949 1.00 72.38 288 MET A C 1
ATOM 2346 O O . MET A 1 288 ? 21.866 11.244 14.717 1.00 72.38 288 MET A O 1
ATOM 2350 N N . LEU A 1 289 ? 21.123 13.270 15.344 1.00 73.50 289 LEU A N 1
ATOM 2351 C CA . LEU A 1 289 ? 22.457 13.862 15.541 1.00 73.50 289 LEU A CA 1
ATOM 2352 C C . LEU A 1 289 ? 23.308 13.051 16.528 1.00 73.50 289 LEU A C 1
ATOM 2354 O O . LEU A 1 289 ? 24.512 12.921 16.337 1.00 73.50 289 LEU A O 1
ATOM 2358 N N . PHE A 1 290 ? 22.692 12.482 17.568 1.00 72.00 290 PHE A N 1
ATOM 2359 C CA . PHE A 1 290 ? 23.409 11.669 18.555 1.00 72.00 290 PHE A CA 1
ATOM 2360 C C . PHE A 1 290 ? 23.583 10.202 18.149 1.00 72.00 290 PHE A C 1
ATOM 2362 O O . PHE A 1 290 ? 24.539 9.569 18.585 1.00 72.00 290 PHE A O 1
ATOM 2369 N N . THR A 1 291 ? 22.659 9.641 17.366 1.00 68.25 291 THR A N 1
ATOM 2370 C CA . THR A 1 291 ? 22.650 8.200 17.044 1.00 68.25 291 THR A CA 1
ATOM 2371 C C . THR A 1 291 ? 23.297 7.869 15.701 1.00 68.25 291 THR A C 1
ATOM 2373 O O . THR A 1 291 ? 23.882 6.800 15.568 1.00 68.25 291 THR A O 1
ATOM 2376 N N . LEU A 1 292 ? 23.210 8.771 14.720 1.00 71.81 292 LEU A N 1
ATOM 2377 C CA . LEU A 1 292 ? 23.735 8.629 13.358 1.00 71.81 292 LEU A CA 1
ATOM 2378 C C . LEU A 1 292 ? 24.221 10.004 12.833 1.00 71.81 292 LEU A C 1
ATOM 2380 O O . LEU A 1 292 ? 23.601 10.564 11.924 1.00 71.81 292 LEU A O 1
ATOM 2384 N N . PRO A 1 293 ? 25.309 10.577 13.386 1.00 70.81 293 PRO A N 1
ATOM 2385 C CA . PRO A 1 293 ? 25.757 11.938 13.061 1.00 70.81 293 PRO A CA 1
ATOM 2386 C C . PRO A 1 293 ? 26.107 12.132 11.577 1.00 70.81 293 PRO A C 1
ATOM 2388 O O . PRO A 1 293 ? 25.784 13.158 10.996 1.00 70.81 293 PRO A O 1
ATOM 2391 N N . GLU A 1 294 ? 26.682 11.131 10.909 1.00 71.81 294 GLU A N 1
ATOM 2392 C CA . GLU A 1 294 ? 27.001 11.223 9.472 1.00 71.81 294 GLU A CA 1
ATOM 2393 C C . GLU A 1 294 ? 25.737 11.343 8.596 1.00 71.81 294 GLU A C 1
ATOM 2395 O O . GLU A 1 294 ? 25.736 11.994 7.549 1.00 71.81 294 GLU A O 1
ATOM 2400 N N . TYR A 1 295 ? 24.609 10.778 9.045 1.00 71.62 295 TYR A N 1
ATOM 2401 C CA . TYR A 1 295 ? 23.349 10.838 8.303 1.00 71.62 295 TYR A CA 1
ATOM 2402 C C . TYR A 1 295 ? 22.694 12.210 8.351 1.00 71.62 295 TYR A C 1
ATOM 2404 O O . TYR A 1 295 ? 21.916 12.528 7.452 1.00 71.62 295 TYR A O 1
ATOM 2412 N N . THR A 1 296 ? 22.967 13.038 9.360 1.00 70.00 296 THR A N 1
ATOM 2413 C CA . THR A 1 296 ? 22.333 14.358 9.435 1.00 70.00 296 THR A CA 1
ATOM 2414 C C . THR A 1 296 ? 22.838 15.278 8.336 1.00 70.00 296 THR A C 1
ATOM 2416 O O . THR A 1 296 ? 22.023 15.933 7.688 1.00 70.00 296 THR A O 1
ATOM 2419 N N . ASP A 1 297 ? 24.133 15.226 8.023 1.00 72.69 297 ASP A N 1
ATOM 2420 C CA . ASP A 1 297 ? 24.713 15.974 6.903 1.00 72.69 297 ASP A CA 1
ATOM 2421 C C . ASP A 1 297 ? 24.156 15.474 5.564 1.00 72.69 297 ASP A C 1
ATOM 2423 O O . ASP A 1 297 ? 23.809 16.256 4.675 1.00 72.69 297 ASP A O 1
ATOM 2427 N N . HIS A 1 298 ? 23.973 14.157 5.431 1.00 77.06 298 HIS A N 1
ATOM 2428 C CA . HIS A 1 298 ? 23.339 13.560 4.256 1.00 77.06 298 HIS A CA 1
ATOM 2429 C C . HIS A 1 298 ? 21.866 13.962 4.104 1.00 77.06 298 HIS A C 1
ATOM 2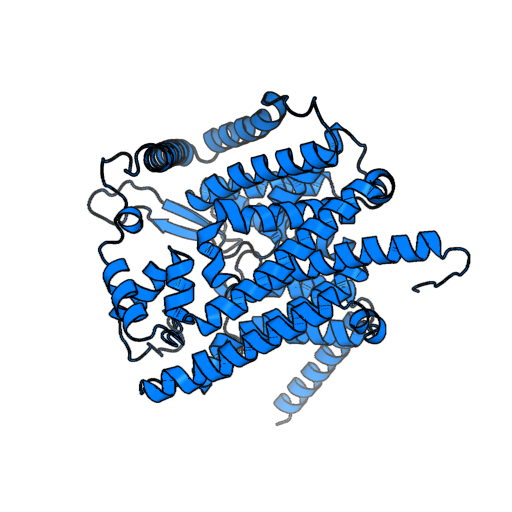431 O O . HIS A 1 298 ? 21.404 14.176 2.978 1.00 77.06 298 HIS A O 1
ATOM 2437 N N . ILE A 1 299 ? 21.118 14.088 5.205 1.00 70.88 299 ILE A N 1
ATOM 2438 C CA . ILE A 1 299 ? 19.728 14.563 5.198 1.00 70.88 299 ILE A CA 1
ATOM 2439 C C . ILE A 1 299 ? 19.671 16.023 4.757 1.00 70.88 299 ILE A C 1
ATOM 2441 O O . ILE A 1 299 ? 18.856 16.339 3.891 1.00 70.88 299 ILE A O 1
ATOM 2445 N N . VAL A 1 300 ? 20.536 16.887 5.299 1.00 75.75 300 VAL A N 1
ATOM 2446 C CA . VAL A 1 300 ? 20.594 18.311 4.932 1.00 75.75 300 VAL A CA 1
ATOM 2447 C C . VAL A 1 300 ? 20.888 18.461 3.443 1.00 75.75 300 VAL A C 1
ATOM 2449 O O . VAL A 1 300 ? 20.072 19.039 2.729 1.00 75.75 300 VAL A O 1
ATOM 2452 N N . LYS A 1 301 ? 21.956 17.825 2.943 1.00 73.88 301 LYS A N 1
ATOM 2453 C CA . LYS A 1 301 ? 22.312 17.862 1.516 1.00 73.88 301 LYS A CA 1
ATOM 2454 C C . LYS A 1 301 ? 21.199 17.310 0.621 1.00 73.88 301 LYS A C 1
ATOM 2456 O O . LYS A 1 301 ? 20.899 17.846 -0.439 1.00 73.88 301 LYS A O 1
ATOM 2461 N N . THR A 1 302 ? 20.523 16.251 1.066 1.00 72.75 302 THR A N 1
ATOM 2462 C CA . THR A 1 302 ? 19.356 15.715 0.351 1.00 72.75 302 THR A CA 1
ATOM 2463 C C . THR A 1 302 ? 18.195 16.705 0.309 1.00 72.75 302 THR A C 1
ATOM 2465 O O . THR A 1 302 ? 17.502 16.778 -0.709 1.00 72.75 302 THR A O 1
ATOM 2468 N N . GLY A 1 303 ? 17.965 17.430 1.403 1.00 71.81 303 GLY A N 1
ATOM 2469 C CA . GLY A 1 303 ? 16.956 18.476 1.498 1.00 71.81 303 GLY A CA 1
ATOM 2470 C C . GLY A 1 303 ? 17.261 19.646 0.568 1.00 71.81 303 GLY A C 1
ATOM 2471 O O . GLY A 1 303 ? 16.374 20.057 -0.176 1.00 71.81 303 GLY A O 1
ATOM 2472 N N . GLU A 1 304 ? 18.510 20.113 0.545 1.00 75.56 304 GLU A N 1
ATOM 2473 C CA . GLU A 1 304 ? 18.991 21.165 -0.362 1.00 75.56 304 GLU A CA 1
ATOM 2474 C C . GLU A 1 304 ? 18.810 20.773 -1.829 1.00 75.56 304 GLU A C 1
ATOM 2476 O O . GLU A 1 304 ? 18.178 21.512 -2.581 1.00 75.56 304 GLU A O 1
ATOM 2481 N N . ASP A 1 305 ? 19.250 19.571 -2.218 1.00 69.25 305 ASP A N 1
ATOM 2482 C CA . ASP A 1 305 ? 19.047 19.057 -3.577 1.00 69.25 305 ASP A CA 1
ATOM 2483 C C . ASP A 1 305 ? 17.559 19.013 -3.954 1.00 69.25 305 ASP A C 1
ATOM 2485 O O . ASP A 1 305 ? 17.171 19.331 -5.076 1.00 69.25 305 ASP A O 1
ATOM 2489 N N . THR A 1 306 ? 16.713 18.567 -3.019 1.00 71.00 306 THR A N 1
ATOM 2490 C CA . THR A 1 306 ? 15.267 18.455 -3.247 1.00 71.00 306 THR A CA 1
ATOM 2491 C C . THR A 1 306 ? 14.647 19.832 -3.442 1.00 71.00 306 THR A C 1
ATOM 2493 O O . THR A 1 306 ? 13.807 20.005 -4.320 1.00 71.00 306 THR A O 1
ATOM 2496 N N . PHE A 1 307 ? 15.068 20.813 -2.643 1.00 73.94 307 PHE A N 1
ATOM 2497 C CA .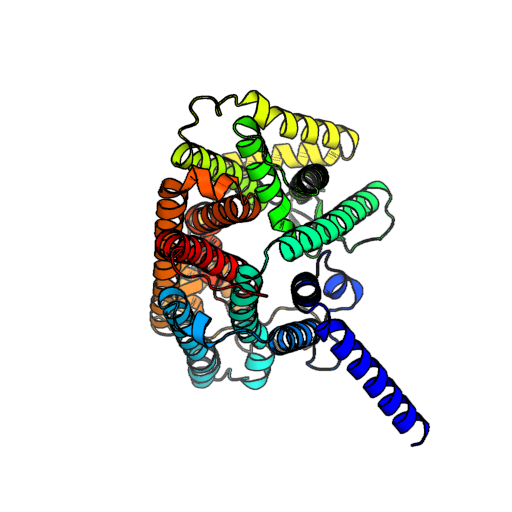 PHE A 1 307 ? 14.605 22.186 -2.762 1.00 73.94 307 PHE A CA 1
ATOM 2498 C C . PHE A 1 307 ? 15.074 22.809 -4.081 1.00 73.94 307 PHE A C 1
ATOM 2500 O O . PHE A 1 307 ? 14.246 23.353 -4.801 1.00 73.94 307 PHE A O 1
ATOM 2507 N N . SER A 1 308 ? 16.351 22.655 -4.448 1.00 73.69 308 SER A N 1
ATOM 2508 C CA . SER A 1 308 ? 16.886 23.133 -5.732 1.00 73.69 308 SER A CA 1
ATOM 2509 C C . SER A 1 308 ? 16.027 22.647 -6.897 1.00 73.69 308 SER A C 1
ATOM 2511 O O . SER A 1 308 ? 15.417 23.458 -7.584 1.00 73.69 308 SER A O 1
ATOM 2513 N N . ILE A 1 309 ? 15.827 21.333 -7.020 1.00 71.75 309 ILE A N 1
ATOM 2514 C CA . ILE A 1 309 ? 15.056 20.746 -8.127 1.00 71.75 309 ILE A CA 1
ATOM 2515 C C . ILE A 1 309 ? 13.619 21.280 -8.174 1.00 71.75 309 ILE A C 1
ATOM 2517 O O . ILE A 1 309 ? 13.096 21.544 -9.254 1.00 71.75 309 ILE A O 1
ATOM 2521 N N . LEU A 1 310 ? 12.969 21.456 -7.019 1.00 69.50 310 LEU A N 1
ATOM 2522 C CA . LEU A 1 310 ? 11.594 21.961 -6.961 1.00 69.50 310 LEU A CA 1
ATOM 2523 C C . LEU A 1 310 ? 11.460 23.413 -7.441 1.00 69.50 310 LEU A C 1
ATOM 2525 O O . LEU A 1 310 ? 10.394 23.775 -7.937 1.00 69.50 310 LEU A O 1
ATOM 2529 N N . PHE A 1 311 ? 12.498 24.238 -7.277 1.00 72.38 311 PHE A N 1
ATOM 2530 C CA . PHE A 1 311 ? 12.448 25.672 -7.583 1.00 72.38 311 PHE A CA 1
ATOM 2531 C C . PHE A 1 311 ? 13.154 26.054 -8.886 1.00 72.38 311 PHE A C 1
ATOM 2533 O O . PHE A 1 311 ? 12.717 26.995 -9.544 1.00 72.38 311 PHE A O 1
ATOM 2540 N N . THR A 1 312 ? 14.221 25.351 -9.261 1.00 70.56 312 THR A N 1
ATOM 2541 C CA . THR A 1 312 ? 15.042 25.666 -10.440 1.00 70.56 312 THR A CA 1
ATOM 2542 C C . THR A 1 312 ? 14.898 24.640 -11.561 1.00 70.56 312 THR A C 1
ATOM 2544 O O . THR A 1 312 ? 15.230 24.953 -12.697 1.00 70.56 312 THR A O 1
ATOM 2547 N N . GLY A 1 313 ? 14.387 23.433 -11.278 1.00 63.88 313 GLY A N 1
ATOM 2548 C CA . GLY A 1 313 ? 14.380 22.318 -12.236 1.00 63.88 313 GLY A CA 1
ATOM 2549 C C . GLY A 1 313 ? 15.745 21.636 -12.409 1.00 63.88 313 GLY A C 1
ATOM 2550 O O . GLY A 1 313 ? 15.856 20.661 -13.155 1.00 63.88 313 GLY A O 1
ATOM 2551 N N . GLU A 1 314 ? 16.760 22.108 -11.685 1.00 70.19 314 GLU A N 1
ATOM 2552 C CA . GLU A 1 314 ? 18.135 21.617 -11.714 1.00 70.19 314 GLU A CA 1
ATOM 2553 C C . GLU A 1 314 ? 18.534 21.075 -10.339 1.00 70.19 314 GLU A C 1
ATOM 2555 O O . GLU A 1 314 ? 18.098 21.566 -9.288 1.00 70.19 314 GLU A O 1
ATOM 2560 N N . ASP A 1 315 ? 19.382 20.049 -10.329 1.00 62.88 315 ASP A N 1
ATOM 2561 C CA . ASP A 1 315 ? 20.027 19.629 -9.090 1.00 62.88 315 ASP A CA 1
ATOM 2562 C C . ASP A 1 315 ? 21.021 20.689 -8.582 1.00 62.88 315 ASP A C 1
ATOM 2564 O O . ASP A 1 315 ? 21.342 21.660 -9.267 1.00 62.88 315 ASP A O 1
ATOM 2568 N N . ALA A 1 316 ? 21.527 20.519 -7.357 1.00 59.53 316 ALA A N 1
ATOM 2569 C CA . ALA A 1 316 ? 22.485 21.461 -6.773 1.00 59.53 316 ALA A CA 1
ATOM 2570 C C . ALA A 1 316 ? 23.817 21.557 -7.557 1.00 59.53 316 ALA A C 1
ATOM 2572 O O . ALA A 1 316 ? 24.643 22.417 -7.256 1.00 59.53 316 ALA A O 1
ATOM 2573 N N . GLY A 1 317 ? 24.042 20.677 -8.542 1.00 61.47 317 GLY A N 1
ATOM 2574 C CA . GLY A 1 317 ? 25.175 20.698 -9.464 1.00 61.47 317 GLY A CA 1
ATOM 2575 C C . GLY A 1 317 ? 24.890 21.387 -10.805 1.00 61.47 317 GLY A C 1
ATOM 2576 O O . GLY A 1 317 ? 25.783 21.402 -11.651 1.00 61.47 317 GLY A O 1
ATOM 2577 N N . GLY A 1 318 ? 23.691 21.947 -11.012 1.00 60.44 318 GLY A N 1
ATOM 2578 C CA . GLY A 1 318 ? 23.288 22.609 -12.259 1.00 60.44 318 GLY A CA 1
ATOM 2579 C C . GLY A 1 318 ? 22.941 21.640 -13.394 1.00 60.44 318 GLY A C 1
ATOM 2580 O O . GLY A 1 318 ? 22.940 22.025 -14.563 1.00 60.44 318 GLY A O 1
ATOM 2581 N N . VAL A 1 319 ? 22.692 20.361 -13.084 1.00 64.88 319 VAL A N 1
ATOM 2582 C CA . VAL A 1 319 ? 22.249 19.375 -14.074 1.00 64.88 319 VAL A CA 1
ATOM 2583 C C . VAL A 1 319 ? 20.726 19.335 -14.079 1.00 64.88 319 VAL A C 1
ATOM 2585 O O . VAL A 1 319 ? 20.077 19.013 -13.084 1.00 64.88 319 VAL A O 1
ATOM 2588 N N . GLU A 1 320 ? 20.150 19.663 -15.228 1.00 64.12 320 GLU A N 1
ATOM 2589 C CA . GLU A 1 320 ? 18.705 19.637 -15.442 1.00 64.12 320 GLU A CA 1
ATOM 2590 C C . GLU A 1 320 ? 18.190 18.188 -15.549 1.00 64.12 320 GLU A C 1
ATOM 2592 O O . GLU A 1 320 ? 18.758 17.359 -16.267 1.00 64.12 320 GLU A O 1
ATOM 2597 N N . GLU A 1 321 ? 17.096 17.877 -14.852 1.00 67.94 321 GLU A N 1
ATOM 2598 C CA . GLU A 1 321 ? 16.553 16.516 -14.742 1.00 67.94 321 GLU A CA 1
ATOM 2599 C C . GLU A 1 321 ? 16.012 16.000 -16.099 1.00 67.94 321 GLU A C 1
ATOM 2601 O O . GLU A 1 321 ? 15.102 16.592 -16.689 1.00 67.94 321 GLU A O 1
ATOM 2606 N N . TYR A 1 322 ? 16.500 14.846 -16.585 1.00 70.38 322 TYR A N 1
ATOM 2607 C CA . TYR A 1 322 ? 16.106 14.291 -17.900 1.00 70.38 322 TYR A CA 1
ATOM 2608 C C . TYR A 1 322 ? 14.594 14.040 -18.032 1.00 70.38 322 TYR A C 1
ATOM 2610 O O . TYR A 1 322 ? 14.042 14.134 -19.130 1.00 70.38 322 TYR A O 1
ATOM 2618 N N . ARG A 1 323 ? 13.902 13.780 -16.913 1.00 68.12 323 ARG A N 1
ATOM 2619 C CA . ARG A 1 323 ? 12.440 13.619 -16.866 1.00 68.12 323 ARG A CA 1
ATOM 2620 C C . ARG A 1 323 ? 11.698 14.883 -17.281 1.00 68.12 323 ARG A C 1
ATOM 2622 O O . ARG A 1 323 ? 10.675 14.797 -17.954 1.00 68.12 323 ARG A O 1
ATOM 2629 N N . VAL A 1 324 ? 12.227 16.043 -16.892 1.00 67.50 324 VAL A N 1
ATOM 2630 C CA . VAL A 1 324 ? 11.669 17.360 -17.227 1.00 67.50 324 VAL A CA 1
ATOM 2631 C C . VAL A 1 324 ? 11.930 17.677 -18.698 1.00 67.50 324 VAL A C 1
ATOM 2633 O O . VAL A 1 324 ? 11.026 18.129 -19.397 1.00 67.50 324 VAL A O 1
ATOM 2636 N N . LYS A 1 325 ? 13.125 17.343 -19.203 1.00 68.88 325 LYS A N 1
ATOM 2637 C CA . LYS A 1 325 ? 13.473 17.492 -20.627 1.00 68.88 325 LYS A CA 1
ATOM 2638 C C . LYS A 1 325 ? 12.743 16.515 -21.545 1.00 68.88 325 LYS A C 1
ATOM 2640 O O . LYS A 1 325 ? 12.576 16.787 -22.732 1.00 68.88 325 LYS A O 1
ATOM 2645 N N . GLY A 1 326 ? 12.313 15.369 -21.020 1.00 68.00 326 GLY A N 1
ATOM 2646 C CA . GLY A 1 326 ? 11.708 14.306 -21.816 1.00 68.00 326 GLY A CA 1
ATOM 2647 C C . GLY A 1 326 ? 12.672 13.699 -22.839 1.00 68.00 326 GLY A C 1
ATOM 2648 O O . GLY A 1 326 ? 12.204 13.280 -23.903 1.00 68.00 326 GLY A O 1
ATOM 2649 N N . THR A 1 327 ? 13.969 13.705 -22.521 1.00 73.31 327 THR A N 1
ATOM 2650 C CA . THR A 1 327 ? 15.087 13.207 -23.337 1.00 73.31 327 THR A CA 1
ATOM 2651 C C . THR A 1 327 ? 15.594 11.858 -22.812 1.00 73.31 327 THR A C 1
ATOM 2653 O O . THR A 1 327 ? 15.114 11.354 -21.791 1.00 73.31 327 THR A O 1
ATOM 2656 N N . GLY A 1 328 ? 16.557 11.250 -23.511 1.00 81.56 328 GLY A N 1
ATOM 2657 C CA . GLY A 1 328 ? 17.127 9.957 -23.126 1.00 81.56 328 GLY A CA 1
ATOM 2658 C C . GLY A 1 328 ? 16.104 8.833 -23.284 1.00 81.56 328 GLY A C 1
ATOM 2659 O O . GLY A 1 328 ? 15.432 8.735 -24.312 1.00 81.56 328 GLY A O 1
ATOM 2660 N N . ASP A 1 329 ? 15.934 8.013 -22.252 1.00 83.38 329 ASP A N 1
ATOM 2661 C CA . ASP A 1 329 ? 15.067 6.830 -22.301 1.00 83.38 329 ASP A CA 1
ATOM 2662 C C . ASP A 1 329 ? 13.584 7.170 -22.536 1.00 83.38 329 ASP A C 1
ATOM 2664 O O . ASP A 1 329 ? 12.831 6.376 -23.100 1.00 83.38 329 ASP A O 1
ATOM 2668 N N . LEU A 1 330 ? 13.157 8.397 -22.214 1.00 84.88 330 LEU A N 1
ATOM 2669 C CA . LEU A 1 330 ? 11.793 8.867 -22.476 1.00 84.88 330 LEU A CA 1
ATOM 2670 C C . LEU A 1 330 ? 11.487 9.062 -23.968 1.00 84.88 330 LEU A C 1
ATOM 2672 O O . LEU A 1 330 ? 10.321 9.001 -24.362 1.00 84.88 330 LEU A O 1
ATOM 2676 N N . GLU A 1 331 ? 12.494 9.265 -24.820 1.00 86.75 331 GLU A N 1
ATOM 2677 C CA . GLU A 1 331 ? 12.297 9.278 -26.277 1.00 86.75 331 GLU A CA 1
ATOM 2678 C C . GLU A 1 331 ? 11.954 7.880 -26.793 1.00 86.75 331 GLU A C 1
ATOM 2680 O O . GLU A 1 331 ? 11.071 7.719 -27.639 1.00 86.75 331 GLU A O 1
ATOM 2685 N N . ILE A 1 332 ? 12.588 6.854 -26.218 1.00 87.56 332 ILE A N 1
ATOM 2686 C CA . ILE A 1 332 ? 12.287 5.452 -26.513 1.00 87.56 332 ILE A CA 1
ATOM 2687 C C . ILE A 1 332 ? 10.834 5.147 -26.134 1.00 87.56 332 ILE A C 1
ATOM 2689 O O . ILE A 1 332 ? 10.102 4.566 -26.936 1.00 87.56 332 ILE A O 1
ATOM 2693 N N . VAL A 1 333 ? 10.394 5.600 -24.956 1.00 89.06 333 VAL A N 1
ATOM 2694 C CA . VAL A 1 333 ? 9.009 5.438 -24.486 1.00 89.06 333 VAL A CA 1
ATOM 2695 C C . VAL A 1 333 ? 8.007 6.065 -25.456 1.00 89.06 333 VAL A C 1
ATOM 2697 O O . VAL A 1 333 ? 7.038 5.411 -25.837 1.00 89.06 333 VAL A O 1
ATOM 2700 N N . LYS A 1 334 ? 8.243 7.307 -25.900 1.00 90.69 334 LYS A N 1
ATOM 2701 C CA . LYS A 1 334 ? 7.353 8.012 -26.841 1.00 90.69 334 LYS A CA 1
ATOM 2702 C C . LYS A 1 334 ? 7.194 7.253 -28.158 1.00 90.69 334 LYS A C 1
ATOM 2704 O O . LYS A 1 334 ? 6.068 7.086 -28.623 1.00 90.69 334 LYS A O 1
ATOM 2709 N N . ASN A 1 335 ? 8.295 6.754 -28.718 1.00 90.31 335 ASN A N 1
ATOM 2710 C CA . ASN A 1 335 ? 8.267 5.977 -29.958 1.00 90.31 335 ASN A CA 1
ATOM 2711 C C . ASN A 1 335 ? 7.462 4.680 -29.781 1.00 90.31 335 ASN A C 1
ATOM 2713 O O . ASN A 1 335 ? 6.550 4.405 -30.557 1.00 90.31 335 ASN A O 1
ATOM 2717 N N . LEU A 1 336 ? 7.707 3.940 -28.693 1.00 90.25 336 LEU A N 1
ATOM 2718 C CA . LEU A 1 336 ? 6.992 2.693 -28.401 1.00 90.25 336 LEU A CA 1
ATOM 2719 C C . LEU A 1 336 ? 5.498 2.900 -28.096 1.00 90.25 336 LEU A C 1
ATOM 2721 O O . LEU A 1 336 ? 4.692 1.996 -28.337 1.00 90.25 336 LEU A O 1
ATOM 2725 N N . ILE A 1 337 ? 5.111 4.063 -27.561 1.00 92.06 337 ILE A N 1
ATOM 2726 C CA . ILE A 1 337 ? 3.702 4.465 -27.434 1.00 92.06 337 ILE A CA 1
ATOM 2727 C C . ILE A 1 337 ? 3.105 4.737 -28.816 1.00 92.06 337 ILE A C 1
ATOM 2729 O O . ILE A 1 337 ? 2.011 4.252 -29.100 1.00 92.06 337 ILE A O 1
ATOM 2733 N N . GLY A 1 338 ? 3.809 5.486 -29.671 1.00 90.19 338 GLY A N 1
ATOM 2734 C CA . GLY A 1 338 ? 3.366 5.801 -31.031 1.00 90.19 338 GLY A CA 1
ATOM 2735 C C . GLY A 1 338 ? 3.054 4.548 -31.849 1.00 90.19 338 GLY A C 1
ATOM 2736 O O . GLY A 1 338 ? 1.992 4.465 -32.466 1.00 90.19 338 GLY A O 1
ATOM 2737 N N . ASP A 1 339 ? 3.914 3.536 -31.750 1.00 87.81 339 ASP A N 1
ATOM 2738 C CA . ASP A 1 339 ? 3.759 2.266 -32.464 1.00 87.81 339 ASP A CA 1
ATOM 2739 C C . ASP A 1 339 ? 2.559 1.432 -31.980 1.00 87.81 339 ASP A C 1
ATOM 2741 O O . ASP A 1 339 ? 2.088 0.546 -32.690 1.00 87.81 339 ASP A O 1
ATOM 2745 N N . ASN A 1 340 ? 2.064 1.666 -30.756 1.00 87.88 340 ASN A N 1
ATOM 2746 C CA . ASN A 1 340 ? 1.049 0.821 -30.116 1.00 87.88 340 ASN A CA 1
ATOM 2747 C C . ASN A 1 340 ? 0.024 1.617 -29.296 1.00 87.88 340 ASN A C 1
ATOM 2749 O O . ASN A 1 340 ? -0.347 1.242 -28.183 1.00 87.88 340 ASN A O 1
ATOM 2753 N N . LEU A 1 341 ? -0.467 2.714 -29.866 1.00 91.31 341 LEU A N 1
ATOM 2754 C CA . LEU A 1 341 ? -1.251 3.713 -29.142 1.00 91.31 341 LEU A CA 1
ATOM 2755 C C . LEU A 1 341 ? -2.528 3.165 -28.474 1.00 91.31 341 LEU A C 1
ATOM 2757 O O . LEU A 1 341 ? -2.868 3.554 -27.356 1.00 91.31 341 LEU A O 1
ATOM 2761 N N . PHE A 1 342 ? -3.263 2.274 -29.145 1.00 92.56 342 PHE A N 1
ATOM 2762 C CA . PHE A 1 342 ? -4.600 1.867 -28.693 1.00 92.56 342 PHE A CA 1
ATOM 2763 C C . PHE A 1 342 ? -4.588 0.853 -27.547 1.00 92.56 342 PHE A C 1
ATOM 2765 O O . PHE A 1 342 ? -5.359 1.010 -26.600 1.00 92.56 342 PHE A O 1
ATOM 2772 N N . PHE A 1 343 ? -3.713 -0.153 -27.621 1.00 91.88 343 PHE A N 1
ATOM 2773 C CA . PHE A 1 343 ? -3.680 -1.284 -26.681 1.00 91.88 343 PHE A CA 1
ATOM 2774 C C . PHE A 1 343 ? -2.379 -1.379 -25.875 1.00 91.88 343 PHE A C 1
ATOM 2776 O O . PHE A 1 343 ? -2.246 -2.255 -25.021 1.00 91.88 343 PHE A O 1
ATOM 2783 N N . GLY A 1 344 ? -1.435 -0.468 -26.117 1.00 90.88 344 GLY A N 1
ATOM 2784 C CA . GLY A 1 344 ? -0.153 -0.438 -25.434 1.00 90.88 344 GLY A CA 1
ATOM 2785 C C . GLY A 1 344 ? 0.759 -1.574 -25.870 1.00 90.88 344 GLY A C 1
ATOM 2786 O O . GLY A 1 344 ? 0.562 -2.244 -26.889 1.00 90.88 344 GLY A O 1
ATOM 2787 N N . ASN A 1 345 ? 1.813 -1.787 -25.093 1.00 87.56 345 ASN A N 1
ATOM 2788 C CA . ASN A 1 345 ? 2.886 -2.671 -25.505 1.00 87.56 345 ASN A CA 1
ATOM 2789 C C . ASN A 1 345 ? 2.721 -4.124 -25.074 1.00 87.56 345 ASN A C 1
ATOM 2791 O O . ASN A 1 345 ? 3.393 -4.974 -25.667 1.00 87.56 345 ASN A O 1
ATOM 2795 N N . GLY A 1 346 ? 1.850 -4.407 -24.098 1.00 78.88 346 GLY A N 1
ATOM 2796 C CA . GLY A 1 346 ? 1.711 -5.749 -23.518 1.00 78.88 346 GLY A CA 1
ATOM 2797 C C . GLY A 1 346 ? 2.986 -6.233 -22.822 1.00 78.88 346 GLY A C 1
ATOM 2798 O O . GLY A 1 346 ? 3.106 -7.404 -22.480 1.00 78.88 346 GLY A O 1
ATOM 2799 N N . PHE A 1 347 ? 3.974 -5.346 -22.662 1.00 78.31 347 PHE A N 1
ATOM 2800 C CA . PHE A 1 347 ? 5.229 -5.661 -22.010 1.00 78.31 347 PHE A CA 1
ATOM 2801 C C . PHE A 1 347 ? 4.976 -5.672 -20.510 1.00 78.31 347 PHE A C 1
ATOM 2803 O O . PHE A 1 347 ? 4.529 -4.677 -19.951 1.00 78.31 347 PHE A O 1
ATOM 2810 N N . SER A 1 348 ? 5.234 -6.802 -19.869 1.00 66.50 348 SER A N 1
ATOM 2811 C CA . SER A 1 348 ? 5.308 -6.895 -18.418 1.00 66.50 348 SER A CA 1
ATOM 2812 C C . SER A 1 348 ? 6.781 -7.008 -18.088 1.00 66.50 348 SER A C 1
ATOM 2814 O O . SER A 1 348 ? 7.405 -7.979 -18.520 1.00 66.50 348 SER A O 1
ATOM 2816 N N . HIS A 1 349 ? 7.324 -6.056 -17.325 1.00 58.75 349 HIS A N 1
ATOM 2817 C CA . HIS A 1 349 ? 8.677 -6.199 -16.801 1.00 58.75 349 HIS A CA 1
ATOM 2818 C C . HIS A 1 349 ? 8.727 -7.490 -15.988 1.00 58.75 349 HIS A C 1
ATOM 2820 O O . HIS A 1 349 ? 8.007 -7.674 -15.001 1.00 58.75 349 HIS A O 1
ATOM 2826 N N . ILE A 1 350 ? 9.490 -8.450 -16.490 1.00 54.44 350 ILE A N 1
ATOM 2827 C CA . ILE A 1 350 ? 9.786 -9.659 -15.756 1.00 54.44 350 ILE A CA 1
ATOM 2828 C C . ILE A 1 350 ? 11.039 -9.328 -14.962 1.00 54.44 350 ILE A C 1
ATOM 2830 O O . ILE A 1 350 ? 12.138 -9.362 -15.509 1.00 54.44 350 ILE A O 1
ATOM 2834 N N . ASP A 1 351 ? 10.854 -8.955 -13.700 1.00 46.91 351 ASP A N 1
ATOM 2835 C CA . ASP A 1 351 ? 11.964 -8.491 -12.879 1.00 46.91 351 ASP A CA 1
ATOM 2836 C C . ASP A 1 351 ? 13.103 -9.508 -12.773 1.00 46.91 351 ASP A C 1
ATOM 2838 O O . ASP A 1 351 ? 12.904 -10.709 -12.550 1.00 46.91 351 ASP A O 1
ATOM 2842 N N . TRP A 1 352 ? 14.304 -8.949 -12.918 1.00 38.50 352 TRP A N 1
ATOM 2843 C CA . TRP A 1 352 ? 15.614 -9.538 -12.709 1.00 38.50 352 TRP A CA 1
ATOM 2844 C C . TRP A 1 352 ? 15.827 -9.845 -11.222 1.00 38.50 352 TRP A C 1
ATOM 2846 O O . TRP A 1 352 ? 16.331 -9.040 -10.445 1.00 38.50 352 TRP A O 1
ATOM 2856 N N . GLY A 1 353 ? 15.454 -11.057 -10.837 1.00 35.81 353 GLY A N 1
ATOM 2857 C CA . GLY A 1 353 ? 15.944 -11.744 -9.650 1.00 35.81 353 GLY A CA 1
ATOM 2858 C C . GLY A 1 353 ? 16.211 -13.193 -10.037 1.00 35.81 353 GLY A C 1
ATOM 2859 O O . GLY A 1 353 ? 15.377 -13.814 -10.693 1.00 35.81 353 GLY A O 1
ATOM 2860 N N . ASN A 1 354 ? 17.392 -13.698 -9.692 1.00 38.94 354 ASN A N 1
ATOM 2861 C CA . ASN A 1 354 ? 18.029 -14.942 -10.145 1.00 38.94 354 ASN A CA 1
ATOM 2862 C C . ASN A 1 354 ? 17.296 -16.266 -9.831 1.00 38.94 354 ASN A C 1
ATOM 2864 O O . ASN A 1 354 ? 17.932 -17.227 -9.416 1.00 38.94 354 ASN A O 1
ATOM 2868 N N . GLU A 1 355 ? 15.989 -16.386 -10.059 1.00 41.75 355 GLU A N 1
ATOM 2869 C CA . GLU A 1 355 ? 15.300 -17.654 -9.780 1.00 41.75 355 GLU A CA 1
ATOM 2870 C C . GLU A 1 355 ? 14.508 -18.242 -10.940 1.00 41.75 355 GLU A C 1
ATOM 2872 O O . GLU A 1 355 ? 14.180 -19.418 -10.864 1.00 41.75 355 GLU A O 1
ATOM 2877 N N . ASN A 1 356 ? 14.256 -17.524 -12.045 1.00 41.69 356 ASN A N 1
ATOM 2878 C CA . ASN A 1 356 ? 13.555 -18.150 -13.180 1.00 41.69 356 ASN A CA 1
ATOM 2879 C C . ASN A 1 356 ? 13.980 -17.732 -14.596 1.00 41.69 356 ASN A C 1
ATOM 2881 O O . ASN A 1 356 ? 13.373 -18.228 -15.533 1.00 41.69 356 ASN A O 1
ATOM 2885 N N . GLY A 1 357 ? 14.984 -16.870 -14.801 1.00 39.75 357 GLY A N 1
ATOM 2886 C CA . GLY A 1 357 ? 15.649 -16.705 -16.112 1.00 39.75 357 GLY A CA 1
ATOM 2887 C C . GLY A 1 357 ? 14.782 -16.337 -17.333 1.00 39.75 357 GLY A C 1
ATOM 2888 O O . GLY A 1 357 ? 15.271 -16.402 -18.454 1.00 39.75 357 GLY A O 1
ATOM 2889 N N . ILE A 1 358 ? 13.512 -15.958 -17.164 1.00 44.94 358 ILE A N 1
ATOM 2890 C CA . ILE A 1 358 ? 12.645 -15.569 -18.284 1.00 44.94 358 ILE A CA 1
ATOM 2891 C C . ILE A 1 358 ? 12.831 -14.070 -18.509 1.00 44.94 358 ILE A C 1
ATOM 2893 O O . ILE A 1 358 ? 12.039 -13.271 -18.024 1.00 44.94 358 ILE A O 1
ATOM 2897 N N . THR A 1 359 ? 13.884 -13.662 -19.204 1.00 48.66 359 THR A N 1
ATOM 2898 C CA . THR A 1 359 ? 13.933 -12.315 -19.778 1.00 48.66 359 THR A CA 1
ATOM 2899 C C . THR A 1 359 ? 12.877 -12.233 -20.884 1.00 48.66 359 THR A C 1
ATOM 2901 O O . THR A 1 359 ? 12.691 -13.185 -21.642 1.00 48.66 359 THR A O 1
ATOM 2904 N N . SER A 1 360 ? 12.118 -11.133 -20.962 1.00 53.19 360 SER A N 1
ATOM 2905 C CA . SER A 1 360 ? 11.298 -10.897 -22.159 1.00 53.19 360 SER A CA 1
ATOM 2906 C C . SER A 1 360 ? 12.230 -10.880 -23.369 1.00 53.19 360 SER A C 1
ATOM 2908 O O . SER A 1 360 ? 13.302 -10.270 -23.326 1.00 53.19 360 SER A O 1
ATOM 2910 N N . THR A 1 361 ? 11.818 -11.533 -24.455 1.00 54.75 361 THR A N 1
ATOM 2911 C CA . THR A 1 361 ? 12.621 -11.628 -25.687 1.00 54.75 361 THR A CA 1
ATOM 2912 C C . THR A 1 361 ? 12.858 -10.266 -26.349 1.00 54.75 361 THR A C 1
ATOM 2914 O O . THR A 1 361 ? 13.694 -10.133 -27.239 1.00 54.75 361 THR A O 1
ATOM 2917 N N . ARG A 1 362 ? 12.152 -9.229 -25.881 1.00 65.38 362 ARG A N 1
ATOM 2918 C CA . ARG A 1 362 ? 12.164 -7.862 -26.413 1.00 65.38 362 ARG A CA 1
ATOM 2919 C C . ARG A 1 362 ? 13.351 -7.017 -25.928 1.00 65.38 362 ARG A C 1
ATOM 2921 O O . ARG A 1 362 ? 13.539 -5.910 -26.430 1.00 65.38 362 ARG A O 1
ATOM 2928 N N . GLY A 1 363 ? 14.165 -7.556 -25.014 1.00 68.88 363 GLY A N 1
ATOM 2929 C CA . GLY A 1 363 ? 15.499 -7.057 -24.665 1.00 68.88 363 GLY A CA 1
ATOM 2930 C C . GLY A 1 363 ? 15.548 -5.787 -23.807 1.00 68.88 363 GLY A C 1
ATOM 2931 O O . GLY A 1 363 ? 14.526 -5.204 -23.439 1.00 68.88 363 GLY A O 1
ATOM 2932 N N . ASP A 1 364 ? 16.774 -5.342 -23.522 1.00 72.62 364 ASP A N 1
ATOM 2933 C CA . ASP A 1 364 ? 17.091 -4.250 -22.586 1.00 72.62 364 ASP A CA 1
ATOM 2934 C C . ASP A 1 364 ? 16.400 -2.928 -22.937 1.00 72.62 364 ASP A C 1
ATOM 2936 O O . ASP A 1 364 ? 16.009 -2.171 -22.055 1.00 72.62 364 ASP A O 1
ATOM 2940 N N . LYS A 1 365 ? 16.162 -2.666 -24.229 1.00 78.62 365 LYS A N 1
ATOM 2941 C CA . LYS A 1 365 ? 15.481 -1.448 -24.691 1.00 78.62 365 LYS A CA 1
ATOM 2942 C C . LYS A 1 365 ? 14.063 -1.311 -24.119 1.00 78.62 365 LYS A C 1
ATOM 2944 O O . LYS A 1 365 ? 13.653 -0.202 -23.788 1.00 78.62 365 LYS A O 1
ATOM 2949 N N . PHE A 1 366 ? 13.308 -2.409 -24.010 1.00 78.12 366 PHE A N 1
ATOM 2950 C CA . PHE A 1 366 ? 11.967 -2.386 -23.411 1.00 78.12 366 PHE A CA 1
ATOM 2951 C C . PHE A 1 366 ? 12.015 -2.315 -21.884 1.00 78.12 366 PHE A C 1
ATOM 2953 O O . PHE A 1 366 ? 11.132 -1.695 -21.298 1.00 78.12 366 PHE A O 1
ATOM 2960 N N . ALA A 1 367 ? 13.032 -2.909 -21.255 1.00 76.25 367 ALA A N 1
ATOM 2961 C CA . ALA A 1 367 ? 13.239 -2.813 -19.811 1.00 76.25 367 ALA A CA 1
ATOM 2962 C C . ALA A 1 367 ? 13.542 -1.366 -19.395 1.00 76.25 367 ALA A C 1
ATOM 2964 O O . ALA A 1 367 ? 12.827 -0.788 -18.584 1.00 76.25 367 ALA A O 1
ATOM 2965 N N . VAL A 1 368 ? 14.497 -0.730 -20.074 1.00 79.19 368 VAL A N 1
ATOM 2966 C CA . VAL A 1 368 ? 14.842 0.683 -19.876 1.00 79.19 368 VAL A CA 1
ATOM 2967 C C . VAL A 1 368 ? 13.643 1.601 -20.151 1.00 79.19 368 VAL A C 1
ATOM 2969 O O . VAL A 1 368 ? 13.370 2.526 -19.388 1.00 79.19 368 VAL A O 1
ATOM 2972 N N . ALA A 1 369 ? 12.870 1.327 -21.209 1.00 84.00 369 ALA A N 1
ATOM 2973 C CA . ALA A 1 369 ? 11.652 2.084 -21.496 1.00 84.00 369 ALA A CA 1
ATOM 2974 C C . ALA A 1 369 ? 10.565 1.887 -20.425 1.00 84.00 369 ALA A C 1
ATOM 2976 O O . ALA A 1 369 ? 9.855 2.835 -20.105 1.00 84.00 369 ALA A O 1
ATOM 2977 N N . TRP A 1 370 ? 10.418 0.685 -19.866 1.00 83.12 370 TRP A N 1
ATOM 2978 C CA . TRP A 1 370 ? 9.478 0.423 -18.777 1.00 83.12 370 TRP A CA 1
ATOM 2979 C C . TRP A 1 370 ? 9.828 1.245 -17.535 1.00 83.12 370 TRP A C 1
ATOM 2981 O O . TRP A 1 370 ? 8.970 1.978 -17.039 1.00 83.12 370 TRP A O 1
ATOM 2991 N N . ASP A 1 371 ? 11.090 1.196 -17.109 1.00 80.00 371 ASP A N 1
ATOM 2992 C CA . ASP A 1 371 ? 11.581 1.945 -15.950 1.00 80.00 371 ASP A CA 1
ATOM 2993 C C . ASP A 1 371 ? 11.398 3.453 -16.148 1.00 80.00 371 ASP A C 1
ATOM 2995 O O . ASP A 1 371 ? 10.866 4.139 -15.277 1.00 80.00 371 ASP A O 1
ATOM 2999 N N . ALA A 1 372 ? 11.746 3.974 -17.328 1.00 83.12 372 ALA A N 1
ATOM 3000 C CA . ALA A 1 372 ? 11.543 5.382 -17.656 1.00 83.12 372 ALA A CA 1
ATOM 3001 C C . ALA A 1 372 ? 10.052 5.763 -17.713 1.00 83.12 372 ALA A C 1
ATOM 3003 O O . ALA A 1 372 ? 9.663 6.852 -17.283 1.00 83.12 372 ALA A O 1
ATOM 3004 N N . ALA A 1 373 ? 9.192 4.879 -18.229 1.00 85.31 373 ALA A N 1
ATOM 3005 C CA . ALA A 1 373 ? 7.759 5.127 -18.307 1.00 85.31 373 ALA A CA 1
ATOM 3006 C C . ALA A 1 373 ? 7.119 5.195 -16.912 1.00 85.31 373 ALA A C 1
ATOM 3008 O O . ALA A 1 373 ? 6.277 6.066 -16.699 1.00 85.31 373 ALA A O 1
ATOM 3009 N N . GLU A 1 374 ? 7.531 4.349 -15.957 1.00 80.69 374 GLU A N 1
ATOM 3010 C CA . GLU A 1 374 ? 7.040 4.356 -14.563 1.00 80.69 374 GLU A CA 1
ATOM 3011 C C . GLU A 1 374 ? 7.244 5.696 -13.840 1.00 80.69 374 GLU A C 1
ATOM 3013 O O . GLU A 1 374 ? 6.534 6.022 -12.885 1.00 80.69 374 GLU A O 1
ATOM 3018 N N . GLU A 1 375 ? 8.188 6.509 -14.300 1.00 77.81 375 GLU A N 1
ATOM 3019 C CA . GLU A 1 375 ? 8.475 7.812 -13.709 1.00 77.81 375 GLU A CA 1
ATOM 3020 C C . GLU A 1 375 ? 7.479 8.894 -14.141 1.00 77.81 375 GLU A C 1
ATOM 3022 O O . GLU A 1 375 ? 7.348 9.914 -13.459 1.00 77.81 375 GLU A O 1
ATOM 3027 N N . VAL A 1 376 ? 6.740 8.663 -15.234 1.00 84.75 376 VAL A N 1
ATOM 3028 C CA . VAL A 1 376 ? 5.745 9.586 -15.790 1.00 84.75 376 VAL A CA 1
ATOM 3029 C C . VAL A 1 376 ? 4.397 8.857 -15.960 1.00 84.75 376 VAL A C 1
ATOM 3031 O O . VAL A 1 376 ? 4.227 8.081 -16.898 1.00 84.75 376 VAL A O 1
ATOM 3034 N N . PRO A 1 377 ? 3.366 9.141 -15.139 1.00 83.00 377 PRO A N 1
ATOM 3035 C CA . PRO A 1 377 ? 2.131 8.339 -15.047 1.00 83.00 377 PRO A CA 1
ATOM 3036 C C . PRO A 1 377 ? 1.430 8.056 -16.361 1.00 83.00 377 PRO A C 1
ATOM 3038 O O . PRO A 1 377 ? 0.966 6.944 -16.620 1.00 83.00 377 PRO A O 1
ATOM 3041 N N . ILE A 1 378 ? 1.295 9.110 -17.164 1.00 86.00 378 ILE A N 1
ATOM 3042 C CA . ILE A 1 378 ? 0.571 9.047 -18.422 1.00 86.00 378 ILE A CA 1
ATOM 3043 C C . ILE A 1 378 ? 1.367 8.240 -19.443 1.00 86.00 378 ILE A C 1
ATOM 3045 O O . ILE A 1 378 ? 0.772 7.479 -20.201 1.00 86.00 378 ILE A O 1
ATOM 3049 N N . TYR A 1 379 ? 2.700 8.329 -19.404 1.00 89.19 379 TYR A N 1
ATOM 3050 C CA . TYR A 1 379 ? 3.559 7.509 -20.244 1.00 89.19 379 TYR A CA 1
ATOM 3051 C C . TYR A 1 379 ? 3.496 6.059 -19.811 1.00 89.19 379 TYR A C 1
ATOM 3053 O O . TYR A 1 379 ? 3.237 5.236 -20.673 1.00 89.19 379 TYR A O 1
ATOM 3061 N N . PHE A 1 380 ? 3.604 5.741 -18.517 1.00 88.50 380 PHE A N 1
ATOM 3062 C CA . PHE A 1 380 ? 3.409 4.369 -18.045 1.00 88.50 380 PHE A CA 1
ATOM 3063 C C . PHE A 1 380 ? 2.073 3.790 -18.512 1.00 88.50 380 PHE A C 1
ATOM 3065 O O . PHE A 1 380 ? 2.023 2.707 -19.087 1.00 88.50 380 PHE A O 1
ATOM 3072 N N . SER A 1 381 ? 0.982 4.531 -18.311 1.00 89.88 381 SER A N 1
ATOM 3073 C CA . SER A 1 381 ? -0.359 4.032 -18.618 1.00 89.88 381 SER A CA 1
ATOM 3074 C C . SER A 1 381 ? -0.558 3.794 -20.117 1.00 89.88 381 SER A C 1
ATOM 3076 O O . SER A 1 381 ? -1.104 2.764 -20.504 1.00 89.88 381 SER A O 1
ATOM 3078 N N . LEU A 1 382 ? -0.095 4.719 -20.965 1.00 92.19 382 LEU A N 1
ATOM 3079 C CA . LEU A 1 382 ? -0.164 4.576 -22.422 1.00 92.19 382 LEU A CA 1
ATOM 3080 C C . LEU A 1 382 ? 0.808 3.511 -22.936 1.00 92.19 382 LEU A C 1
ATOM 3082 O O . LEU A 1 382 ? 0.445 2.713 -23.795 1.00 92.19 382 LEU A O 1
ATOM 3086 N N . PHE A 1 383 ? 2.023 3.469 -22.394 1.00 91.12 383 PHE A N 1
ATOM 3087 C CA . PHE A 1 383 ? 3.050 2.503 -22.762 1.00 91.12 383 PHE A CA 1
ATOM 3088 C C . PHE A 1 383 ? 2.611 1.080 -22.435 1.00 91.12 383 PHE A C 1
ATOM 3090 O O . PHE A 1 383 ? 2.672 0.215 -23.309 1.00 91.12 383 PHE A O 1
ATOM 3097 N N . ALA A 1 384 ? 2.136 0.843 -21.211 1.00 87.31 384 ALA A N 1
ATOM 3098 C CA . ALA A 1 384 ? 1.692 -0.467 -20.765 1.00 87.31 384 ALA A CA 1
ATOM 3099 C C . ALA A 1 384 ? 0.366 -0.851 -21.432 1.00 87.31 384 ALA A C 1
ATOM 3101 O O . ALA A 1 384 ? 0.286 -1.892 -22.083 1.00 87.31 384 ALA A O 1
ATOM 3102 N N . TYR A 1 385 ? -0.653 0.005 -21.321 1.00 89.69 385 TYR A N 1
ATOM 3103 C CA . TYR A 1 385 ? -2.040 -0.372 -21.590 1.00 89.69 385 TYR A CA 1
ATOM 3104 C C . TYR A 1 385 ? -2.704 0.335 -22.775 1.00 89.69 385 TYR A C 1
ATOM 3106 O O . TYR A 1 385 ? -3.822 -0.035 -23.131 1.00 89.69 385 TYR A O 1
ATOM 3114 N N . GLY A 1 386 ? -2.081 1.355 -23.364 1.00 93.31 386 GLY A N 1
ATOM 3115 C CA . GLY A 1 386 ? -2.676 2.158 -24.433 1.00 93.31 386 GLY A CA 1
ATOM 3116 C C . GLY A 1 386 ? -3.915 2.949 -24.005 1.00 93.31 386 GLY A C 1
ATOM 3117 O O . GLY A 1 386 ? -4.333 2.944 -22.845 1.00 93.31 386 GLY A O 1
ATOM 3118 N N . ILE A 1 387 ? -4.530 3.642 -24.965 1.00 95.12 387 ILE A N 1
ATOM 3119 C CA . ILE A 1 387 ? -5.719 4.479 -24.735 1.00 95.12 387 ILE A CA 1
ATOM 3120 C C . ILE A 1 387 ? -6.872 3.669 -24.125 1.00 95.12 387 ILE A C 1
ATOM 3122 O O . ILE A 1 387 ? -7.535 4.152 -23.206 1.00 95.12 387 ILE A O 1
ATOM 3126 N N . ALA A 1 388 ? -7.108 2.441 -24.597 1.00 94.75 388 ALA A N 1
ATOM 3127 C CA . ALA A 1 388 ? -8.214 1.618 -24.112 1.00 94.75 388 ALA A CA 1
ATOM 3128 C C . ALA A 1 388 ? -8.086 1.320 -22.609 1.00 94.75 388 ALA A C 1
ATOM 3130 O O . ALA A 1 388 ? -9.035 1.527 -21.849 1.00 94.75 388 ALA A O 1
ATOM 3131 N N . GLY A 1 389 ? -6.900 0.904 -22.156 1.00 93.12 389 GLY A N 1
ATOM 3132 C CA . GLY A 1 389 ? -6.661 0.660 -20.737 1.00 93.12 389 GLY A CA 1
ATOM 3133 C C . GLY A 1 389 ? -6.641 1.938 -19.898 1.00 93.12 389 GLY A C 1
ATOM 3134 O O . GLY A 1 389 ? -7.191 1.940 -18.798 1.00 93.12 389 GLY A O 1
ATOM 3135 N N . VAL A 1 390 ? -6.106 3.047 -20.428 1.00 93.44 390 VAL A N 1
ATOM 3136 C CA . VAL A 1 390 ? -6.154 4.364 -19.764 1.00 93.44 390 VAL A CA 1
ATOM 3137 C C . VAL A 1 390 ? -7.592 4.782 -19.462 1.00 93.44 390 VAL A C 1
ATOM 3139 O O . VAL A 1 390 ? -7.872 5.238 -18.355 1.00 93.44 390 VAL A O 1
ATOM 3142 N N . ILE A 1 391 ? -8.522 4.588 -20.402 1.00 95.06 391 ILE A N 1
ATOM 3143 C CA . ILE A 1 391 ? -9.943 4.905 -20.196 1.00 95.06 391 ILE A CA 1
ATOM 3144 C C . ILE A 1 391 ? -10.534 4.052 -19.064 1.00 95.06 391 ILE A C 1
ATOM 3146 O O . ILE A 1 391 ? -11.223 4.583 -18.191 1.00 95.06 391 ILE A O 1
ATOM 3150 N N . LEU A 1 392 ? -10.243 2.747 -19.031 1.00 94.50 392 LEU A N 1
ATOM 3151 C CA . LEU A 1 392 ? -10.726 1.852 -17.970 1.00 94.50 392 LEU A CA 1
ATOM 3152 C C . LEU A 1 392 ? -10.182 2.246 -16.589 1.00 94.50 392 LEU A C 1
ATOM 3154 O O . LEU A 1 392 ? -10.942 2.319 -15.621 1.00 94.50 392 LEU A O 1
ATOM 3158 N N . ILE A 1 393 ? -8.888 2.559 -16.503 1.00 93.25 393 ILE A N 1
ATOM 3159 C CA . ILE A 1 393 ? -8.241 3.036 -15.274 1.00 93.25 393 ILE A CA 1
ATOM 3160 C C . ILE A 1 393 ? -8.835 4.381 -14.831 1.00 93.25 393 ILE A C 1
ATOM 3162 O O . ILE A 1 393 ? -9.145 4.569 -13.653 1.00 93.25 393 ILE A O 1
ATOM 3166 N N . ALA A 1 394 ? -9.057 5.309 -15.764 1.00 93.62 394 ALA A N 1
ATOM 3167 C CA . ALA A 1 394 ? -9.662 6.604 -15.469 1.00 93.62 394 ALA A CA 1
ATOM 3168 C C . ALA A 1 394 ? -11.061 6.451 -14.852 1.00 93.62 394 ALA A C 1
ATOM 3170 O O . ALA A 1 394 ? -11.389 7.152 -13.894 1.00 93.62 394 ALA A O 1
ATOM 3171 N N . LEU A 1 395 ? -11.867 5.493 -15.325 1.00 95.00 395 LEU A N 1
ATOM 3172 C CA . LEU A 1 395 ? -13.169 5.196 -14.723 1.00 95.00 395 LEU A CA 1
ATOM 3173 C C . LEU A 1 395 ? -13.036 4.723 -13.268 1.00 95.00 395 LEU A C 1
ATOM 3175 O O . LEU A 1 395 ? -13.785 5.198 -12.411 1.00 95.00 395 LEU A O 1
ATOM 3179 N N . LEU A 1 396 ? -12.067 3.854 -12.954 1.00 95.31 396 LEU A N 1
ATOM 3180 C CA . LEU A 1 396 ? -11.786 3.444 -11.570 1.00 95.31 396 LEU A CA 1
ATOM 3181 C C . LEU A 1 396 ? -11.421 4.650 -10.689 1.00 95.31 396 LEU A C 1
ATOM 3183 O O . LEU A 1 396 ? -11.928 4.775 -9.570 1.00 95.31 396 LEU A O 1
ATOM 3187 N N . TYR A 1 397 ? -10.622 5.588 -11.205 1.00 95.12 397 TYR A N 1
ATOM 3188 C CA . TYR A 1 397 ? -10.305 6.828 -10.494 1.00 95.12 397 TYR A CA 1
ATOM 3189 C C . TYR A 1 397 ? -11.517 7.737 -10.287 1.00 95.12 397 TYR A C 1
ATOM 3191 O O . TYR A 1 397 ? -11.671 8.302 -9.204 1.00 95.12 397 TYR A O 1
ATOM 3199 N N . VAL A 1 398 ? -12.426 7.835 -11.259 1.00 95.12 398 VAL A N 1
ATOM 3200 C CA . VAL A 1 398 ? -13.686 8.579 -11.095 1.00 95.12 398 VAL A CA 1
ATOM 3201 C C . VAL A 1 398 ? -14.513 8.004 -9.942 1.00 95.12 398 VAL A C 1
ATOM 3203 O O . VAL A 1 398 ? -15.031 8.764 -9.118 1.00 95.12 398 VAL A O 1
ATOM 3206 N N . PHE A 1 399 ? -14.605 6.676 -9.819 1.00 94.62 399 PHE A N 1
ATOM 3207 C CA . PHE A 1 399 ? -15.264 6.046 -8.670 1.00 94.62 399 PHE A CA 1
ATOM 3208 C C . PHE A 1 399 ? -14.562 6.368 -7.348 1.00 94.62 399 PHE A C 1
ATOM 3210 O O . PHE A 1 399 ? -15.242 6.685 -6.370 1.00 94.62 399 PHE A O 1
ATOM 3217 N N . LEU A 1 400 ? -13.228 6.330 -7.314 1.00 95.31 400 LEU A N 1
ATOM 3218 C CA . LEU A 1 400 ? -12.442 6.628 -6.115 1.00 95.31 400 LEU A CA 1
ATOM 3219 C C . LEU A 1 400 ? -12.619 8.083 -5.648 1.00 95.31 400 LEU A C 1
ATOM 3221 O O . LEU A 1 400 ? -12.797 8.351 -4.455 1.00 95.31 400 LEU A O 1
ATOM 3225 N N . ILE A 1 401 ? -12.629 9.025 -6.590 1.00 95.56 401 ILE A N 1
ATOM 3226 C CA . ILE A 1 401 ? -12.885 10.444 -6.331 1.00 95.56 401 ILE A CA 1
ATOM 3227 C C . ILE A 1 401 ? -14.320 10.636 -5.825 1.00 95.56 401 ILE A C 1
ATOM 3229 O O . ILE A 1 401 ? -14.544 11.300 -4.810 1.00 95.56 401 ILE A O 1
ATOM 3233 N N . LYS A 1 402 ? -15.304 10.001 -6.475 1.00 95.50 402 LYS A N 1
ATOM 3234 C CA . LYS A 1 402 ? -16.713 10.048 -6.058 1.00 95.50 402 LYS A CA 1
ATOM 3235 C C . LYS A 1 402 ? -16.911 9.490 -4.646 1.00 95.50 402 LYS A C 1
ATOM 3237 O O . LYS A 1 402 ? -17.622 10.101 -3.847 1.00 95.50 402 LYS A O 1
ATOM 3242 N N . LEU A 1 403 ? -16.280 8.359 -4.328 1.00 96.31 403 LEU A N 1
ATOM 3243 C CA . LEU A 1 403 ? -16.270 7.770 -2.987 1.00 96.31 403 LEU A CA 1
ATOM 3244 C C . LEU A 1 403 ? -15.704 8.764 -1.966 1.00 96.31 403 LEU A C 1
ATOM 3246 O O . LEU A 1 403 ? -16.350 9.025 -0.953 1.00 96.31 403 LEU A O 1
ATOM 3250 N N . SER A 1 404 ? -14.554 9.372 -2.266 1.00 96.25 404 SER A N 1
ATOM 3251 C CA . SER A 1 404 ? -13.894 10.351 -1.395 1.00 96.25 404 SER A CA 1
ATOM 3252 C C . SER A 1 404 ? -14.763 11.574 -1.111 1.00 96.25 404 SER A C 1
ATOM 3254 O O . SER A 1 404 ? -14.967 11.922 0.050 1.00 96.25 404 SER A O 1
ATOM 3256 N N . PHE A 1 405 ? -15.357 12.197 -2.133 1.00 95.44 405 PHE A N 1
ATOM 3257 C CA . PHE A 1 405 ? -16.251 13.342 -1.926 1.00 95.44 405 PHE A CA 1
ATOM 3258 C C . PHE A 1 405 ? -17.491 12.978 -1.107 1.00 95.44 405 PHE A C 1
ATOM 3260 O O . PHE A 1 405 ? -17.888 13.717 -0.201 1.00 95.44 405 PHE A O 1
ATOM 3267 N N . ASN A 1 406 ? -18.094 11.824 -1.392 1.00 94.19 406 ASN A N 1
ATOM 3268 C CA . ASN A 1 406 ? -19.269 11.358 -0.668 1.00 94.19 406 ASN A CA 1
ATOM 3269 C C . ASN A 1 406 ? -18.954 11.045 0.800 1.00 94.19 406 ASN A C 1
ATOM 3271 O O . ASN A 1 406 ? -19.742 11.389 1.686 1.00 94.19 406 ASN A O 1
ATOM 3275 N N . LEU A 1 407 ? -17.807 10.418 1.060 1.00 94.56 407 LEU A N 1
ATOM 3276 C CA . LEU A 1 407 ? -17.325 10.140 2.406 1.00 94.56 407 LEU A CA 1
ATOM 3277 C C . LEU A 1 407 ? -17.031 11.445 3.157 1.00 94.56 407 LEU A C 1
ATOM 3279 O O . LEU A 1 407 ? -17.543 11.635 4.258 1.00 94.56 407 LEU A O 1
ATOM 3283 N N . LEU A 1 408 ? -16.303 12.383 2.542 1.00 94.31 408 LEU A N 1
ATOM 3284 C CA . LEU A 1 408 ? -15.996 13.694 3.122 1.00 94.31 408 LEU A CA 1
ATOM 3285 C C . LEU A 1 408 ? -17.273 14.448 3.528 1.00 94.31 408 LEU A C 1
ATOM 3287 O O . LEU A 1 408 ? -17.379 14.930 4.659 1.00 94.31 408 LEU A O 1
ATOM 3291 N N . LYS A 1 409 ? -18.272 14.498 2.634 1.00 91.75 409 LYS A N 1
ATOM 3292 C CA . LYS A 1 409 ? -19.577 15.120 2.905 1.00 91.75 409 LYS A CA 1
ATOM 3293 C C . LYS A 1 409 ? -20.263 14.480 4.114 1.00 91.75 409 LYS A C 1
ATOM 3295 O O . LYS A 1 409 ? -20.753 15.191 4.989 1.00 91.75 409 LYS A O 1
ATOM 3300 N N . LYS A 1 410 ? -20.273 13.146 4.189 1.00 89.56 410 LYS A N 1
ATOM 3301 C CA . LYS A 1 410 ? -20.900 12.402 5.291 1.00 89.56 410 LYS A CA 1
ATOM 3302 C C . LYS A 1 410 ? -20.193 12.607 6.628 1.00 89.56 410 LYS A C 1
ATOM 3304 O O . LYS A 1 410 ? -20.874 12.811 7.631 1.00 89.56 410 LYS A O 1
ATOM 3309 N N . ILE A 1 411 ? -18.858 12.599 6.650 1.00 90.38 411 ILE A N 1
ATOM 3310 C CA . ILE A 1 411 ? -18.089 12.867 7.876 1.00 90.38 411 ILE A CA 1
ATOM 3311 C C . ILE A 1 411 ? -18.452 14.241 8.428 1.00 90.38 411 ILE A C 1
ATOM 3313 O O . ILE A 1 411 ? -18.737 14.363 9.618 1.00 90.38 411 ILE A O 1
ATOM 3317 N N . LYS A 1 412 ? -18.484 15.253 7.551 1.00 87.69 412 LYS A N 1
ATOM 3318 C CA . LYS A 1 412 ? -18.817 16.630 7.920 1.00 87.69 412 LYS A CA 1
ATOM 3319 C C . LYS A 1 412 ? -20.236 16.749 8.480 1.00 87.69 412 LYS A C 1
ATOM 3321 O O . LYS A 1 412 ? -20.431 17.400 9.499 1.00 87.69 412 LYS A O 1
ATOM 3326 N N . MET A 1 413 ? -21.217 16.096 7.851 1.00 85.69 413 MET A N 1
ATOM 3327 C CA . MET A 1 413 ? -22.617 16.127 8.301 1.00 85.69 413 MET A CA 1
ATOM 3328 C C . MET A 1 413 ? -22.840 15.435 9.655 1.00 85.69 413 MET A C 1
ATOM 3330 O O . MET A 1 413 ? -23.692 15.869 10.423 1.00 85.69 413 MET A O 1
ATOM 3334 N N . HIS A 1 414 ? -22.084 14.377 9.963 1.00 81.25 414 HIS A N 1
ATOM 3335 C CA . HIS A 1 414 ? -22.327 13.517 11.133 1.00 81.25 414 HIS A CA 1
ATOM 3336 C C . HIS A 1 414 ? -21.166 13.496 12.123 1.00 81.25 414 HIS A C 1
ATOM 3338 O O . HIS A 1 414 ? -20.925 12.511 12.822 1.00 81.25 414 HIS A O 1
ATOM 3344 N N . TYR A 1 415 ? -20.458 14.617 12.201 1.00 74.94 415 TYR A N 1
ATOM 3345 C CA . TYR A 1 415 ? -19.237 14.766 12.975 1.00 74.94 415 TYR A CA 1
ATOM 3346 C C . TYR A 1 415 ? -19.352 14.261 14.426 1.00 74.94 415 TYR A C 1
ATOM 3348 O O . TYR A 1 415 ? -18.559 13.424 14.858 1.00 74.94 415 TYR A O 1
ATOM 3356 N N . ALA A 1 416 ? -20.377 14.708 15.159 1.00 72.38 416 ALA A N 1
ATOM 3357 C CA . ALA A 1 416 ? -20.558 14.371 16.573 1.00 72.38 416 ALA A CA 1
ATOM 3358 C C . ALA A 1 416 ? -20.783 12.867 16.826 1.00 72.38 416 ALA A C 1
ATOM 3360 O O . ALA A 1 416 ? -20.414 12.355 17.881 1.00 72.38 416 ALA A O 1
ATOM 3361 N N . ILE A 1 417 ? -21.376 12.155 15.862 1.00 75.94 417 ILE A N 1
ATOM 3362 C CA . ILE A 1 417 ? -21.578 10.703 15.938 1.00 75.94 417 ILE A CA 1
ATOM 3363 C C . ILE A 1 417 ? -20.249 9.997 15.662 1.00 75.94 417 ILE A C 1
ATOM 3365 O O . ILE A 1 417 ? -19.839 9.138 16.437 1.00 75.94 417 ILE A O 1
ATOM 3369 N N . ASN A 1 418 ? -19.524 10.432 14.628 1.00 76.06 418 ASN A N 1
ATOM 3370 C CA . ASN A 1 418 ? -18.246 9.836 14.236 1.00 76.06 418 ASN A CA 1
ATOM 3371 C C . ASN A 1 418 ? -17.160 9.970 15.318 1.00 76.06 418 ASN A C 1
ATOM 3373 O O . ASN A 1 418 ? -16.290 9.111 15.419 1.00 76.06 418 ASN A O 1
ATOM 3377 N N . LEU A 1 419 ? -17.223 10.997 16.173 1.00 77.00 419 LEU A N 1
ATOM 3378 C CA . LEU A 1 419 ? -16.325 11.128 17.329 1.00 77.00 419 LEU A CA 1
ATOM 3379 C C . LEU A 1 419 ? -16.461 9.992 18.352 1.00 77.00 419 LEU A C 1
ATOM 3381 O O . LEU A 1 419 ? -15.506 9.711 19.078 1.00 77.00 419 LEU A O 1
ATOM 3385 N N . LYS A 1 420 ? -17.629 9.344 18.427 1.00 81.56 420 LYS A N 1
ATOM 3386 C CA . LYS A 1 420 ? -17.854 8.200 19.322 1.00 81.56 420 LYS A CA 1
ATOM 3387 C C . LYS A 1 420 ? -17.196 6.921 18.799 1.00 81.56 420 LYS A C 1
ATOM 3389 O O . LYS A 1 420 ? -16.919 6.026 19.591 1.00 81.56 420 LYS A O 1
ATOM 3394 N N . GLU A 1 421 ? -16.890 6.867 17.502 1.00 87.06 421 GLU A N 1
ATOM 3395 C CA . GLU A 1 421 ? -16.203 5.757 16.840 1.00 87.06 421 GLU A CA 1
ATOM 3396 C C . GLU A 1 421 ? -14.843 6.212 16.285 1.00 87.06 421 GLU A C 1
ATOM 3398 O O . GLU A 1 421 ? -14.676 6.414 15.078 1.00 87.06 421 GLU A O 1
ATOM 3403 N N . PRO A 1 422 ? -13.827 6.369 17.154 1.00 88.62 422 PRO A N 1
ATOM 3404 C CA . PRO A 1 422 ? -12.584 7.048 16.798 1.00 88.62 422 PRO A CA 1
ATOM 3405 C C . PRO A 1 422 ? -11.820 6.368 15.662 1.00 88.62 422 PRO A C 1
ATOM 3407 O O . PRO A 1 422 ? -11.146 7.052 14.900 1.00 88.62 422 PRO A O 1
ATOM 3410 N N . LEU A 1 423 ? -11.941 5.047 15.507 1.00 91.88 423 LEU A N 1
ATOM 3411 C CA . LEU A 1 423 ? -11.303 4.322 14.409 1.00 91.88 423 LEU A CA 1
ATOM 3412 C C . LEU A 1 423 ? -11.955 4.591 13.055 1.00 91.88 423 LEU A C 1
ATOM 3414 O O . LEU A 1 423 ? -11.225 4.731 12.078 1.00 91.88 423 LEU A O 1
ATOM 3418 N N . ILE A 1 424 ? -13.287 4.716 12.983 1.00 91.12 424 ILE A N 1
ATOM 3419 C CA . ILE A 1 424 ? -13.954 5.117 11.735 1.00 91.12 424 ILE A CA 1
ATOM 3420 C C . ILE A 1 424 ? -13.420 6.477 11.312 1.00 91.12 424 ILE A C 1
ATOM 3422 O O . ILE A 1 424 ? -13.017 6.657 10.165 1.00 91.12 424 ILE A O 1
ATOM 3426 N N . LEU A 1 425 ? -13.393 7.429 12.242 1.00 90.88 425 LEU A N 1
ATOM 3427 C CA . LEU A 1 425 ? -12.950 8.787 11.961 1.00 90.88 425 LEU A CA 1
ATOM 3428 C C . LEU A 1 425 ? -11.479 8.829 11.533 1.00 90.88 425 LEU A C 1
ATOM 3430 O O . LEU A 1 425 ? -11.148 9.444 10.518 1.00 90.88 425 LEU A O 1
ATOM 3434 N N . LEU A 1 426 ? -10.618 8.130 12.277 1.00 93.81 426 LEU A N 1
ATOM 3435 C CA . LEU A 1 426 ? -9.188 8.024 12.011 1.00 93.81 426 LEU A CA 1
ATOM 3436 C C . LEU A 1 426 ? -8.925 7.445 10.617 1.00 93.81 426 LEU A C 1
ATOM 3438 O O . LEU A 1 426 ? -8.233 8.070 9.813 1.00 93.81 426 LEU A O 1
ATOM 3442 N N . PHE A 1 427 ? -9.520 6.290 10.305 1.00 96.00 427 PHE A N 1
ATOM 3443 C CA . PHE A 1 427 ? -9.321 5.635 9.015 1.00 96.00 427 PHE A CA 1
ATOM 3444 C C . PHE A 1 427 ? -10.009 6.361 7.859 1.00 96.00 427 PHE A C 1
ATOM 3446 O O . PHE A 1 427 ? -9.519 6.299 6.736 1.00 96.00 427 PHE A O 1
ATOM 3453 N N . SER A 1 428 ? -11.085 7.110 8.111 1.00 95.56 428 SER A N 1
ATOM 3454 C CA . SER A 1 428 ? -11.715 7.928 7.071 1.00 95.56 428 SER A CA 1
ATOM 3455 C C . SER A 1 428 ? -10.831 9.103 6.664 1.00 95.56 428 SER A C 1
ATOM 3457 O O . SER A 1 428 ? -10.666 9.360 5.475 1.00 95.56 428 SER A O 1
ATOM 3459 N N . ILE A 1 429 ? -10.212 9.792 7.626 1.00 94.88 429 ILE A N 1
ATOM 3460 C CA . ILE A 1 429 ? -9.252 10.867 7.328 1.00 94.88 429 ILE A CA 1
ATOM 3461 C C . ILE A 1 429 ? -7.985 10.289 6.690 1.00 94.88 429 ILE A C 1
ATOM 3463 O O . ILE A 1 429 ? -7.450 10.883 5.756 1.00 94.88 429 ILE A O 1
ATOM 3467 N N . TYR A 1 430 ? -7.531 9.115 7.135 1.00 96.38 430 TYR A N 1
ATOM 3468 C CA . TYR A 1 430 ? -6.421 8.400 6.503 1.00 96.38 430 TYR A CA 1
ATOM 3469 C C . TYR A 1 430 ? -6.728 8.059 5.039 1.00 96.38 430 TYR A C 1
ATOM 3471 O O . TYR A 1 430 ? -5.916 8.345 4.164 1.00 96.38 430 TYR A O 1
ATOM 3479 N N . PHE A 1 431 ? -7.916 7.523 4.753 1.00 97.31 431 PHE A N 1
ATOM 3480 C CA . PHE A 1 431 ? -8.345 7.224 3.390 1.00 97.31 431 PHE A CA 1
ATOM 3481 C C . PHE A 1 431 ? -8.397 8.492 2.531 1.00 97.31 431 PHE A C 1
ATOM 3483 O O . PHE A 1 431 ? -7.778 8.540 1.472 1.00 97.31 431 PHE A O 1
ATOM 3490 N N . LEU A 1 432 ? -9.061 9.550 3.012 1.00 97.00 432 LEU A N 1
ATOM 3491 C CA . LEU A 1 432 ? -9.178 10.818 2.285 1.00 97.00 432 LEU A CA 1
ATOM 3492 C C . LEU A 1 432 ? -7.815 11.464 2.013 1.00 97.00 432 LEU A C 1
ATOM 3494 O O . LEU A 1 432 ? -7.577 11.945 0.908 1.00 97.00 432 LEU A O 1
ATOM 3498 N N . SER A 1 433 ? -6.914 11.459 2.998 1.00 95.19 433 SER A N 1
ATOM 3499 C CA . SER A 1 433 ? -5.561 12.003 2.831 1.00 95.19 433 SER A CA 1
ATOM 3500 C C . SER A 1 433 ? -4.719 11.154 1.881 1.00 95.19 433 SER A C 1
ATOM 3502 O O . SER A 1 433 ? -4.016 11.717 1.049 1.00 95.19 433 SER A O 1
ATOM 3504 N N . SER A 1 434 ? -4.847 9.826 1.920 1.00 94.81 434 SER A N 1
ATOM 3505 C CA . SER A 1 434 ? -4.149 8.919 0.998 1.00 94.81 434 SER A CA 1
ATOM 3506 C C . SER A 1 434 ? -4.630 9.076 -0.447 1.00 94.81 434 SER A C 1
ATOM 3508 O O . SER A 1 434 ? -3.808 9.132 -1.359 1.00 94.81 434 SER A O 1
ATOM 3510 N N . VAL A 1 435 ? -5.943 9.220 -0.671 1.00 94.94 435 VAL A N 1
ATOM 3511 C CA . VAL A 1 435 ? -6.484 9.507 -2.010 1.00 94.94 435 VAL A CA 1
ATOM 3512 C C . VAL A 1 435 ? -6.032 10.887 -2.488 1.00 94.94 435 VAL A C 1
ATOM 3514 O O . VAL A 1 435 ? -5.559 11.013 -3.611 1.00 94.94 435 VAL A O 1
ATOM 3517 N N . ALA A 1 436 ? -6.095 11.920 -1.644 1.00 94.38 436 ALA A N 1
ATOM 3518 C CA . ALA A 1 436 ? -5.601 13.247 -2.017 1.00 94.38 436 ALA A CA 1
ATOM 3519 C C . ALA A 1 436 ? -4.101 13.228 -2.362 1.00 94.38 436 ALA A C 1
ATOM 3521 O O . ALA A 1 436 ? -3.680 13.861 -3.329 1.00 94.38 436 ALA A O 1
ATOM 3522 N N . LYS A 1 437 ? -3.301 12.455 -1.620 1.00 91.81 437 LYS A N 1
ATOM 3523 C CA . LYS A 1 437 ? -1.867 12.260 -1.868 1.00 91.81 437 LYS A CA 1
ATOM 3524 C C . LYS A 1 437 ? -1.606 11.620 -3.234 1.00 91.81 437 LYS A C 1
ATOM 3526 O O . LYS A 1 437 ? -0.733 12.080 -3.966 1.00 91.81 437 LYS A O 1
ATOM 3531 N N . MET A 1 438 ? -2.393 10.609 -3.600 1.00 90.50 438 MET A N 1
ATOM 3532 C CA . MET A 1 438 ? -2.313 9.936 -4.902 1.00 90.50 438 MET A CA 1
ATOM 3533 C C . MET A 1 438 ? -2.499 10.914 -6.078 1.00 90.50 438 MET A C 1
ATOM 3535 O O . MET A 1 438 ? -1.808 10.797 -7.083 1.00 90.50 438 MET A O 1
ATOM 3539 N N . PHE A 1 439 ? -3.357 11.928 -5.927 1.00 89.81 439 PHE A N 1
ATOM 3540 C CA . PHE A 1 439 ? -3.585 12.967 -6.942 1.00 89.81 439 PHE A CA 1
ATOM 3541 C C . PHE A 1 439 ? -2.719 14.231 -6.770 1.00 89.81 439 PHE A C 1
ATOM 3543 O O . PHE A 1 439 ? -2.968 15.228 -7.443 1.00 89.81 439 PHE A O 1
ATOM 3550 N N . THR A 1 440 ? -1.725 14.227 -5.873 1.00 87.50 440 THR A N 1
ATOM 3551 C CA . THR A 1 440 ? -0.864 15.397 -5.611 1.00 87.50 440 THR A CA 1
ATOM 3552 C C . THR A 1 440 ? 0.622 15.035 -5.566 1.00 87.50 440 THR A C 1
ATOM 3554 O O . THR A 1 440 ? 1.315 15.231 -6.558 1.00 87.50 440 THR A O 1
ATOM 3557 N N . SER A 1 441 ? 1.136 14.495 -4.455 1.00 82.12 441 SER A N 1
ATOM 3558 C CA . SER A 1 441 ? 2.571 14.181 -4.313 1.00 82.12 441 SER A CA 1
ATOM 3559 C C . SER A 1 441 ? 2.973 12.837 -4.924 1.00 82.12 441 SER A C 1
ATOM 3561 O O . SER A 1 441 ? 4.135 12.650 -5.271 1.00 82.12 441 SER A O 1
ATOM 3563 N N . ASN A 1 442 ? 2.014 11.921 -5.102 1.00 84.50 442 ASN A N 1
ATOM 3564 C CA . ASN A 1 442 ? 2.231 10.579 -5.651 1.00 84.50 442 ASN A CA 1
ATOM 3565 C C . ASN A 1 442 ? 1.636 10.390 -7.047 1.00 84.50 442 ASN A C 1
ATOM 3567 O O . ASN A 1 442 ? 1.277 9.273 -7.418 1.00 84.50 442 ASN A O 1
ATOM 3571 N N . LEU A 1 443 ? 1.582 11.465 -7.842 1.00 82.12 443 LEU A N 1
ATOM 3572 C CA . LEU A 1 443 ? 1.071 11.404 -9.211 1.00 82.12 443 LEU A CA 1
ATOM 3573 C C . LEU A 1 443 ? 1.752 10.297 -10.020 1.00 82.12 443 LEU A C 1
ATOM 3575 O O . LEU A 1 443 ? 1.035 9.557 -10.682 1.00 82.12 443 LEU A O 1
ATOM 3579 N N . TYR A 1 444 ? 3.079 10.122 -9.893 1.00 76.06 444 TYR A N 1
ATOM 3580 C CA . TYR A 1 444 ? 3.877 9.074 -10.565 1.00 76.06 444 TYR A CA 1
ATOM 3581 C C . TYR A 1 444 ? 3.294 7.651 -10.408 1.00 76.06 444 TYR A C 1
ATOM 3583 O O . TYR A 1 444 ? 3.364 6.849 -11.332 1.00 76.06 444 TYR A O 1
ATOM 3591 N N . GLN A 1 445 ? 2.622 7.353 -9.289 1.00 81.00 445 GLN A N 1
ATOM 3592 C CA . GLN A 1 445 ? 2.013 6.041 -9.030 1.00 81.00 445 GLN A CA 1
ATOM 3593 C C . GLN A 1 445 ? 0.625 5.859 -9.665 1.00 81.00 445 GLN A C 1
ATOM 3595 O O . GLN A 1 445 ? 0.097 4.748 -9.663 1.00 81.00 445 GLN A O 1
ATOM 3600 N N . LEU A 1 446 ? 0.011 6.908 -10.228 1.00 84.62 446 LEU A N 1
ATOM 3601 C CA . LEU A 1 446 ? -1.323 6.807 -10.834 1.00 84.62 446 LEU A CA 1
ATOM 3602 C C . LEU A 1 446 ? -1.365 5.813 -12.000 1.00 84.62 446 LEU A C 1
ATOM 3604 O O . LEU A 1 446 ? -2.379 5.147 -12.203 1.00 84.62 446 LEU A O 1
ATOM 3608 N N . GLY A 1 447 ? -0.286 5.683 -12.768 1.00 79.44 447 GLY A N 1
ATOM 3609 C CA . GLY A 1 447 ? -0.266 4.712 -13.860 1.00 79.44 447 GLY A CA 1
ATOM 3610 C C . GLY A 1 447 ? -0.233 3.263 -13.372 1.00 79.44 447 GLY A C 1
ATOM 3611 O O . GLY A 1 447 ? -0.762 2.369 -14.032 1.00 79.44 447 GLY A O 1
ATOM 3612 N N . SER A 1 448 ? 0.344 3.028 -12.193 1.00 82.81 448 SER A N 1
ATOM 3613 C CA . SER A 1 448 ? 0.640 1.692 -11.686 1.00 82.81 448 SER A CA 1
ATOM 3614 C C . SER A 1 448 ? -0.238 1.257 -10.513 1.00 82.81 448 SER A C 1
ATOM 3616 O O . SER A 1 448 ? -0.182 0.088 -10.150 1.00 82.81 448 SER A O 1
ATOM 3618 N N . ALA A 1 449 ? -1.090 2.114 -9.936 1.00 86.00 449 ALA A N 1
ATOM 3619 C CA . ALA A 1 449 ? -1.884 1.778 -8.743 1.00 86.00 449 ALA A CA 1
ATOM 3620 C C . ALA A 1 449 ? -2.817 0.565 -8.927 1.00 86.00 449 ALA A C 1
ATOM 3622 O O . ALA A 1 449 ? -3.035 -0.194 -7.981 1.00 86.00 449 ALA A O 1
ATOM 3623 N N . PHE A 1 450 ? -3.346 0.375 -10.140 1.00 88.19 450 PHE A N 1
ATOM 3624 C CA . PHE A 1 450 ? -4.164 -0.784 -10.517 1.00 88.19 450 PHE A CA 1
ATOM 3625 C C . PHE A 1 450 ? -3.377 -1.859 -11.281 1.00 88.19 450 PHE A C 1
ATOM 3627 O O . PHE A 1 450 ? -3.963 -2.850 -11.708 1.00 88.19 450 PHE A O 1
ATOM 3634 N N . PHE A 1 451 ? -2.064 -1.684 -11.459 1.00 85.00 451 PHE A N 1
ATOM 3635 C CA . PHE A 1 451 ? -1.183 -2.715 -12.007 1.00 85.00 451 PHE A CA 1
ATOM 3636 C C . PHE A 1 451 ? -0.977 -3.838 -10.978 1.00 85.00 451 PHE A C 1
ATOM 3638 O O . PHE A 1 451 ? -1.092 -3.618 -9.771 1.00 85.00 451 PHE A O 1
ATOM 3645 N N . ALA A 1 452 ? -0.658 -5.048 -11.446 1.00 79.19 452 ALA A N 1
ATOM 3646 C CA . ALA A 1 452 ? -0.588 -6.254 -10.617 1.00 79.19 452 ALA A CA 1
ATOM 3647 C C . ALA A 1 452 ? 0.283 -6.100 -9.354 1.00 79.19 452 ALA A C 1
ATOM 3649 O O . ALA A 1 452 ? -0.095 -6.598 -8.297 1.00 79.19 452 ALA A O 1
ATOM 3650 N N . THR A 1 453 ? 1.410 -5.389 -9.435 1.00 79.38 453 THR A N 1
ATOM 3651 C CA . THR A 1 453 ? 2.357 -5.203 -8.319 1.00 79.38 453 THR A CA 1
ATOM 3652 C C . THR A 1 453 ? 1.818 -4.314 -7.196 1.00 79.38 453 THR A C 1
ATOM 3654 O O . THR A 1 453 ? 2.117 -4.569 -6.030 1.00 79.38 453 THR A O 1
ATOM 3657 N N . ASN A 1 454 ? 0.985 -3.319 -7.517 1.00 86.31 454 ASN A N 1
ATOM 3658 C CA . ASN A 1 454 ? 0.456 -2.353 -6.547 1.00 86.31 454 ASN A CA 1
ATOM 3659 C C . ASN A 1 454 ? -1.030 -2.559 -6.232 1.00 86.31 454 ASN A C 1
ATOM 3661 O O . ASN A 1 454 ? -1.546 -1.963 -5.285 1.00 86.31 454 ASN A O 1
ATOM 3665 N N . LEU A 1 455 ? -1.737 -3.408 -6.987 1.00 90.88 455 LEU A N 1
ATOM 3666 C CA . LEU A 1 455 ? -3.175 -3.580 -6.809 1.00 90.88 455 LEU A CA 1
ATOM 3667 C C . LEU A 1 455 ? -3.519 -4.062 -5.399 1.00 90.88 455 LEU A C 1
ATOM 3669 O O . LEU A 1 455 ? -4.509 -3.604 -4.843 1.00 90.88 455 LEU A O 1
ATOM 3673 N N . SER A 1 456 ? -2.712 -4.931 -4.788 1.00 92.44 456 SER A N 1
ATOM 3674 C CA . SER A 1 456 ? -2.989 -5.438 -3.440 1.00 92.44 456 SER A CA 1
ATOM 3675 C C . SER A 1 456 ? -2.984 -4.340 -2.374 1.00 92.44 456 SER A C 1
ATOM 3677 O O . SER A 1 456 ? -3.900 -4.290 -1.555 1.00 92.44 456 SER A O 1
ATOM 3679 N N . SER A 1 457 ? -2.000 -3.434 -2.369 1.00 91.56 457 SER A N 1
ATOM 3680 C CA . SER A 1 457 ? -1.947 -2.334 -1.390 1.00 91.56 457 SER A CA 1
ATOM 3681 C C . SER A 1 457 ? -3.064 -1.319 -1.641 1.00 91.56 457 SER A C 1
ATOM 3683 O O . SER A 1 457 ? -3.764 -0.913 -0.709 1.00 91.56 457 SER A O 1
ATOM 3685 N N . THR A 1 458 ? -3.304 -0.990 -2.912 1.00 94.12 458 THR A N 1
ATOM 3686 C CA . THR A 1 458 ? -4.420 -0.146 -3.349 1.00 94.12 458 THR A CA 1
ATOM 3687 C C . THR A 1 458 ? -5.770 -0.755 -2.950 1.00 94.12 458 THR A C 1
ATOM 3689 O O . THR A 1 458 ? -6.644 -0.055 -2.442 1.00 94.12 458 THR A O 1
ATOM 3692 N N . ALA A 1 459 ? -5.933 -2.071 -3.083 1.00 96.44 459 ALA A N 1
ATOM 3693 C CA . ALA A 1 459 ? -7.135 -2.810 -2.712 1.00 96.44 459 ALA A CA 1
ATOM 3694 C C . ALA A 1 459 ? -7.438 -2.736 -1.211 1.00 96.44 459 ALA A C 1
ATOM 3696 O O . ALA A 1 459 ? -8.606 -2.593 -0.846 1.00 96.44 459 ALA A O 1
ATOM 3697 N N . VAL A 1 460 ? -6.419 -2.778 -0.341 1.00 97.19 460 VAL A N 1
ATOM 3698 C CA . VAL A 1 460 ? -6.607 -2.580 1.108 1.00 97.19 460 VAL A CA 1
ATOM 3699 C C . VAL A 1 460 ? -7.161 -1.185 1.387 1.00 97.19 460 VAL A C 1
ATOM 3701 O O . VAL A 1 460 ? -8.192 -1.048 2.049 1.00 97.19 460 VAL A O 1
ATOM 3704 N N . LEU A 1 461 ? -6.512 -0.147 0.849 1.00 96.56 461 LEU A N 1
ATOM 3705 C CA . LEU A 1 461 ? -6.924 1.243 1.048 1.00 96.56 461 LEU A CA 1
ATOM 3706 C C . LEU A 1 461 ? -8.361 1.478 0.561 1.00 96.56 461 LEU A C 1
ATOM 3708 O O . LEU A 1 461 ? -9.193 2.023 1.288 1.00 96.56 461 LEU A O 1
ATOM 3712 N N . ILE A 1 462 ? -8.653 1.049 -0.667 1.00 97.25 462 ILE A N 1
ATOM 3713 C CA . ILE A 1 462 ? -9.955 1.249 -1.301 1.00 97.25 462 ILE A CA 1
ATOM 3714 C C . ILE A 1 462 ? -11.032 0.421 -0.588 1.00 97.25 462 ILE A C 1
ATOM 3716 O O . ILE A 1 462 ? -12.092 0.960 -0.275 1.00 97.25 462 ILE A O 1
ATOM 3720 N N . GLY A 1 463 ? -10.757 -0.842 -0.248 1.00 97.62 463 GLY A N 1
ATOM 3721 C CA . GLY A 1 463 ? -11.677 -1.709 0.495 1.00 97.62 463 GLY A CA 1
ATOM 3722 C C . GLY A 1 463 ? -12.097 -1.106 1.837 1.00 97.62 463 GLY A C 1
ATOM 3723 O O . GLY A 1 463 ? -13.290 -1.061 2.146 1.00 97.62 463 GLY A O 1
ATOM 3724 N N . ILE A 1 464 ? -11.139 -0.551 2.592 1.00 97.56 464 ILE A N 1
ATOM 3725 C CA . ILE A 1 464 ? -11.419 0.195 3.828 1.00 97.56 464 ILE A CA 1
ATOM 3726 C C . ILE A 1 464 ? -12.275 1.432 3.527 1.00 97.56 464 ILE A C 1
ATOM 3728 O O . ILE A 1 464 ? -13.268 1.662 4.214 1.00 97.56 464 ILE A O 1
ATOM 3732 N N . GLY A 1 465 ? -11.949 2.209 2.490 1.00 97.25 465 GLY A N 1
ATOM 3733 C CA . GLY A 1 465 ? -12.720 3.393 2.093 1.00 97.25 465 GLY A CA 1
ATOM 3734 C C . GLY A 1 465 ? -14.194 3.096 1.796 1.00 97.25 465 GLY A C 1
ATOM 3735 O O . GLY A 1 465 ? -15.081 3.781 2.312 1.00 97.25 465 GLY A O 1
ATOM 3736 N N . PHE A 1 466 ? -14.472 2.045 1.015 1.00 97.06 466 PHE A N 1
ATOM 3737 C CA . PHE A 1 466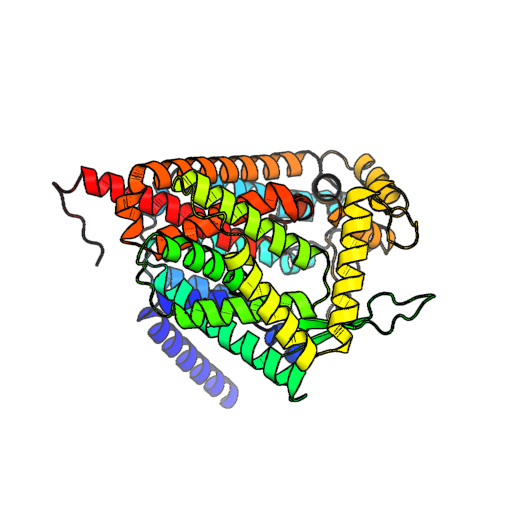 ? -15.840 1.598 0.729 1.00 97.06 466 PHE A CA 1
ATOM 3738 C C . PHE A 1 466 ? -16.564 1.133 1.997 1.00 97.06 466 PHE A C 1
ATOM 3740 O O . PHE A 1 466 ? -17.732 1.478 2.196 1.00 97.06 466 PHE A O 1
ATOM 3747 N N . ALA A 1 467 ? -15.880 0.390 2.871 1.00 95.62 467 ALA A N 1
ATOM 3748 C CA . ALA A 1 467 ? -16.458 -0.085 4.123 1.00 95.62 467 ALA A CA 1
ATOM 3749 C C . ALA A 1 467 ? -16.803 1.077 5.065 1.00 95.62 467 ALA A C 1
ATOM 3751 O O . ALA A 1 467 ? -17.888 1.099 5.636 1.00 95.62 467 ALA A O 1
ATOM 3752 N N . LEU A 1 468 ? -15.932 2.083 5.180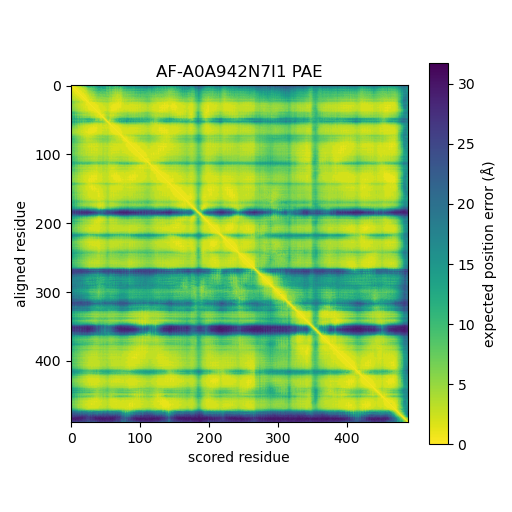 1.00 94.94 468 LEU A N 1
ATOM 3753 C CA . LEU A 1 468 ? -16.176 3.285 5.983 1.00 94.94 468 LEU A CA 1
ATOM 3754 C C . LEU A 1 468 ? -17.359 4.094 5.449 1.00 94.94 468 LEU A C 1
ATOM 3756 O O . LEU A 1 468 ? -18.235 4.490 6.217 1.00 94.94 468 LEU A O 1
ATOM 3760 N N . TYR A 1 469 ? -17.415 4.307 4.131 1.00 94.06 469 TYR A N 1
ATOM 3761 C CA . TYR A 1 469 ? -18.545 4.978 3.490 1.00 94.06 469 TYR A CA 1
ATOM 3762 C C . TYR A 1 469 ? -19.863 4.250 3.761 1.00 94.06 469 TYR A C 1
ATOM 3764 O O . TYR A 1 469 ? -20.856 4.882 4.134 1.00 94.06 469 TYR A O 1
ATOM 3772 N N . SER A 1 470 ? -19.849 2.926 3.619 1.00 90.94 470 SER A N 1
ATOM 3773 C CA . SER A 1 470 ? -20.999 2.062 3.859 1.00 90.94 470 SER A CA 1
ATOM 3774 C C . SER A 1 470 ? -21.421 2.046 5.315 1.00 90.94 470 SER A C 1
ATOM 3776 O O . SER A 1 470 ? -22.603 2.201 5.592 1.00 90.94 470 SER A O 1
ATOM 3778 N N . LYS A 1 471 ? -20.481 1.924 6.254 1.00 87.31 471 LYS 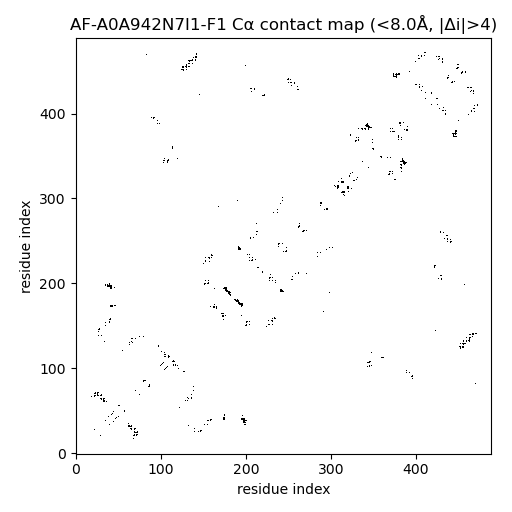A N 1
ATOM 3779 C CA . LYS A 1 471 ? -20.776 1.904 7.687 1.00 87.31 471 LYS A CA 1
ATOM 3780 C C . LYS A 1 471 ? -21.428 3.214 8.126 1.00 87.31 471 LYS A C 1
ATOM 3782 O O . LYS A 1 471 ? -22.535 3.199 8.652 1.00 87.31 471 LYS A O 1
ATOM 3787 N N . ILE A 1 472 ? -20.843 4.351 7.737 1.00 84.00 472 ILE A N 1
ATOM 3788 C CA . ILE A 1 472 ? -21.449 5.666 7.986 1.00 84.00 472 ILE A CA 1
ATOM 3789 C C . ILE A 1 472 ? -22.814 5.782 7.284 1.00 84.00 472 ILE A C 1
ATOM 3791 O O . ILE A 1 472 ? -23.715 6.427 7.802 1.00 84.00 472 ILE A O 1
ATOM 3795 N N . PHE A 1 473 ? -23.019 5.181 6.106 1.00 76.75 473 PHE A N 1
ATOM 3796 C CA . PHE A 1 473 ? -24.327 5.170 5.442 1.00 76.75 473 PHE A CA 1
ATOM 3797 C C . PHE A 1 473 ? -25.370 4.313 6.177 1.00 76.75 473 PHE A C 1
ATOM 3799 O O . PHE A 1 473 ? -26.484 4.786 6.395 1.00 76.75 473 PHE A O 1
ATOM 3806 N N . PHE A 1 474 ? -25.038 3.083 6.562 1.00 70.56 474 PHE A N 1
ATOM 3807 C CA . PHE A 1 474 ? -25.970 2.153 7.196 1.00 70.56 474 PHE A CA 1
ATOM 3808 C C . PHE A 1 474 ? -26.318 2.562 8.624 1.00 70.56 474 PHE A C 1
ATOM 3810 O O . PHE A 1 474 ? -27.493 2.493 8.978 1.00 70.56 474 PHE A O 1
ATOM 3817 N N . ASP A 1 475 ? -25.363 3.083 9.394 1.00 63.12 475 ASP A N 1
ATOM 3818 C CA . ASP A 1 475 ? -25.621 3.601 10.742 1.00 63.12 475 ASP A CA 1
ATOM 3819 C C . ASP A 1 475 ? -26.570 4.811 10.707 1.00 63.12 475 ASP A C 1
ATOM 3821 O O . ASP A 1 475 ? -27.356 5.020 11.630 1.00 63.12 475 ASP A O 1
ATOM 3825 N N . LEU A 1 476 ? -26.583 5.576 9.608 1.00 53.38 476 LEU A N 1
ATOM 3826 C CA . LEU A 1 476 ? -27.558 6.650 9.389 1.00 53.38 476 LEU A CA 1
ATOM 3827 C C . LEU A 1 476 ? -28.943 6.119 9.042 1.00 53.38 476 LEU A C 1
ATOM 3829 O O . LEU A 1 476 ? -29.935 6.610 9.574 1.00 53.38 476 LEU A O 1
ATOM 3833 N N . VAL A 1 477 ? -29.023 5.114 8.170 1.00 53.56 477 VAL A N 1
ATOM 3834 C CA . VAL A 1 477 ? -30.306 4.495 7.812 1.00 53.56 477 VAL A CA 1
ATOM 3835 C C . VAL A 1 477 ? -30.907 3.784 9.024 1.00 53.56 477 VAL A C 1
ATOM 3837 O O . VAL A 1 477 ? -32.095 3.944 9.269 1.00 53.56 477 VAL A O 1
ATOM 3840 N N . GLN A 1 478 ? -30.105 3.089 9.834 1.00 49.03 478 GLN A N 1
ATOM 3841 C CA . GLN A 1 478 ? -30.548 2.474 11.087 1.00 49.03 478 GLN A CA 1
ATOM 3842 C C . GLN A 1 478 ? -30.809 3.501 12.191 1.00 49.03 478 GLN A C 1
ATOM 3844 O O . GLN A 1 478 ? -31.755 3.336 12.946 1.00 49.03 478 GLN A O 1
ATOM 3849 N N . GLY A 1 479 ? -30.057 4.600 12.266 1.00 43.47 479 GLY A N 1
ATOM 3850 C CA . GLY A 1 479 ? -30.368 5.723 13.154 1.00 43.47 479 GLY A CA 1
ATOM 3851 C C . GLY A 1 479 ? -31.725 6.367 12.844 1.00 43.47 479 GLY A C 1
ATOM 3852 O O . GLY A 1 479 ? -32.430 6.772 13.763 1.00 43.47 479 GLY A O 1
ATOM 3853 N N . ILE A 1 480 ? -32.124 6.388 11.567 1.00 42.69 480 ILE A N 1
ATOM 3854 C CA . ILE A 1 480 ? -33.457 6.813 11.105 1.00 42.69 480 ILE A CA 1
ATOM 3855 C C . ILE A 1 480 ? -34.500 5.692 11.294 1.00 42.69 480 ILE A C 1
ATOM 3857 O O . ILE A 1 480 ? -35.660 5.969 11.585 1.00 42.69 480 ILE A O 1
ATOM 3861 N N . GLN A 1 481 ? -34.096 4.424 11.161 1.00 33.62 481 GLN A N 1
ATOM 3862 C CA . GLN A 1 481 ? -34.962 3.246 11.275 1.00 33.62 481 GLN A CA 1
ATOM 3863 C C . GLN A 1 481 ? -35.009 2.614 12.665 1.00 33.62 481 GLN A C 1
ATOM 3865 O O . GLN A 1 481 ? -35.712 1.624 12.812 1.00 33.62 481 GLN A O 1
ATOM 3870 N N . ASN A 1 482 ? -34.371 3.163 13.702 1.00 36.50 482 ASN A N 1
ATOM 3871 C CA . ASN A 1 482 ? -34.389 2.630 15.074 1.00 36.50 482 ASN A CA 1
ATOM 3872 C C . ASN A 1 482 ? -35.746 2.800 15.796 1.00 36.50 482 ASN A C 1
ATOM 3874 O O . ASN A 1 482 ? -35.817 2.856 17.020 1.00 36.50 482 ASN A O 1
ATOM 3878 N N . ASN A 1 483 ? -36.829 2.756 15.018 1.00 33.69 483 ASN A N 1
ATOM 3879 C CA . ASN A 1 483 ? -38.076 2.096 15.385 1.00 33.69 483 ASN A CA 1
ATOM 3880 C C . ASN A 1 483 ? -38.087 0.571 15.101 1.00 33.69 483 ASN A C 1
ATOM 3882 O O . ASN A 1 483 ? -39.052 -0.087 15.471 1.00 33.69 483 ASN A O 1
ATOM 3886 N N . ILE A 1 484 ? -37.070 -0.034 14.469 1.00 33.31 484 ILE A N 1
ATOM 3887 C CA . ILE A 1 484 ? -37.018 -1.475 14.159 1.00 33.31 484 ILE A CA 1
ATOM 3888 C C . ILE A 1 484 ? -35.568 -1.994 14.245 1.00 33.31 484 ILE A C 1
ATOM 3890 O O . ILE A 1 484 ? -34.728 -1.731 13.387 1.00 33.31 484 ILE A O 1
ATOM 3894 N N . ARG A 1 485 ? -35.290 -2.759 15.310 1.00 29.75 485 ARG A N 1
ATOM 3895 C CA . ARG A 1 485 ? -34.011 -3.428 15.608 1.00 29.75 485 ARG A CA 1
ATOM 3896 C C . ARG A 1 485 ? -33.619 -4.442 14.525 1.00 29.75 485 ARG A C 1
ATOM 3898 O O . ARG A 1 485 ? -34.357 -5.394 14.297 1.00 29.75 485 ARG A O 1
ATOM 3905 N N . TYR A 1 486 ? -32.383 -4.358 14.035 1.00 32.94 486 TYR A N 1
ATOM 3906 C CA . TYR A 1 486 ? -31.642 -5.528 13.552 1.00 32.94 486 TYR A CA 1
ATOM 3907 C C . TYR A 1 486 ? -30.316 -5.632 14.304 1.00 32.94 486 TYR A C 1
ATOM 3909 O O . TYR A 1 486 ? -29.450 -4.769 14.203 1.00 32.94 486 TYR A O 1
ATOM 3917 N N . SER A 1 487 ? -30.185 -6.692 15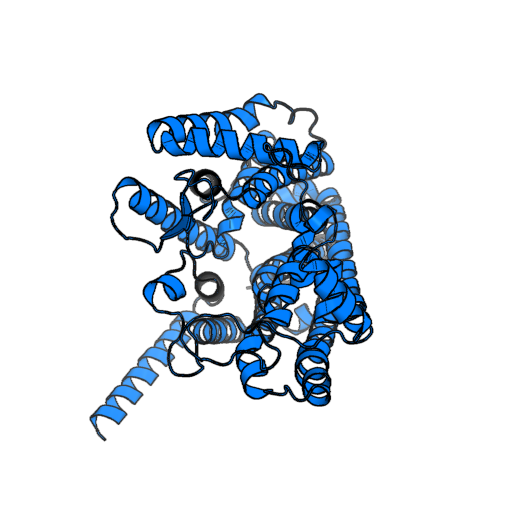.099 1.00 28.11 487 SER A N 1
ATOM 3918 C CA . SER A 1 487 ? -28.957 -7.058 15.800 1.00 28.11 487 SER A CA 1
ATOM 3919 C C . SER A 1 487 ? -28.076 -7.868 14.850 1.00 28.11 487 SER A C 1
ATOM 3921 O O . SER A 1 487 ? -28.495 -8.912 14.356 1.00 28.11 487 SER A O 1
ATOM 3923 N N . PHE A 1 488 ? -26.847 -7.404 14.626 1.00 36.31 488 PHE A N 1
ATOM 3924 C CA . PHE A 1 488 ? -25.745 -8.295 14.275 1.00 36.31 488 PHE A CA 1
ATOM 3925 C C . PHE A 1 488 ? -25.253 -8.925 15.582 1.00 36.31 488 PHE A C 1
ATOM 3927 O O . PHE A 1 488 ? -24.869 -8.206 16.506 1.00 36.31 488 PHE A O 1
ATOM 3934 N N . LYS A 1 489 ? -25.370 -10.248 15.689 1.00 32.50 489 LYS A N 1
ATOM 3935 C CA . LYS A 1 489 ? -24.718 -11.072 16.710 1.00 32.50 489 LYS A CA 1
ATOM 3936 C C . LYS A 1 489 ? -23.568 -11.822 16.066 1.00 32.50 489 LYS A C 1
ATOM 3938 O O . LYS A 1 489 ? -23.753 -12.244 14.901 1.00 32.50 489 LYS A O 1
#

Mean predicted aligned error: 8.03 Å

Nearest PDB structures (foldseek):
  7tpj-assembly1_B  TM=5.535E-01  e=5.469E-04  Cupriavidus metallidurans
  7s5v-assembly1_E  TM=1.417E-01  e=2.624E+00  Homo sapiens